Protein AF-D1YZI1-F1 (afdb_monomer)

Organism: Methanocella paludicola (strain DSM 17711 / JCM 13418 / NBRC 101707 / S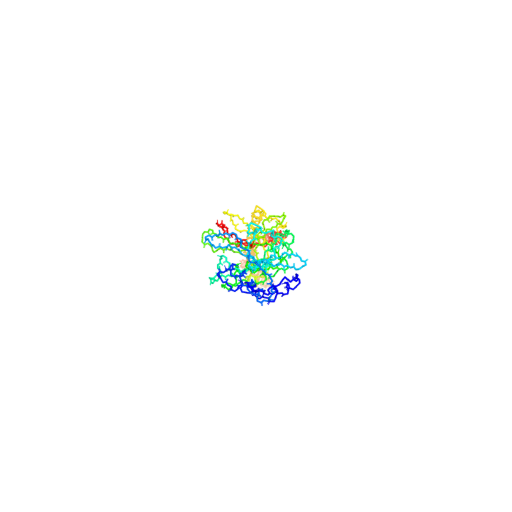ANAE) (NCBI:txid304371)

Mean predicted aligned error: 8.75 Å

Sequence (391 aa):
MYRNATDVTYENLTIFLAANDIEYLVYADPDYKPVEYAALLHDKAEASGINCTIIGSGIVNEVPLNAIVSFLTTDKGPVYVDPTAMNVSQEDYTVPFGEIRLLRDHWTTPTPWTDYNDRYLNITTYRNSTPVSYNALMQFLNEDDTEDSLYVLPGYTCVDFSADLFNNAQAKGIKCAMVSVTFEEAIPGHAFNAFQTTDRGIVFIDCTGINQTCIDDGYLATDNNVYLQVGEHLGELPDNQTNGNLNYAFYADRMERIEAFKDKVNQYLEAVDAYSVSFLKLQADYDSYNDQMAKHNSAVTSFNAENERQYQLYKNDKMTYEEYKSWYDTNIAKIPGAPTGGNVLDSRRSTLNQQYANLEKQRLEILNSEEIKWITFNPGGTVETITTYWS

Foldseek 3Di:
DQPQADAAAPVVVVVLLVVDCLLVVLQPDPVRDQVVSQVVSCVSCVVVSFDKDKDFFDADPNHGPHIWIWGQHPPPGTAIERSNPDPDDCNRDPDRPVRYHYSDQKHWDFDPAAAPVRDTDIAMAGNQQDAAAPVVVVVLQVVDCLQVDADDPRPAWQVNSQRVSRRSCRVVSHWKWKKWFDFPPRDDIGIWMWGQHPPQGIWTWRSHYYHPVCVVVPHGGAIWTWADDAQAFIWTFGPVPCVPPNHNVVRVVLVVVLVVLVVLVVVLVVLVVVLVVLVVVLVVVVVVLVVLQVQLVVLVVVLVVVLVVLVVCCVVVNAPPVRSVVVNVVSVVVRDDRDPCPVVSVVSVVVSVVSVVVSVVSVVVSVPDPSVVTDTDRDDHRTNDMDIGTD

Nearest PDB structures (foldseek):
  2ysu-assembly1_B  TM=7.434E-01  e=1.462E+00  Escherichia coli
  3j96-assembly1_M  TM=4.392E-01  e=1.235E+00  Rattus norvegicus
  4mh6-assembly1_A  TM=5.272E-01  e=3.590E+00  Vibrio parahaemolyticus RIMD 2210633
  8otz-assembly1_EQ  TM=6.054E-01  e=7.450E+00  Bos taurus
  5sxc-assembly1_B  TM=4.379E-01  e=2.166E+00  Homo sapiens

Secondary structure (DSSP, 8-state):
--TT-B-B-HHHHHHHHHH-THHHHHHT-TT--HHHHHHHHHHHHHHTTB-EEEEEE--BTTB-SEEEEEEEETTTEEEEEESS--S--GGG-SS-GGGEEES-SEEEEEEEEE-TTSPEEEEEEETT-B-B-HHHHHHHHHH--GGGSPPBTTTB-HHHHHHHHHHHHHHTTB-EEEEEEEEGGG---EEEEEEEETTTEEEEEE-----HHHHHTT-----EEEE--TTSB-EEEEHHHHTT---HHHHHHHHHHHHHHHHHHHHHHHHHHHHHHHHHHHHHHHHHHHHHHHHHHHHHHHHHHHHHHHHHHHHTTSS-HHHHHHHHHHHHTTSPPPPP-HHHHHHHHHHHHHHHHHHHHHHHHHHT-SGGG---B---SBEEEEEEEE-

Radius of gyration: 42.76 Å; Cα contacts (8 Å, |Δi|>4): 578; chains: 1; bounding box: 100×37×139 Å

pLDDT: mean 91.55, std 8.48, range [54.5, 98.5]

Structure (mmCIF, N/CA/C/O backbone):
data_AF-D1YZI1-F1
#
_entry.id   AF-D1YZI1-F1
#
loop_
_atom_site.group_PDB
_atom_site.id
_atom_site.type_symbol
_atom_site.label_atom_id
_atom_site.label_alt_id
_atom_site.label_comp_id
_atom_site.label_asym_id
_atom_site.label_entity_id
_atom_site.label_seq_id
_atom_site.pdbx_PDB_ins_code
_atom_site.Cartn_x
_atom_site.Cartn_y
_atom_site.Cartn_z
_atom_site.occupancy
_atom_site.B_iso_or_equiv
_atom_site.auth_seq_id
_atom_site.auth_comp_id
_atom_site.auth_asym_id
_atom_site.auth_atom_id
_atom_site.pdbx_PDB_model_num
ATOM 1 N N . MET A 1 1 ? -30.634 -14.875 55.943 1.00 56.69 1 MET A N 1
ATOM 2 C CA . MET A 1 1 ? -30.615 -14.240 57.280 1.00 56.69 1 MET A CA 1
ATOM 3 C C . MET A 1 1 ? -30.014 -15.163 58.325 1.00 56.69 1 MET A C 1
ATOM 5 O O . MET A 1 1 ? -30.724 -15.800 59.110 1.00 56.69 1 M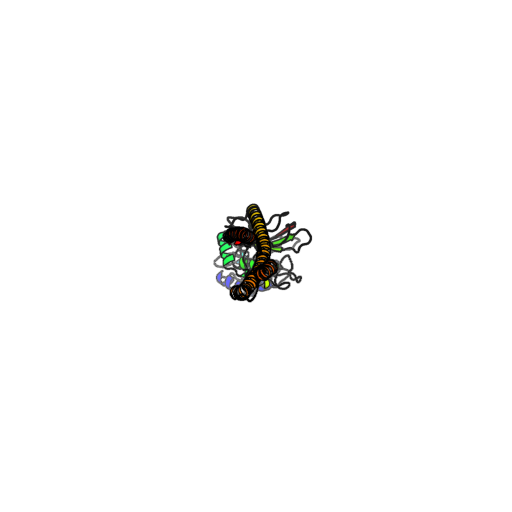ET A O 1
ATOM 9 N N . TYR A 1 2 ? -28.683 -15.222 58.341 1.00 71.94 2 TYR A N 1
ATOM 10 C CA . TYR A 1 2 ? -27.914 -15.841 59.421 1.00 71.94 2 TYR A CA 1
ATOM 11 C C . TYR A 1 2 ? -27.911 -14.905 60.639 1.00 71.94 2 TYR A C 1
ATOM 13 O O . TYR A 1 2 ? -27.537 -13.742 60.541 1.00 71.94 2 TYR A O 1
ATOM 21 N N . ARG A 1 3 ? -28.319 -15.395 61.818 1.00 69.62 3 ARG A N 1
ATOM 22 C CA . ARG A 1 3 ? -28.508 -14.558 63.027 1.00 69.62 3 ARG A CA 1
ATOM 23 C C . ARG A 1 3 ? -27.224 -13.942 63.612 1.00 69.62 3 ARG A C 1
ATOM 25 O O . ARG A 1 3 ? -27.326 -13.171 64.558 1.00 69.62 3 ARG A O 1
ATOM 32 N N . ASN A 1 4 ? -26.053 -14.284 63.072 1.00 80.31 4 ASN A N 1
ATOM 33 C CA . ASN A 1 4 ? -24.743 -13.882 63.592 1.00 80.31 4 ASN A CA 1
ATOM 34 C C . ASN A 1 4 ? -23.954 -12.977 62.629 1.00 80.31 4 ASN A C 1
ATOM 36 O O . ASN A 1 4 ? -22.760 -12.788 62.841 1.00 80.31 4 ASN A O 1
ATOM 40 N N . ALA A 1 5 ? -24.577 -12.462 61.567 1.00 85.62 5 ALA A N 1
ATOM 41 C CA . ALA A 1 5 ? -23.910 -11.534 60.663 1.00 85.62 5 ALA A CA 1
ATOM 42 C C . ALA A 1 5 ? -23.659 -10.185 61.360 1.00 85.62 5 ALA A C 1
ATOM 44 O O . ALA A 1 5 ? -24.551 -9.642 62.015 1.00 85.62 5 ALA A O 1
ATOM 45 N N . THR A 1 6 ? -22.444 -9.654 61.236 1.00 91.25 6 THR A N 1
ATOM 46 C CA . THR A 1 6 ? -22.030 -8.373 61.820 1.00 91.25 6 THR A CA 1
ATOM 47 C C . THR A 1 6 ? -21.456 -7.455 60.753 1.00 91.25 6 THR A C 1
ATOM 49 O O . THR A 1 6 ? -20.905 -7.920 59.754 1.00 91.25 6 THR A O 1
ATOM 52 N N . ASP A 1 7 ? -21.556 -6.149 60.979 1.00 93.69 7 ASP A N 1
ATOM 53 C CA . ASP A 1 7 ? -20.884 -5.151 60.151 1.00 93.69 7 ASP A CA 1
ATOM 54 C C . ASP A 1 7 ? -19.360 -5.330 60.260 1.00 93.69 7 ASP A C 1
ATOM 56 O O . ASP A 1 7 ? -18.827 -5.642 61.330 1.00 93.69 7 ASP A O 1
ATOM 60 N N . VAL A 1 8 ? -18.648 -5.129 59.153 1.00 94.81 8 VAL A N 1
ATOM 61 C CA . VAL A 1 8 ? -17.184 -5.278 59.074 1.00 94.81 8 VAL A CA 1
ATOM 62 C C . VAL A 1 8 ? -16.521 -3.965 58.669 1.00 94.81 8 VAL A C 1
ATOM 64 O O . VAL A 1 8 ? -17.185 -3.044 58.206 1.00 94.81 8 VAL A O 1
ATOM 67 N N . THR A 1 9 ? -15.202 -3.847 58.816 1.00 96.12 9 THR A N 1
ATOM 68 C CA . THR A 1 9 ? -14.472 -2.704 58.245 1.00 96.12 9 THR A CA 1
ATOM 69 C C . THR A 1 9 ? -14.472 -2.772 56.715 1.00 96.12 9 THR A C 1
ATOM 71 O O . THR A 1 9 ? -14.557 -3.856 56.130 1.00 96.12 9 THR A O 1
ATOM 74 N N . TYR A 1 10 ? -14.309 -1.631 56.045 1.00 92.94 10 TYR A N 1
ATOM 75 C CA . TYR A 1 10 ? -14.159 -1.575 54.586 1.00 92.94 10 TYR A CA 1
ATOM 76 C C . TYR A 1 10 ? -12.989 -2.430 54.062 1.00 92.94 10 TYR A C 1
ATOM 78 O O . TYR A 1 10 ? -13.061 -3.018 52.979 1.00 92.94 10 TYR A O 1
ATOM 86 N N . GLU A 1 11 ? -11.903 -2.512 54.832 1.00 94.81 11 GLU A N 1
ATOM 87 C CA . GLU A 1 11 ? -10.746 -3.358 54.524 1.00 94.81 11 GLU A CA 1
ATOM 88 C C . GLU A 1 11 ? -11.120 -4.846 54.539 1.00 94.81 11 GLU A C 1
ATOM 90 O O . GLU A 1 11 ? -10.870 -5.548 53.560 1.00 94.81 11 GLU A O 1
ATOM 95 N N . ASN A 1 12 ? -11.810 -5.309 55.586 1.00 95.56 12 ASN A N 1
ATOM 96 C CA . ASN A 1 12 ? -12.272 -6.695 55.678 1.00 95.56 12 ASN A CA 1
ATOM 97 C C . ASN A 1 12 ? -13.287 -7.035 54.581 1.00 95.56 12 ASN A C 1
ATOM 99 O O . ASN A 1 12 ? -13.227 -8.127 54.019 1.00 95.56 12 ASN A O 1
ATOM 103 N N . LEU A 1 13 ? -14.176 -6.099 54.230 1.00 94.50 13 LEU A N 1
ATOM 104 C CA . LEU A 1 13 ? -15.066 -6.260 53.080 1.00 94.50 13 LEU A CA 1
ATOM 105 C C . LEU A 1 13 ? -14.269 -6.412 51.778 1.00 94.50 13 LEU A C 1
ATOM 107 O O . LEU A 1 13 ? -14.575 -7.274 50.965 1.00 94.50 13 LEU A O 1
ATOM 111 N N . THR A 1 14 ? -13.221 -5.612 51.581 1.00 91.50 14 THR A N 1
ATOM 112 C CA . THR A 1 14 ? -12.367 -5.702 50.387 1.00 91.50 14 THR A CA 1
ATOM 113 C C . THR A 1 14 ? -11.643 -7.045 50.300 1.00 91.50 14 THR A C 1
ATOM 115 O O . THR A 1 14 ? -11.604 -7.631 49.221 1.00 91.50 14 THR A O 1
ATOM 118 N N . ILE A 1 15 ? -11.124 -7.550 51.425 1.00 93.25 15 ILE A N 1
ATOM 119 C CA . ILE A 1 15 ? -10.511 -8.884 51.513 1.00 93.25 15 ILE A CA 1
ATOM 120 C C . ILE A 1 15 ? -11.542 -9.968 51.186 1.00 93.25 15 ILE A C 1
ATOM 122 O O . ILE A 1 15 ? -11.247 -10.870 50.407 1.00 93.25 15 ILE A O 1
ATOM 126 N N . PHE A 1 16 ? -12.755 -9.866 51.739 1.00 94.75 16 PHE A N 1
ATOM 127 C CA . PHE A 1 16 ? -13.845 -10.792 51.438 1.00 94.75 16 PHE A CA 1
ATOM 128 C C . PHE A 1 16 ? -14.173 -10.794 49.943 1.00 94.75 16 PHE A C 1
ATOM 130 O O . PHE A 1 16 ? -14.177 -11.858 49.334 1.00 94.75 16 PHE A O 1
ATOM 137 N N . LEU A 1 17 ? -14.395 -9.629 49.332 1.00 92.31 17 LEU A N 1
ATOM 138 C CA . LEU A 1 17 ? -14.729 -9.540 47.909 1.00 92.31 17 LEU A CA 1
ATOM 139 C C . LEU A 1 17 ? -13.625 -10.150 47.031 1.00 92.31 17 LEU A C 1
ATOM 141 O O . LEU A 1 17 ? -13.936 -10.941 46.152 1.00 92.31 17 LEU A O 1
ATOM 145 N N . ALA A 1 18 ? -12.351 -9.873 47.328 1.00 88.44 18 ALA A N 1
ATOM 146 C CA . ALA A 1 18 ? -11.216 -10.427 46.585 1.00 88.44 18 ALA A CA 1
ATOM 147 C C . ALA A 1 18 ? -11.021 -11.945 46.776 1.00 88.44 18 ALA A C 1
ATOM 149 O O . ALA A 1 18 ? -10.472 -12.612 45.905 1.00 88.44 18 ALA A O 1
ATOM 150 N N . ALA A 1 19 ? -11.445 -12.502 47.915 1.00 89.81 19 ALA A N 1
ATOM 151 C CA . ALA A 1 19 ? -11.366 -13.938 48.192 1.00 89.81 19 ALA A CA 1
ATOM 152 C C . ALA A 1 19 ? -12.494 -14.746 47.531 1.00 89.81 19 ALA A C 1
ATOM 154 O O . ALA A 1 19 ? -12.457 -15.977 47.552 1.00 89.81 19 ALA A O 1
ATOM 155 N N . ASN A 1 20 ? -13.506 -14.074 46.977 1.00 86.50 20 ASN A N 1
ATOM 156 C CA . ASN A 1 20 ? -14.633 -14.720 46.331 1.00 86.50 20 ASN A CA 1
ATOM 157 C C . ASN A 1 20 ? -14.487 -14.670 44.810 1.00 86.50 20 ASN A C 1
ATOM 159 O O . ASN A 1 20 ? -14.462 -13.621 44.184 1.00 86.50 20 ASN A O 1
ATOM 163 N N . ASP A 1 21 ? -14.517 -15.848 44.213 1.00 82.62 21 ASP A N 1
ATOM 164 C CA . ASP A 1 21 ? -14.503 -16.157 42.784 1.00 82.62 21 ASP A CA 1
ATOM 165 C C . ASP A 1 21 ? -15.817 -15.807 42.054 1.00 82.62 21 ASP A C 1
ATOM 167 O O . ASP A 1 21 ? -16.178 -16.425 41.057 1.00 82.62 21 ASP A O 1
ATOM 171 N N . ILE A 1 22 ? -16.566 -14.816 42.542 1.00 83.06 22 ILE A N 1
ATOM 172 C CA . ILE A 1 22 ? -17.861 -14.437 41.954 1.00 83.06 22 ILE A CA 1
ATOM 173 C C . ILE A 1 22 ? -17.671 -13.855 40.555 1.00 83.06 22 ILE A C 1
ATOM 175 O O . ILE A 1 22 ? -18.442 -14.195 39.666 1.00 83.06 22 ILE A O 1
ATOM 179 N N . GLU A 1 23 ? -16.607 -13.083 40.331 1.00 75.12 23 GLU A N 1
ATOM 180 C CA . GLU A 1 23 ? -16.236 -12.596 38.996 1.00 75.12 23 GLU A CA 1
ATOM 181 C C . GLU A 1 23 ? -16.052 -13.748 37.999 1.00 75.12 23 GLU A C 1
ATOM 183 O O . GLU A 1 23 ? -16.563 -13.692 36.882 1.00 75.12 23 GLU A O 1
ATOM 188 N N . TYR A 1 24 ? -15.395 -14.835 38.421 1.00 79.00 24 TYR A N 1
ATOM 189 C CA . TYR A 1 24 ? -15.204 -16.024 37.588 1.00 79.00 24 TYR A CA 1
ATOM 190 C C . TYR A 1 24 ? -16.529 -16.735 37.286 1.00 79.00 24 TYR A C 1
ATOM 192 O O . TYR A 1 24 ? -16.760 -17.166 36.158 1.00 79.00 24 TYR A O 1
ATOM 200 N N . LEU A 1 25 ? -17.424 -16.835 38.271 1.00 82.12 25 LEU A N 1
ATOM 201 C CA . LEU A 1 25 ? -18.738 -17.452 38.080 1.00 82.12 25 LEU A CA 1
ATOM 202 C C . LEU A 1 25 ? -19.638 -16.634 37.149 1.00 82.12 25 LEU A C 1
ATOM 204 O O . LEU A 1 25 ? -20.397 -17.224 36.388 1.00 82.12 25 LEU A O 1
ATOM 208 N N . VAL A 1 26 ? -19.538 -15.302 37.195 1.00 75.88 26 VAL A N 1
ATOM 209 C CA . VAL A 1 26 ? -20.206 -14.382 36.258 1.00 75.88 26 VAL A CA 1
ATOM 210 C C . VAL A 1 26 ? -19.629 -14.523 34.855 1.00 75.88 26 VAL A C 1
ATOM 212 O O . VAL A 1 26 ? -20.366 -14.508 33.875 1.00 75.88 26 VAL A O 1
ATOM 215 N N . TYR A 1 27 ? -18.310 -14.680 34.748 1.00 69.62 27 TYR A N 1
ATOM 216 C CA . TYR A 1 27 ? -17.628 -14.884 33.475 1.00 69.62 27 TYR A CA 1
ATOM 217 C C . TYR A 1 27 ? -18.007 -16.213 32.804 1.00 69.62 27 TYR A C 1
ATOM 219 O O . TYR A 1 27 ? -18.142 -16.269 31.585 1.00 69.62 27 TYR A O 1
ATOM 227 N N . ALA A 1 28 ? -18.181 -17.278 33.587 1.00 74.81 28 ALA A N 1
ATOM 228 C CA . ALA A 1 28 ? -18.425 -18.624 33.077 1.00 74.81 28 ALA A CA 1
ATOM 229 C C . ALA A 1 28 ? -19.896 -18.928 32.722 1.00 74.81 28 ALA A C 1
ATOM 231 O O . ALA A 1 28 ? -20.171 -20.025 32.232 1.00 74.81 28 ALA A O 1
ATOM 232 N N . ASP A 1 29 ? -20.836 -18.011 32.974 1.00 76.12 29 ASP A N 1
ATOM 233 C CA . ASP A 1 29 ? -22.265 -18.239 32.728 1.00 76.12 29 ASP A CA 1
ATOM 234 C C . ASP A 1 29 ? -22.738 -17.600 31.416 1.00 76.12 29 ASP A C 1
ATOM 236 O O . ASP A 1 29 ? -22.800 -16.371 31.310 1.00 76.12 29 ASP A O 1
ATOM 240 N N . PRO A 1 30 ? -23.120 -18.414 30.419 1.00 68.31 30 PRO A N 1
ATOM 241 C CA . PRO A 1 30 ? -23.638 -17.908 29.153 1.00 68.31 30 PRO A CA 1
ATOM 242 C C . PRO A 1 30 ? -25.039 -17.292 29.275 1.00 68.31 30 PRO A C 1
ATOM 244 O O . PRO A 1 30 ? -25.428 -16.513 28.408 1.00 68.31 30 PRO A O 1
ATOM 247 N N . ASP A 1 31 ? -25.800 -17.634 30.318 1.00 73.06 31 ASP A N 1
ATOM 248 C CA . ASP A 1 31 ? -27.189 -17.194 30.486 1.00 73.06 31 ASP A CA 1
ATOM 249 C C . ASP A 1 31 ? -27.300 -15.849 31.221 1.00 73.06 31 ASP A C 1
ATOM 251 O O . ASP A 1 31 ? -28.393 -15.289 31.282 1.00 73.06 31 ASP A O 1
ATOM 255 N N . TYR A 1 32 ? -26.191 -15.356 31.787 1.00 71.19 32 TYR A N 1
ATOM 256 C CA . TYR A 1 32 ? -26.066 -14.101 32.529 1.00 71.19 32 TYR A CA 1
ATOM 257 C C . TYR A 1 32 ? -27.240 -13.813 33.486 1.00 71.19 32 TYR A C 1
ATOM 259 O O . TYR A 1 32 ? -28.226 -13.158 33.140 1.00 71.19 32 TYR A O 1
ATOM 267 N N . LYS A 1 33 ? -27.124 -14.264 34.740 1.00 82.12 33 LYS A N 1
ATOM 268 C CA . LYS A 1 33 ? -28.208 -14.170 35.736 1.00 82.12 33 LYS A CA 1
ATOM 269 C C . LYS A 1 33 ? -27.879 -13.171 36.851 1.00 82.12 33 LYS A C 1
ATOM 271 O O . LYS A 1 33 ? -27.487 -13.570 37.949 1.00 82.12 33 LYS A O 1
ATOM 276 N N . PRO A 1 34 ? -28.053 -11.853 36.628 1.00 79.44 34 PRO A N 1
ATOM 277 C CA . PRO A 1 34 ? -27.518 -10.825 37.518 1.00 79.44 34 PRO A CA 1
ATOM 278 C C . PRO A 1 34 ? -28.057 -10.906 38.953 1.00 79.44 34 PRO A C 1
ATOM 280 O O . PRO A 1 34 ? -27.320 -10.741 39.926 1.00 79.44 34 PRO A O 1
ATOM 283 N N . VAL A 1 35 ? -29.341 -11.237 39.100 1.00 85.25 35 VAL A N 1
ATOM 284 C CA . VAL A 1 35 ? -29.984 -11.423 40.408 1.00 85.25 35 VAL A CA 1
ATOM 285 C C . VAL A 1 35 ? -29.415 -12.628 41.158 1.00 85.25 35 VAL A C 1
ATOM 287 O O . VAL A 1 35 ? -29.251 -12.568 42.377 1.00 85.25 35 VAL A O 1
ATOM 290 N N . GLU A 1 36 ? -29.072 -13.705 40.449 1.00 88.81 36 GLU A N 1
ATOM 291 C CA . GLU A 1 36 ? -28.506 -14.911 41.057 1.00 88.81 36 GLU A CA 1
ATOM 292 C C . GLU A 1 36 ? -27.098 -14.655 41.596 1.00 88.81 36 GLU A C 1
ATOM 294 O O . GLU A 1 36 ? -26.758 -15.155 42.665 1.00 88.81 36 GLU A O 1
ATOM 299 N N . TYR A 1 37 ? -26.308 -13.802 40.941 1.00 89.81 37 TYR A N 1
ATOM 300 C CA . TYR A 1 37 ? -24.993 -13.410 41.455 1.00 89.81 37 TYR A CA 1
ATOM 301 C C . TYR A 1 37 ? -25.057 -12.498 42.667 1.00 89.81 37 TYR A C 1
ATOM 303 O O . TYR A 1 37 ? -24.255 -12.659 43.587 1.00 89.81 37 TYR A O 1
ATOM 311 N N . ALA A 1 38 ? -26.015 -11.572 42.710 1.00 91.38 38 ALA A N 1
ATOM 312 C CA . ALA A 1 38 ? -26.263 -10.787 43.915 1.00 91.38 38 ALA A CA 1
ATOM 313 C C . ALA A 1 38 ? -26.708 -11.681 45.079 1.00 91.38 38 ALA A C 1
ATOM 315 O O . ALA A 1 38 ? -26.209 -11.522 46.194 1.00 91.38 38 ALA A O 1
ATOM 316 N N . ALA A 1 39 ? -27.576 -12.664 44.816 1.00 91.81 39 ALA A N 1
ATOM 317 C CA . ALA A 1 39 ? -27.968 -13.668 45.802 1.00 91.81 39 ALA A CA 1
ATOM 318 C C . ALA A 1 39 ? -26.785 -14.528 46.261 1.00 91.81 39 ALA A C 1
ATOM 320 O O . ALA A 1 39 ? -26.585 -14.713 47.457 1.00 91.81 39 ALA A O 1
ATOM 321 N N . LEU A 1 40 ? -25.941 -14.980 45.334 1.00 92.50 40 LEU A N 1
ATOM 322 C CA . LEU A 1 40 ? -24.753 -15.762 45.649 1.00 92.50 40 LEU A CA 1
ATOM 323 C C . LEU A 1 40 ? -23.737 -14.964 46.480 1.00 92.50 40 LEU A C 1
ATOM 325 O O . LEU A 1 40 ? -23.189 -15.490 47.449 1.00 92.50 40 LEU A O 1
ATOM 329 N N . LEU A 1 41 ? -23.485 -13.701 46.118 1.00 94.31 41 LEU A N 1
ATOM 330 C CA . LEU A 1 41 ? -22.618 -12.797 46.876 1.00 94.31 41 LEU A CA 1
ATOM 331 C C . LEU A 1 41 ? -23.157 -12.580 48.292 1.00 94.31 41 LEU A C 1
ATOM 333 O O . LEU A 1 41 ? -22.398 -12.672 49.257 1.00 94.31 41 LEU A O 1
ATOM 337 N N . HIS A 1 42 ? -24.461 -12.334 48.408 1.00 94.94 42 HIS A N 1
ATOM 338 C CA . HIS A 1 42 ? -25.153 -12.211 49.684 1.00 94.94 42 HIS A CA 1
ATOM 339 C C . HIS A 1 42 ? -24.999 -13.479 50.537 1.00 94.94 42 HIS A C 1
ATOM 341 O O . HIS A 1 42 ? -24.572 -13.400 51.686 1.00 94.94 42 HIS A O 1
ATOM 347 N N . ASP A 1 43 ? -25.263 -14.660 49.978 1.00 94.00 43 ASP A N 1
ATOM 348 C CA . ASP A 1 43 ? -25.199 -15.922 50.720 1.00 94.00 43 ASP A CA 1
ATOM 349 C C . ASP A 1 43 ? -23.770 -16.247 51.179 1.00 94.00 43 ASP A C 1
ATOM 351 O O . ASP A 1 43 ? -23.562 -16.677 52.318 1.00 94.00 43 ASP A O 1
ATOM 355 N N . LYS A 1 44 ? -22.764 -15.979 50.335 1.00 94.19 44 LYS A N 1
ATOM 356 C CA . LYS A 1 44 ? -21.339 -16.101 50.689 1.00 94.19 44 LYS A CA 1
ATOM 357 C C . LYS A 1 44 ? -20.936 -15.123 51.800 1.00 94.19 44 LYS A C 1
ATOM 359 O O . LYS A 1 44 ? -20.153 -15.484 52.685 1.00 94.19 44 LYS A O 1
ATOM 364 N N . ALA A 1 45 ? -21.476 -13.906 51.779 1.00 94.44 45 ALA A N 1
ATOM 365 C CA . ALA A 1 45 ? -21.234 -12.894 52.802 1.00 94.44 45 ALA A CA 1
ATOM 366 C C . ALA A 1 45 ? -21.856 -13.291 54.142 1.00 94.44 45 ALA A C 1
ATOM 368 O O . ALA A 1 45 ? -21.153 -13.315 55.156 1.00 94.44 45 ALA A O 1
ATOM 369 N N . GLU A 1 46 ? -23.129 -13.694 54.151 1.00 94.06 46 GLU A N 1
ATOM 370 C CA . GLU A 1 46 ? -23.787 -14.145 55.377 1.00 94.06 46 GLU A CA 1
ATOM 371 C C . GLU A 1 46 ? -23.106 -15.393 55.963 1.00 94.06 46 GLU A C 1
ATOM 373 O O . GLU A 1 46 ? -22.919 -15.476 57.180 1.00 94.06 46 GLU A O 1
ATOM 378 N N . ALA A 1 47 ? -22.676 -16.338 55.116 1.00 93.19 47 ALA A N 1
ATOM 379 C CA . ALA A 1 47 ? -21.921 -17.519 55.541 1.00 93.19 47 ALA A CA 1
ATOM 380 C C . ALA A 1 47 ? -20.564 -17.163 56.175 1.00 93.19 47 ALA A C 1
ATOM 382 O O . ALA A 1 47 ? -20.066 -17.896 57.031 1.00 93.19 47 ALA A O 1
ATOM 383 N N . SER A 1 48 ? -19.997 -16.016 55.796 1.00 93.56 48 SER A N 1
ATOM 384 C CA . SER A 1 48 ? -18.770 -15.452 56.371 1.00 93.56 48 SER A CA 1
ATOM 385 C C . SER A 1 48 ? -19.034 -14.554 57.588 1.00 93.56 48 SER A C 1
ATOM 387 O O . SER A 1 48 ? -18.105 -13.949 58.117 1.00 93.56 48 SER A O 1
ATOM 389 N N . GLY A 1 49 ? -20.288 -14.453 58.048 1.00 94.19 49 GLY A N 1
ATOM 390 C CA . GLY A 1 49 ? -20.675 -13.606 59.176 1.00 94.19 49 GLY A CA 1
ATOM 391 C C . GLY A 1 49 ? -20.704 -12.110 58.852 1.00 94.19 49 GLY A C 1
ATOM 392 O O . GLY A 1 49 ? -20.620 -11.297 59.768 1.00 94.19 49 GLY A O 1
ATOM 393 N N . ILE A 1 50 ? -20.823 -11.734 57.577 1.00 94.69 50 ILE A N 1
ATOM 394 C CA . ILE A 1 50 ? -20.853 -10.339 57.127 1.00 94.69 50 ILE A CA 1
ATOM 395 C C . ILE A 1 50 ? -22.301 -9.904 56.904 1.00 94.69 50 ILE A C 1
ATOM 397 O O . ILE A 1 50 ? -23.054 -10.561 56.185 1.00 94.69 50 ILE A O 1
ATOM 401 N N . ASN A 1 51 ? -22.691 -8.786 57.517 1.00 93.69 51 ASN A N 1
ATOM 402 C CA . ASN A 1 51 ? -24.018 -8.204 57.336 1.00 93.69 51 ASN A CA 1
ATOM 403 C C . ASN A 1 51 ? -24.151 -7.550 55.952 1.00 93.69 51 ASN A C 1
ATOM 405 O O . ASN A 1 51 ? -23.342 -6.699 55.570 1.00 93.69 51 ASN A O 1
ATOM 409 N N . CYS A 1 52 ? -25.175 -7.944 55.198 1.00 95.25 52 CYS A N 1
ATOM 410 C CA . CYS A 1 52 ? -25.446 -7.408 53.871 1.00 95.25 52 CYS A CA 1
ATOM 411 C C . CYS A 1 52 ? -26.936 -7.504 53.509 1.00 95.25 52 CYS A C 1
ATOM 413 O O . CYS A 1 52 ? -27.732 -8.132 54.205 1.00 95.25 52 CYS A O 1
ATOM 415 N N . THR A 1 53 ? -27.349 -6.833 52.437 1.00 94.69 53 THR A N 1
ATOM 416 C CA . THR A 1 53 ? -28.728 -6.856 51.930 1.00 94.69 53 THR A CA 1
ATOM 417 C C . THR A 1 53 ? -28.728 -6.693 50.418 1.00 94.69 53 THR A C 1
ATOM 419 O O . THR A 1 53 ? -27.998 -5.864 49.884 1.00 94.69 53 THR A O 1
ATOM 422 N N . ILE A 1 54 ? -29.564 -7.458 49.720 1.00 92.44 54 ILE A N 1
ATOM 423 C CA . ILE A 1 54 ? -29.746 -7.317 48.273 1.00 92.44 54 ILE A CA 1
ATOM 424 C C . ILE A 1 54 ? -30.698 -6.154 47.991 1.00 92.44 54 ILE A C 1
ATOM 426 O O . ILE A 1 54 ? -31.771 -6.058 48.588 1.00 92.44 54 ILE A O 1
ATOM 430 N N . ILE A 1 55 ? -30.322 -5.298 47.047 1.00 90.44 55 ILE A N 1
ATOM 431 C CA . ILE A 1 55 ? -31.150 -4.218 46.517 1.00 90.44 55 ILE A CA 1
ATOM 432 C C . ILE A 1 55 ? -31.372 -4.505 45.031 1.00 90.44 55 ILE A C 1
ATOM 434 O O . ILE A 1 55 ? -30.425 -4.542 44.249 1.00 90.44 55 ILE A O 1
ATOM 438 N N . GLY A 1 56 ? -32.625 -4.731 44.640 1.00 84.31 56 GLY A N 1
ATOM 439 C CA . GLY A 1 56 ? -33.003 -4.879 43.235 1.00 84.31 56 GLY A CA 1
ATOM 440 C C . GLY A 1 56 ? -33.153 -3.523 42.547 1.00 84.31 56 GLY A C 1
ATOM 441 O O . GLY A 1 56 ? -33.631 -2.564 43.153 1.00 84.31 56 GLY A O 1
ATOM 442 N N . SER A 1 57 ? -32.784 -3.462 41.272 1.00 73.25 57 SER A N 1
ATOM 443 C CA . SER A 1 57 ? -33.014 -2.313 40.401 1.00 73.25 57 SER A CA 1
ATOM 444 C C . SER A 1 57 ? -34.058 -2.636 39.336 1.00 73.25 57 SER A C 1
ATOM 446 O O . SER A 1 57 ? -33.906 -3.571 38.548 1.00 73.25 57 SER A O 1
ATOM 448 N N . GLY A 1 58 ? -35.148 -1.867 39.345 1.00 69.56 58 GLY A N 1
ATOM 449 C CA . GLY A 1 58 ? -36.264 -2.045 38.418 1.00 69.56 58 GLY A CA 1
ATOM 450 C C . GLY A 1 58 ? -36.935 -3.423 38.494 1.00 69.56 58 GLY A C 1
ATOM 451 O O . GLY A 1 58 ? -36.493 -4.338 39.182 1.00 69.56 58 GLY A O 1
ATOM 452 N N . ILE A 1 59 ? -38.054 -3.564 37.790 1.00 64.00 59 ILE A N 1
ATOM 453 C CA . ILE A 1 59 ? -38.706 -4.852 37.541 1.00 64.00 59 ILE A CA 1
ATOM 454 C C . ILE A 1 59 ? -39.133 -4.835 36.076 1.00 64.00 59 ILE A C 1
ATOM 456 O O . ILE A 1 59 ? -39.920 -3.973 35.683 1.00 64.00 59 ILE A O 1
ATOM 460 N N . VAL A 1 60 ? -38.648 -5.782 35.275 1.00 62.75 60 VAL A N 1
ATOM 461 C CA . VAL A 1 60 ? -39.148 -6.031 33.917 1.00 62.75 60 VAL A CA 1
ATOM 462 C C . VAL A 1 60 ? -39.724 -7.437 33.893 1.00 62.75 60 VAL A C 1
ATOM 464 O O . VAL A 1 60 ? -39.047 -8.395 34.248 1.00 62.75 60 VAL A O 1
ATOM 467 N N . ASN A 1 61 ? -40.997 -7.565 33.511 1.00 64.88 61 ASN A N 1
ATOM 468 C CA . ASN A 1 61 ? -41.718 -8.846 33.503 1.00 64.88 61 ASN A CA 1
ATOM 469 C C . ASN A 1 61 ? -41.636 -9.610 34.840 1.00 64.88 61 ASN A C 1
ATOM 471 O O . ASN A 1 61 ? -41.420 -10.815 34.851 1.00 64.88 61 ASN A O 1
ATOM 475 N N . GLU A 1 62 ? -41.793 -8.902 35.963 1.00 62.62 62 GLU A N 1
ATOM 476 C CA . GLU A 1 62 ? -41.721 -9.462 37.328 1.00 62.62 62 GLU A CA 1
ATOM 477 C C . GLU A 1 62 ? -40.328 -9.957 37.771 1.00 62.62 62 GLU A C 1
ATOM 479 O O . GLU A 1 62 ? -40.192 -10.489 38.871 1.00 62.62 62 GLU A O 1
ATOM 484 N N . VAL A 1 63 ? -39.277 -9.705 36.981 1.00 54.50 63 VAL A N 1
ATOM 485 C CA . VAL A 1 63 ? -37.887 -10.045 37.320 1.00 54.50 63 VAL A CA 1
ATOM 486 C C . VAL A 1 63 ? -37.069 -8.761 37.531 1.00 54.50 63 VAL A C 1
ATOM 488 O O . VAL A 1 63 ? -37.172 -7.839 36.714 1.00 54.50 63 VAL A O 1
ATOM 491 N N . PRO A 1 64 ? -36.271 -8.643 38.613 1.00 64.00 64 PRO A N 1
ATOM 492 C CA . PRO A 1 64 ? -35.344 -7.525 38.773 1.00 64.00 64 PRO A CA 1
ATOM 493 C C . PRO A 1 64 ? -34.309 -7.523 37.646 1.00 64.00 64 PRO A C 1
ATOM 495 O O . PRO A 1 64 ? -33.737 -8.570 37.347 1.00 64.00 64 PRO A O 1
ATOM 498 N N . LEU A 1 65 ? -34.075 -6.364 37.024 1.00 74.12 65 LEU A N 1
ATOM 499 C CA . LEU A 1 65 ? -33.189 -6.273 35.859 1.00 74.12 65 LEU A CA 1
ATOM 500 C C . LEU A 1 65 ? -31.716 -6.392 36.279 1.00 74.12 65 LEU A C 1
ATOM 502 O O . LEU A 1 65 ? -30.974 -7.183 35.708 1.00 74.12 65 LEU A O 1
ATOM 506 N N . ASN A 1 66 ? -31.329 -5.671 37.335 1.00 82.75 66 ASN A N 1
ATOM 507 C CA . ASN A 1 66 ? -30.034 -5.826 38.003 1.00 82.75 66 ASN A CA 1
ATOM 508 C C . ASN A 1 66 ? -30.231 -5.905 39.521 1.00 82.75 66 ASN A C 1
ATOM 510 O O . ASN A 1 66 ? -31.256 -5.464 40.054 1.00 82.75 66 ASN A O 1
ATOM 514 N N . ALA A 1 67 ? -29.243 -6.430 40.237 1.00 89.31 67 ALA A N 1
ATOM 515 C CA . ALA A 1 67 ? -29.247 -6.457 41.691 1.00 89.31 67 ALA A CA 1
ATOM 516 C C . ALA A 1 67 ? -27.850 -6.148 42.230 1.00 89.31 67 ALA A C 1
ATOM 518 O O . ALA A 1 67 ? -26.852 -6.661 41.734 1.00 89.31 67 ALA A O 1
ATOM 519 N N . ILE A 1 68 ? -27.803 -5.329 43.276 1.00 91.88 68 ILE A N 1
ATOM 520 C CA . ILE A 1 68 ? -26.583 -5.001 44.014 1.00 91.88 68 ILE A CA 1
ATOM 521 C C . ILE A 1 68 ? -26.683 -5.553 45.429 1.00 91.88 68 ILE A C 1
ATOM 523 O O . ILE A 1 68 ? -27.775 -5.765 45.958 1.00 91.88 68 ILE A O 1
ATOM 527 N N . VAL A 1 69 ? -25.541 -5.748 46.072 1.00 94.31 69 VAL A N 1
ATOM 528 C CA . VAL A 1 69 ? -25.456 -6.114 47.482 1.00 94.31 69 VAL A CA 1
ATOM 529 C C . VAL A 1 69 ? -24.935 -4.914 48.259 1.00 94.31 69 VAL A C 1
ATOM 531 O O . VAL A 1 69 ? -23.840 -4.419 48.009 1.00 94.31 69 VAL A O 1
ATOM 534 N N . SER A 1 70 ? -25.737 -4.419 49.194 1.00 95.50 70 SER A N 1
ATOM 535 C CA . SER A 1 70 ? -25.337 -3.388 50.143 1.00 95.50 70 SER A CA 1
ATOM 536 C C . SER A 1 70 ? -24.706 -4.038 51.365 1.00 95.50 70 SER A C 1
ATOM 538 O O . SER A 1 70 ? -25.312 -4.899 52.000 1.00 95.50 70 SER A O 1
ATOM 540 N N . PHE A 1 71 ? -23.495 -3.615 51.699 1.00 95.56 71 PHE A N 1
ATOM 541 C CA . PHE A 1 71 ? -22.762 -4.009 52.893 1.00 95.56 71 PHE A CA 1
ATOM 542 C C . PHE A 1 71 ? -22.694 -2.821 53.838 1.00 95.56 71 PHE A C 1
ATOM 544 O O . PHE A 1 71 ? -22.273 -1.738 53.434 1.00 95.56 71 PHE A O 1
ATOM 551 N N . LEU A 1 72 ? -23.062 -3.005 55.102 1.00 92.50 72 LEU A N 1
ATOM 552 C CA . LEU A 1 72 ? -22.863 -1.961 56.098 1.00 92.50 72 LEU A CA 1
ATOM 553 C C . LEU A 1 72 ? -21.463 -2.112 56.693 1.00 92.50 72 LEU A C 1
ATOM 555 O O . LEU A 1 72 ? -21.132 -3.152 57.264 1.00 92.50 72 LEU A O 1
ATOM 559 N N . THR A 1 73 ? -20.628 -1.086 56.530 1.00 93.19 73 THR A N 1
ATOM 560 C CA . THR A 1 73 ? -19.283 -1.077 57.109 1.00 93.19 73 THR A CA 1
ATOM 561 C C . THR A 1 73 ? -19.221 -0.232 58.374 1.00 93.19 73 THR A C 1
ATOM 563 O O . THR A 1 73 ? -19.893 0.795 58.486 1.00 93.19 73 THR A O 1
ATOM 566 N N . THR A 1 74 ? -18.384 -0.638 59.329 1.00 95.38 74 THR A N 1
ATOM 567 C CA . THR A 1 74 ? -18.234 0.040 60.630 1.00 95.38 74 THR A CA 1
ATOM 568 C C . THR A 1 74 ? -17.570 1.414 60.526 1.00 95.38 74 THR A C 1
ATOM 570 O O . THR A 1 74 ? -17.649 2.206 61.461 1.00 95.38 74 THR A O 1
ATOM 573 N N . ASP A 1 75 ? -16.866 1.681 59.423 1.00 95.50 75 ASP A N 1
ATOM 574 C CA . ASP A 1 75 ? -15.970 2.827 59.248 1.00 95.50 75 ASP A CA 1
ATOM 575 C C . ASP A 1 75 ? -16.283 3.705 58.025 1.00 95.50 75 ASP A C 1
ATOM 577 O O . ASP A 1 75 ? -15.905 4.877 58.027 1.00 95.50 75 ASP A O 1
ATOM 581 N N . LYS A 1 76 ? -16.986 3.195 57.003 1.00 91.25 76 LYS A N 1
ATOM 582 C CA . LYS A 1 76 ? -17.351 3.969 55.798 1.00 91.25 76 LYS A CA 1
ATOM 583 C C . LYS A 1 76 ? -18.850 4.022 55.497 1.00 91.25 76 LYS A C 1
ATOM 585 O O . LYS A 1 76 ? -19.241 4.634 54.508 1.00 91.25 76 LYS A O 1
ATOM 590 N N . GLY A 1 77 ? -19.688 3.434 56.351 1.00 92.50 77 GLY A N 1
ATOM 591 C CA . GLY A 1 77 ? -21.126 3.342 56.110 1.00 92.50 77 GLY A CA 1
ATOM 592 C C . GLY A 1 77 ? -21.467 2.308 55.028 1.00 92.50 77 GLY A C 1
ATOM 593 O O . GLY A 1 77 ? -20.733 1.327 54.875 1.00 92.50 77 GLY A O 1
ATOM 594 N N . PRO A 1 78 ? -22.599 2.466 54.321 1.00 93.19 78 PRO A N 1
ATOM 595 C CA . PRO A 1 78 ? -23.012 1.543 53.270 1.00 93.19 78 PRO A CA 1
ATOM 596 C C . PRO A 1 78 ? -22.021 1.515 52.102 1.00 93.19 78 PRO A C 1
ATOM 598 O O . PRO A 1 78 ? -21.604 2.555 51.602 1.00 93.19 78 PRO A O 1
ATOM 601 N N . VAL A 1 79 ? -21.686 0.314 51.644 1.00 93.88 79 VAL A N 1
ATOM 602 C CA . VAL A 1 79 ? -20.926 0.052 50.421 1.00 93.88 79 VAL A CA 1
ATOM 603 C C . VAL A 1 79 ? -21.811 -0.778 49.514 1.00 93.88 79 VAL A C 1
ATOM 605 O O . VAL A 1 79 ? -22.234 -1.870 49.887 1.00 93.88 79 VAL A O 1
ATOM 608 N N . TYR A 1 80 ? -22.095 -0.267 48.327 1.00 94.25 80 TYR A N 1
ATOM 609 C CA . TYR A 1 80 ? -22.902 -0.969 47.342 1.00 94.25 80 TYR A CA 1
ATOM 610 C C . TYR A 1 80 ? -21.984 -1.728 46.401 1.00 94.25 80 TYR A C 1
ATOM 612 O O . TYR A 1 80 ? -21.016 -1.161 45.907 1.00 94.25 80 TYR A O 1
ATOM 620 N N . VAL A 1 81 ? -22.257 -3.005 46.172 1.00 92.62 81 VAL A N 1
ATOM 621 C CA . VAL A 1 81 ? -21.446 -3.856 45.305 1.00 92.62 81 VAL A CA 1
ATOM 622 C C . VAL A 1 81 ? -22.326 -4.423 44.210 1.00 92.62 81 VAL A C 1
ATOM 624 O O . VAL A 1 81 ? -23.310 -5.095 44.510 1.00 92.62 81 VAL A O 1
ATOM 627 N N . ASP A 1 82 ? -21.965 -4.184 42.955 1.00 90.94 82 ASP A N 1
ATOM 628 C CA . ASP A 1 82 ? -22.571 -4.885 41.828 1.00 90.94 82 ASP A CA 1
ATOM 629 C C . ASP A 1 82 ? -21.665 -6.057 41.418 1.00 90.94 82 ASP A C 1
ATOM 631 O O . ASP A 1 82 ? -20.561 -5.821 40.911 1.00 90.94 82 ASP A O 1
ATOM 635 N N . PRO A 1 83 ? -22.088 -7.316 41.641 1.00 86.31 83 PRO A N 1
ATOM 636 C CA . PRO A 1 83 ? -21.287 -8.475 41.267 1.00 86.31 83 PRO A CA 1
ATOM 637 C C . PRO A 1 83 ? -21.265 -8.755 39.762 1.00 86.31 83 PRO A C 1
ATOM 639 O O . PRO A 1 83 ? -20.488 -9.588 39.316 1.00 86.31 83 PRO A O 1
ATOM 642 N N . THR A 1 84 ? -22.114 -8.091 38.986 1.00 77.19 84 THR A N 1
ATOM 643 C CA . THR A 1 84 ? -22.436 -8.424 37.596 1.00 77.19 84 THR A CA 1
ATOM 644 C C . THR A 1 84 ? -21.815 -7.418 36.635 1.00 77.19 84 THR A C 1
ATOM 646 O O . THR A 1 84 ? -21.203 -7.807 35.640 1.00 77.19 84 THR A O 1
ATOM 649 N N . ALA A 1 85 ? -21.935 -6.132 36.986 1.00 64.12 85 ALA A N 1
ATOM 650 C CA . ALA A 1 85 ? -21.358 -4.960 36.349 1.00 64.12 85 ALA A CA 1
ATOM 651 C C . ALA A 1 85 ? -21.281 -5.020 34.808 1.00 64.12 85 ALA A C 1
ATOM 653 O O . ALA A 1 85 ? -20.281 -4.608 34.214 1.00 64.12 85 ALA A O 1
ATOM 654 N N . MET A 1 86 ? -22.366 -5.451 34.153 1.00 65.94 86 MET A N 1
ATOM 655 C CA . MET A 1 86 ? -22.625 -5.178 32.726 1.00 65.94 86 MET A CA 1
ATOM 656 C C . MET A 1 86 ? -22.782 -3.685 32.453 1.00 65.94 86 MET A C 1
ATOM 658 O O . MET A 1 86 ? -22.818 -2.932 33.407 1.00 65.94 86 MET A O 1
ATOM 662 N N . ASN A 1 87 ? -22.917 -3.257 31.191 1.00 63.69 87 ASN A N 1
ATOM 663 C CA . ASN A 1 87 ? -23.111 -1.872 30.726 1.00 63.69 87 ASN A CA 1
ATOM 664 C C . ASN A 1 87 ? -24.321 -1.129 31.358 1.00 63.69 87 ASN A C 1
ATOM 666 O O . ASN A 1 87 ? -25.314 -0.818 30.714 1.00 63.69 87 ASN A O 1
ATOM 670 N N . VAL A 1 88 ? -24.214 -0.890 32.657 1.00 73.25 88 VAL A N 1
ATOM 671 C CA . VAL A 1 88 ? -25.146 -0.253 33.575 1.00 73.25 88 VAL A CA 1
ATOM 672 C C . VAL A 1 88 ? -24.708 1.184 33.808 1.00 73.25 88 VAL A C 1
ATOM 674 O O . VAL A 1 88 ? -23.514 1.510 33.778 1.00 73.25 88 VAL A O 1
ATOM 677 N N . SER A 1 89 ? -25.691 2.027 34.056 1.00 73.44 89 SER A N 1
ATOM 678 C CA . SER A 1 89 ? -25.610 3.472 34.181 1.00 73.44 89 SER A CA 1
ATOM 679 C C . SER A 1 89 ? -26.281 3.932 35.477 1.00 73.44 89 SER A C 1
ATOM 681 O O . SER A 1 89 ? -26.837 3.138 36.230 1.00 73.44 89 SER A O 1
ATOM 683 N N . GLN A 1 90 ? -26.282 5.239 35.748 1.00 84.69 90 GLN A N 1
ATOM 684 C CA . GLN A 1 90 ? -27.035 5.792 36.879 1.00 84.69 90 GLN A CA 1
ATOM 685 C C . GLN A 1 90 ? -28.541 5.478 36.810 1.00 84.69 90 GLN A C 1
ATOM 687 O O . GLN A 1 90 ? -29.178 5.384 37.857 1.00 84.69 90 GLN A O 1
ATOM 692 N N . GLU A 1 91 ? -29.111 5.323 35.614 1.00 81.44 91 GLU A N 1
ATOM 693 C CA . GLU A 1 91 ? -30.541 5.032 35.430 1.00 81.44 91 GLU A CA 1
ATOM 694 C C . GLU A 1 91 ? -30.908 3.621 35.905 1.00 81.44 91 GLU A C 1
ATOM 696 O O . GLU A 1 91 ? -32.052 3.369 36.287 1.00 81.44 91 GLU A O 1
ATOM 701 N N . ASP A 1 92 ? -29.917 2.731 35.965 1.00 79.31 92 ASP A N 1
ATOM 702 C CA . ASP A 1 92 ? -30.066 1.352 36.411 1.00 79.31 92 ASP A CA 1
ATOM 703 C C . ASP A 1 92 ? -30.025 1.208 37.932 1.00 79.31 92 ASP A C 1
ATOM 705 O O . ASP A 1 92 ? -30.181 0.101 38.425 1.00 79.31 92 ASP A O 1
ATOM 709 N N . TYR A 1 93 ? -29.825 2.278 38.710 1.00 83.25 93 TYR A N 1
ATOM 710 C CA . TYR A 1 93 ? -29.739 2.162 40.167 1.00 83.25 93 TYR A CA 1
ATOM 711 C C . TYR A 1 93 ? -30.493 3.254 40.908 1.00 83.25 93 TYR A C 1
ATOM 713 O O . TYR A 1 93 ? -30.516 4.425 40.539 1.00 83.25 93 TYR A O 1
ATOM 721 N N . THR A 1 94 ? -31.045 2.866 42.055 1.00 85.00 94 THR A N 1
ATOM 722 C CA . THR A 1 94 ? -31.652 3.789 43.022 1.00 85.00 94 THR A CA 1
ATOM 723 C C . THR A 1 94 ? -30.628 4.427 43.962 1.00 85.00 94 THR A C 1
ATOM 725 O O . THR A 1 94 ? -30.999 5.240 44.806 1.00 85.00 94 THR A O 1
ATOM 728 N N . VAL A 1 95 ? -29.356 4.034 43.858 1.00 86.12 95 VAL A N 1
ATOM 729 C CA . VAL A 1 95 ? -28.231 4.591 44.618 1.00 86.12 95 VAL A CA 1
ATOM 730 C C . VAL A 1 95 ? -27.316 5.379 43.673 1.00 86.12 95 VAL A C 1
ATOM 732 O O . VAL A 1 95 ? -27.278 5.068 42.478 1.00 86.12 95 VAL A O 1
ATOM 735 N N . PRO A 1 96 ? -26.593 6.407 44.154 1.00 85.38 96 PRO A N 1
ATOM 736 C CA . PRO A 1 96 ? -25.640 7.127 43.318 1.00 85.38 96 PRO A CA 1
ATOM 737 C C . PRO A 1 96 ? -24.599 6.166 42.736 1.00 85.38 96 PRO A C 1
ATOM 739 O O . PRO A 1 96 ? -23.931 5.442 43.466 1.00 85.38 96 PRO A O 1
ATOM 742 N N . PHE A 1 97 ? -24.443 6.167 41.416 1.00 81.19 97 PHE A N 1
ATOM 743 C CA . PHE A 1 97 ? -23.593 5.222 40.694 1.00 81.19 97 PHE A CA 1
ATOM 744 C C . PHE A 1 97 ? -22.127 5.302 41.137 1.00 81.19 97 PHE A C 1
ATOM 746 O O . PHE A 1 97 ? -21.456 4.283 41.254 1.00 81.19 97 PHE A O 1
ATOM 753 N N . GLY A 1 98 ? -21.648 6.504 41.479 1.00 80.62 98 GLY A N 1
ATOM 754 C CA . GLY A 1 98 ? -20.301 6.713 42.024 1.00 80.62 98 GLY A CA 1
ATOM 755 C C . GLY A 1 98 ? -20.053 6.073 43.399 1.00 80.62 98 GLY A C 1
ATOM 756 O O . GLY A 1 98 ? -18.907 6.016 43.833 1.00 80.62 98 GLY A O 1
ATOM 757 N N . GLU A 1 99 ? -21.097 5.593 44.080 1.00 84.62 99 GLU A N 1
ATOM 758 C CA . GLU A 1 99 ? -21.005 4.857 45.349 1.00 84.62 99 GLU A CA 1
ATOM 759 C C . GLU A 1 99 ? -21.039 3.330 45.153 1.00 84.62 99 GLU A C 1
ATOM 761 O O . GLU A 1 99 ? -20.893 2.579 46.121 1.00 84.62 99 GLU A O 1
ATOM 766 N N . ILE A 1 100 ? -21.226 2.857 43.915 1.00 87.19 100 ILE A N 1
ATOM 767 C CA . ILE A 1 100 ? -21.280 1.433 43.587 1.00 87.19 100 ILE A CA 1
ATOM 768 C C . ILE A 1 100 ? -19.881 0.937 43.227 1.00 87.19 100 ILE A C 1
ATOM 770 O O . ILE A 1 100 ? -19.252 1.377 42.266 1.00 87.19 100 ILE A O 1
ATOM 774 N N . ARG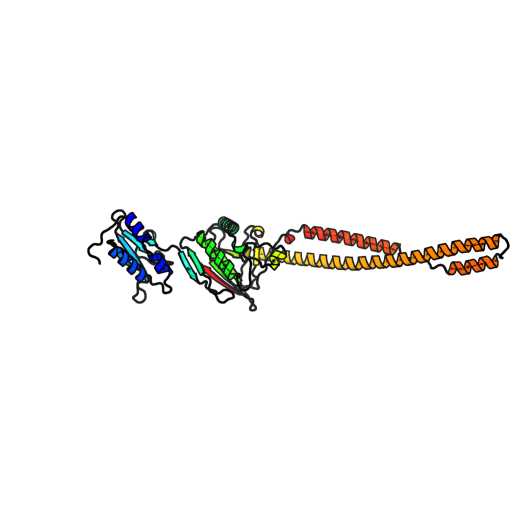 A 1 101 ? -19.404 -0.045 43.987 1.00 88.31 101 ARG A N 1
ATOM 775 C CA . ARG A 1 101 ? -18.236 -0.848 43.652 1.00 88.31 101 ARG A CA 1
ATOM 776 C C . ARG A 1 101 ? -18.647 -1.947 42.679 1.00 88.31 101 ARG A C 1
ATOM 778 O O . ARG A 1 101 ? -19.336 -2.894 43.042 1.00 88.31 101 ARG A O 1
ATOM 785 N N . LEU A 1 102 ? -18.179 -1.839 41.452 1.00 86.25 102 LEU A N 1
ATOM 786 C CA . LEU A 1 102 ? -18.345 -2.876 40.444 1.00 86.25 102 LEU A CA 1
ATOM 787 C C . LEU A 1 102 ? -17.297 -3.970 40.674 1.00 86.25 102 LEU A C 1
ATOM 789 O O . LEU A 1 102 ? -16.125 -3.648 40.870 1.00 86.25 102 LEU A O 1
ATOM 793 N N . LEU A 1 103 ? -17.704 -5.242 40.676 1.00 84.88 103 LEU A N 1
ATOM 794 C CA . LEU A 1 103 ? -16.750 -6.361 40.706 1.00 84.88 103 LEU A CA 1
ATOM 795 C C . LEU A 1 103 ? -16.216 -6.699 39.312 1.00 84.88 103 LEU A C 1
ATOM 797 O O . LEU A 1 103 ? -15.198 -7.352 39.188 1.00 84.88 103 LEU A O 1
ATOM 801 N N . ARG A 1 104 ? -16.854 -6.222 38.243 1.00 77.38 104 ARG A N 1
ATOM 802 C CA . ARG A 1 104 ? -16.396 -6.457 36.872 1.00 77.38 104 ARG A CA 1
ATOM 803 C C . ARG A 1 104 ? -16.211 -5.133 36.140 1.00 77.38 104 ARG A C 1
ATOM 805 O O . ARG A 1 104 ? -17.108 -4.291 36.119 1.00 77.38 104 ARG A O 1
ATOM 812 N N . ASP A 1 105 ? -15.042 -4.946 35.542 1.00 77.94 105 ASP A N 1
ATOM 813 C CA . ASP A 1 105 ? -14.700 -3.757 34.757 1.00 77.94 105 ASP A CA 1
ATOM 814 C C . ASP A 1 105 ? -14.552 -4.046 33.257 1.00 77.94 105 ASP A C 1
ATOM 816 O O . ASP A 1 105 ? -14.453 -3.100 32.477 1.00 77.94 105 ASP A O 1
ATOM 820 N N . HIS A 1 106 ? -14.621 -5.315 32.842 1.00 83.25 106 HIS A N 1
ATOM 821 C CA . HIS A 1 106 ? -14.553 -5.722 31.441 1.00 83.25 106 HIS A CA 1
ATOM 822 C C . HIS A 1 106 ? -15.407 -6.955 31.130 1.00 83.25 106 HIS A C 1
ATOM 824 O O . HIS A 1 106 ? -15.638 -7.790 32.003 1.00 83.25 106 HIS A O 1
ATOM 830 N N . TRP A 1 107 ? -15.856 -7.120 29.886 1.00 84.00 107 TRP A N 1
ATOM 831 C CA . TRP A 1 107 ? -16.595 -8.302 29.439 1.00 84.00 107 TRP A CA 1
ATOM 832 C C . TRP A 1 107 ? -16.145 -8.801 28.078 1.00 84.00 107 TRP A C 1
ATOM 834 O O . TRP A 1 107 ? -15.840 -8.013 27.194 1.00 84.00 107 TRP A O 1
ATOM 844 N N . THR A 1 108 ? -16.135 -10.124 27.920 1.00 86.88 108 THR A N 1
ATOM 845 C CA . THR A 1 108 ? -15.806 -10.779 26.658 1.00 86.88 108 THR A CA 1
ATOM 846 C C . THR A 1 108 ? -17.088 -11.235 25.980 1.00 86.88 108 THR A C 1
ATOM 848 O O . THR A 1 108 ? -17.873 -11.967 26.583 1.00 86.88 108 THR A O 1
ATOM 851 N N . THR A 1 109 ? -17.298 -10.810 24.740 1.00 87.00 109 THR A N 1
ATOM 852 C CA . THR A 1 109 ? -18.430 -11.224 23.904 1.00 87.00 109 THR A CA 1
ATOM 853 C C . THR A 1 109 ? -17.931 -11.737 22.559 1.00 87.00 109 THR A C 1
ATOM 855 O O . THR A 1 109 ? -16.904 -11.253 22.076 1.00 87.00 109 THR A O 1
ATOM 858 N N . PRO A 1 110 ? -18.655 -12.667 21.918 1.00 91.50 110 PRO A N 1
ATOM 859 C CA . PRO A 1 110 ? -18.410 -12.996 20.523 1.00 91.50 110 PRO A CA 1
ATOM 860 C C . PRO A 1 110 ? -18.573 -11.754 19.631 1.00 91.50 110 PRO A C 1
ATOM 862 O O . PRO A 1 110 ? -19.425 -10.902 19.900 1.00 91.50 110 PRO A O 1
ATOM 865 N N . THR A 1 111 ? -17.784 -11.651 18.567 1.00 92.19 111 THR A N 1
ATOM 866 C CA . THR A 1 111 ? -17.934 -10.628 17.529 1.00 92.19 111 THR A CA 1
ATOM 867 C C . THR A 1 111 ? -19.312 -10.727 16.864 1.00 92.19 111 THR A C 1
ATOM 869 O O . THR A 1 111 ? -19.893 -11.810 16.798 1.00 92.19 111 THR A O 1
ATOM 872 N N . PRO A 1 112 ? -19.862 -9.627 16.322 1.00 86.00 112 PRO A N 1
ATOM 873 C CA . PRO A 1 112 ? -21.132 -9.677 15.590 1.00 86.00 112 PRO A CA 1
ATOM 874 C C . PRO A 1 112 ? -21.028 -10.407 14.239 1.00 86.00 112 PRO A C 1
ATOM 876 O O . PRO A 1 112 ? -22.051 -10.773 13.659 1.00 86.00 112 PRO A O 1
ATOM 879 N N . TRP A 1 113 ? -19.808 -10.637 13.749 1.00 89.75 113 TRP A N 1
ATOM 880 C CA . TRP A 1 113 ? -19.513 -11.318 12.488 1.00 89.75 113 TRP A CA 1
ATOM 881 C C . TRP A 1 113 ? -18.577 -12.497 12.726 1.00 89.75 113 TRP A C 1
ATOM 883 O O . TRP A 1 113 ? -17.821 -12.510 13.701 1.00 89.75 113 TRP A O 1
ATOM 893 N N . THR A 1 114 ? -18.625 -13.479 11.836 1.00 90.44 114 THR A N 1
ATOM 894 C CA . THR A 1 114 ? -17.694 -14.605 11.834 1.00 90.44 114 THR A CA 1
ATOM 895 C C . THR A 1 114 ? -16.471 -14.299 10.976 1.00 90.44 114 THR A C 1
ATOM 897 O O . THR A 1 114 ? -16.543 -13.504 10.038 1.00 90.44 114 THR A O 1
ATOM 900 N N . ASP A 1 115 ? -15.355 -14.956 11.280 1.00 89.06 115 ASP A N 1
ATOM 901 C CA . ASP A 1 115 ? -14.218 -15.040 10.367 1.00 89.06 115 ASP A CA 1
ATOM 902 C C . ASP A 1 115 ? -14.551 -15.912 9.136 1.00 89.06 115 ASP A C 1
ATOM 904 O O . ASP A 1 115 ? -15.672 -16.406 8.965 1.00 89.06 115 ASP A O 1
ATOM 908 N N . TYR A 1 116 ? -13.559 -16.124 8.267 1.00 88.25 116 TYR A N 1
ATOM 909 C CA . TYR A 1 116 ? -13.724 -16.936 7.057 1.00 88.25 116 TYR A CA 1
ATOM 910 C C . TYR A 1 116 ? -14.121 -18.401 7.340 1.00 88.25 116 TYR A C 1
ATOM 912 O O . TYR A 1 116 ? -14.690 -19.060 6.472 1.00 88.25 116 TYR A O 1
ATOM 920 N N . ASN A 1 117 ? -13.833 -18.932 8.532 1.00 91.62 117 ASN A N 1
ATOM 921 C CA . ASN A 1 117 ? -14.145 -20.310 8.924 1.00 91.62 117 ASN A CA 1
ATOM 922 C C . ASN A 1 117 ? -15.445 -20.412 9.744 1.00 91.62 117 ASN A C 1
ATOM 924 O O . ASN A 1 117 ? -15.612 -21.377 10.494 1.00 91.62 117 ASN A O 1
ATOM 928 N N . ASP A 1 118 ? -16.343 -19.427 9.634 1.00 92.56 118 ASP A N 1
ATOM 929 C CA . ASP A 1 118 ? -17.600 -19.340 10.388 1.00 92.56 118 ASP A CA 1
ATOM 930 C C . ASP A 1 118 ? -17.402 -19.315 11.921 1.00 92.56 118 ASP A C 1
ATOM 932 O O . ASP A 1 118 ? -18.301 -19.675 12.690 1.00 92.56 118 ASP A O 1
ATOM 936 N N . ARG A 1 119 ? -16.226 -18.888 12.405 1.00 93.00 119 ARG A N 1
ATOM 937 C CA . ARG A 1 119 ? -15.938 -18.767 13.840 1.00 93.00 119 ARG A CA 1
ATOM 938 C C . ARG A 1 119 ? -16.204 -17.341 14.310 1.00 93.00 119 ARG A C 1
ATOM 940 O O . ARG A 1 119 ? -15.692 -16.380 13.748 1.00 93.00 119 ARG A O 1
ATOM 947 N N . TYR A 1 120 ? -16.954 -17.210 15.401 1.00 91.88 120 TYR A N 1
ATOM 948 C CA . TYR A 1 120 ? -17.030 -15.954 16.142 1.00 91.88 120 TYR A CA 1
ATOM 949 C C . TYR A 1 120 ? -15.758 -15.753 16.966 1.00 91.88 120 TYR A C 1
ATOM 951 O O . TYR A 1 120 ? -15.357 -16.645 17.722 1.00 91.88 120 TYR A O 1
ATOM 959 N N . LEU A 1 121 ? -15.132 -14.589 16.827 1.00 94.19 121 LEU A N 1
ATOM 960 C CA . LEU A 1 121 ? -13.965 -14.215 17.618 1.00 94.19 121 LEU A CA 1
ATOM 961 C C . LEU A 1 121 ? -14.415 -13.618 18.946 1.00 94.19 121 LEU A C 1
ATOM 963 O O . LEU A 1 121 ? -15.534 -13.138 19.068 1.00 94.19 121 LEU A O 1
ATOM 967 N N . ASN A 1 122 ? -13.552 -13.643 19.953 1.00 94.25 122 ASN A N 1
ATOM 968 C CA . ASN A 1 122 ? -13.857 -13.053 21.250 1.00 94.25 122 ASN A CA 1
ATOM 969 C C . ASN A 1 122 ? -13.241 -11.658 21.342 1.00 94.25 122 ASN A C 1
ATOM 971 O O . ASN A 1 122 ? -12.029 -11.506 21.200 1.00 94.25 122 ASN A O 1
ATOM 975 N N . ILE A 1 123 ? -14.069 -10.664 21.648 1.00 94.69 123 ILE A N 1
ATOM 976 C CA . ILE A 1 123 ? -13.629 -9.301 21.944 1.00 94.69 123 ILE A CA 1
ATOM 977 C C . ILE A 1 123 ? -13.912 -8.958 23.397 1.00 94.69 123 ILE A C 1
ATOM 979 O O . ILE A 1 123 ? -14.963 -9.312 23.927 1.00 94.69 123 ILE A O 1
ATOM 983 N N . THR A 1 124 ? -12.970 -8.284 24.045 1.00 92.88 124 THR A N 1
ATOM 984 C CA . THR A 1 124 ? -13.051 -7.871 25.442 1.00 92.88 124 THR A CA 1
ATOM 985 C C . THR A 1 124 ? -13.201 -6.367 25.526 1.00 92.88 124 THR A C 1
ATOM 987 O O . THR A 1 124 ? -12.318 -5.607 25.143 1.00 92.88 124 THR A O 1
ATOM 990 N N . THR A 1 125 ? -14.332 -5.935 26.054 1.00 90.69 125 THR A N 1
ATOM 991 C CA . THR A 1 125 ? -14.663 -4.535 26.255 1.00 90.69 125 THR A CA 1
ATOM 992 C C . THR A 1 125 ? -14.375 -4.129 27.689 1.00 90.69 125 THR A C 1
ATOM 994 O O . THR A 1 125 ? -14.809 -4.821 28.602 1.00 90.69 125 THR A O 1
ATOM 997 N N . TYR A 1 126 ? -13.706 -3.001 27.897 1.00 89.12 126 TYR A N 1
ATOM 998 C CA . TYR A 1 126 ? -13.439 -2.418 29.206 1.00 89.12 126 TYR A CA 1
ATOM 999 C C . TYR A 1 126 ? -14.335 -1.199 29.418 1.00 89.12 126 TYR A C 1
ATOM 1001 O O . TYR A 1 126 ? -14.372 -0.273 28.608 1.00 89.12 126 TYR A O 1
ATOM 1009 N N . ARG A 1 127 ? -15.035 -1.159 30.551 1.00 83.38 127 ARG A N 1
ATOM 1010 C CA . ARG A 1 127 ? -15.972 -0.086 30.913 1.00 83.38 127 ARG A CA 1
ATOM 1011 C C . ARG A 1 127 ? -15.321 1.289 30.960 1.00 83.38 127 ARG A C 1
ATOM 1013 O O . ARG A 1 127 ? -15.948 2.289 30.627 1.00 83.38 127 ARG A O 1
ATOM 1020 N N . ASN A 1 128 ? -14.109 1.346 31.496 1.00 84.62 128 ASN A N 1
ATOM 1021 C CA . ASN A 1 128 ? -13.363 2.584 31.680 1.00 84.62 128 ASN A CA 1
ATOM 1022 C C . ASN A 1 128 ? -12.602 2.996 30.414 1.00 84.62 128 ASN A C 1
ATOM 1024 O O . ASN A 1 128 ? -11.837 3.959 30.476 1.00 84.62 128 ASN A O 1
ATOM 1028 N N . SER A 1 129 ? -12.804 2.300 29.289 1.00 92.00 129 SER A N 1
ATOM 1029 C CA . SER A 1 129 ? -12.278 2.748 28.011 1.00 92.00 129 SER A CA 1
ATOM 1030 C C . SER A 1 129 ? -12.901 4.095 27.638 1.00 92.00 129 SER A C 1
ATOM 1032 O O . SER A 1 129 ? -14.110 4.317 27.754 1.00 92.00 129 SER A O 1
ATOM 1034 N N . THR A 1 130 ? -12.066 5.051 27.237 1.00 95.75 130 THR A N 1
ATOM 1035 C CA . THR A 1 130 ? -12.513 6.415 26.922 1.00 95.75 130 THR A CA 1
ATOM 1036 C C . THR A 1 130 ? -11.929 6.904 25.601 1.00 95.75 130 THR A C 1
ATOM 1038 O O . THR A 1 130 ? -10.889 6.408 25.164 1.00 95.75 130 THR A O 1
ATOM 1041 N N . PRO A 1 131 ? -12.594 7.861 24.927 1.00 97.81 131 PRO A N 1
ATOM 1042 C CA . PRO A 1 131 ? -12.005 8.565 23.795 1.00 97.81 131 PRO A CA 1
ATOM 1043 C C . PRO A 1 131 ? -10.657 9.192 24.165 1.00 97.81 131 PRO A C 1
ATOM 1045 O O . PRO A 1 131 ? -10.540 9.853 25.198 1.00 97.81 131 PRO A O 1
ATOM 1048 N N . VAL A 1 132 ? -9.662 9.050 23.292 1.00 98.31 132 VAL A N 1
ATOM 1049 C CA . VAL A 1 132 ? -8.335 9.675 23.440 1.00 98.31 132 VAL A CA 1
ATOM 1050 C C . VAL A 1 132 ? -8.157 10.822 22.442 1.00 98.31 132 VAL A C 1
ATOM 1052 O O . VAL A 1 132 ? -9.007 11.039 21.584 1.00 98.31 132 VAL A O 1
ATOM 1055 N N . SER A 1 133 ? -7.110 11.639 22.551 1.00 98.38 133 SER A N 1
ATOM 1056 C CA . SER A 1 133 ? -6.785 12.586 21.468 1.00 98.38 133 SER A CA 1
ATOM 1057 C C . SER A 1 133 ? -6.250 11.842 20.245 1.00 98.38 133 SER A C 1
ATOM 1059 O O . SER A 1 133 ? -5.717 10.741 20.377 1.00 98.38 133 SER A O 1
ATOM 1061 N N . TYR A 1 134 ? -6.327 12.451 19.062 1.00 97.44 134 TYR A N 1
ATOM 1062 C CA . TYR A 1 134 ? -5.748 11.881 17.842 1.00 97.44 134 TYR A CA 1
ATOM 1063 C C . TYR A 1 134 ? -4.266 11.529 18.014 1.00 97.44 134 TYR A C 1
ATOM 1065 O O . TYR A 1 134 ? -3.834 10.446 17.645 1.00 97.44 134 TYR A O 1
ATOM 1073 N N . ASN A 1 135 ? -3.486 12.408 18.647 1.00 97.06 135 ASN A N 1
ATOM 1074 C CA . ASN A 1 135 ? -2.065 12.144 18.880 1.00 97.06 135 ASN A CA 1
ATOM 1075 C C . ASN A 1 135 ? -1.833 10.937 19.803 1.00 97.06 135 ASN A C 1
ATOM 1077 O O . ASN A 1 135 ? -0.884 10.192 19.592 1.00 97.06 135 ASN A O 1
ATOM 1081 N N . ALA A 1 136 ? -2.682 10.747 20.818 1.00 98.31 136 ALA A N 1
ATOM 1082 C CA . ALA A 1 136 ? -2.596 9.581 21.694 1.00 98.31 136 ALA A CA 1
ATOM 1083 C C . ALA A 1 136 ? -3.019 8.294 20.968 1.00 98.31 136 ALA A C 1
ATOM 1085 O O . ALA A 1 136 ? -2.422 7.252 21.214 1.00 98.31 136 ALA A O 1
ATOM 1086 N N . LEU A 1 137 ? -3.987 8.374 20.045 1.00 98.06 137 LEU A N 1
ATOM 1087 C CA . LEU A 1 137 ? -4.328 7.262 19.156 1.00 98.06 137 LEU A CA 1
ATOM 1088 C C . LEU A 1 137 ? -3.132 6.875 18.275 1.00 98.06 137 LEU A C 1
ATOM 1090 O O . LEU A 1 137 ? -2.767 5.710 18.249 1.00 98.06 137 LEU A O 1
ATOM 1094 N N . MET A 1 138 ? -2.480 7.839 17.618 1.00 97.00 138 MET A N 1
ATOM 1095 C CA . MET A 1 138 ? -1.307 7.556 16.777 1.00 97.00 138 MET A CA 1
ATOM 1096 C C . MET A 1 138 ? -0.128 6.993 17.579 1.00 97.00 138 MET A C 1
ATOM 1098 O O . MET A 1 138 ? 0.599 6.138 17.089 1.00 97.00 138 MET A O 1
ATOM 1102 N N . GLN A 1 139 ? 0.062 7.449 18.823 1.00 97.25 139 GLN A N 1
ATOM 1103 C CA . GLN A 1 139 ? 1.067 6.860 19.708 1.00 97.25 139 GLN A CA 1
ATOM 1104 C C . GLN A 1 139 ? 0.730 5.404 20.047 1.00 97.25 139 GLN A C 1
ATOM 1106 O O . GLN A 1 139 ? 1.629 4.572 20.041 1.00 97.25 139 GLN A O 1
ATOM 1111 N N . PHE A 1 140 ? -0.538 5.111 20.347 1.00 98.12 140 PHE A N 1
ATOM 1112 C CA . PHE A 1 140 ? -0.989 3.747 20.610 1.00 98.12 140 PHE A CA 1
ATOM 1113 C C . PHE A 1 140 ? -0.738 2.835 19.409 1.00 98.12 140 PHE A C 1
ATOM 1115 O O . PHE A 1 140 ? -0.128 1.795 19.599 1.00 98.12 140 PHE A O 1
ATOM 1122 N N . LEU A 1 141 ? -1.134 3.257 18.206 1.00 97.50 141 LEU A N 1
ATOM 1123 C CA . LEU A 1 141 ? -0.922 2.492 16.974 1.00 97.50 141 LEU A CA 1
ATOM 1124 C C . LEU A 1 141 ? 0.566 2.197 16.738 1.00 97.50 141 LEU A C 1
ATOM 1126 O O . LEU A 1 141 ? 0.947 1.058 16.566 1.00 97.50 141 LEU A O 1
ATOM 1130 N N . ASN A 1 142 ? 1.446 3.187 16.908 1.00 96.06 142 ASN A N 1
ATOM 1131 C CA . ASN A 1 142 ? 2.895 2.975 16.785 1.00 96.06 142 ASN A CA 1
ATOM 1132 C C . ASN A 1 142 ? 3.501 2.038 17.863 1.00 96.06 142 ASN A C 1
ATOM 1134 O O . ASN A 1 142 ? 4.663 1.646 17.751 1.00 96.06 142 ASN A O 1
ATOM 1138 N N . GLU A 1 143 ? 2.802 1.783 18.972 1.00 97.31 143 GLU A N 1
ATOM 1139 C CA . GLU A 1 143 ? 3.227 0.844 20.023 1.00 97.31 143 GLU A CA 1
ATOM 1140 C C . GLU A 1 143 ? 2.573 -0.540 19.887 1.00 97.31 143 GLU A C 1
ATOM 1142 O O . GLU A 1 143 ? 3.029 -1.481 20.541 1.00 97.31 143 GLU A O 1
ATOM 1147 N N . ASP A 1 144 ? 1.495 -0.631 19.116 1.00 97.81 144 ASP A N 1
ATOM 1148 C CA . ASP A 1 144 ? 0.789 -1.859 18.778 1.00 97.81 144 ASP A CA 1
ATOM 1149 C C . ASP A 1 144 ? 1.526 -2.563 17.627 1.00 97.81 144 ASP A C 1
ATOM 1151 O O . ASP A 1 144 ? 2.228 -1.915 16.858 1.00 97.81 144 ASP A O 1
ATOM 1155 N N . ASP A 1 145 ? 1.458 -3.892 17.573 1.00 97.06 145 ASP A N 1
ATOM 1156 C CA . ASP A 1 145 ? 2.133 -4.718 16.561 1.00 97.06 145 ASP A CA 1
ATOM 1157 C C . ASP A 1 145 ? 1.151 -5.645 15.830 1.00 97.06 145 ASP A C 1
ATOM 1159 O O . ASP A 1 145 ? 1.538 -6.679 15.275 1.00 97.06 145 ASP A O 1
ATOM 1163 N N . THR A 1 146 ? -0.145 -5.314 15.842 1.00 97.81 146 THR A N 1
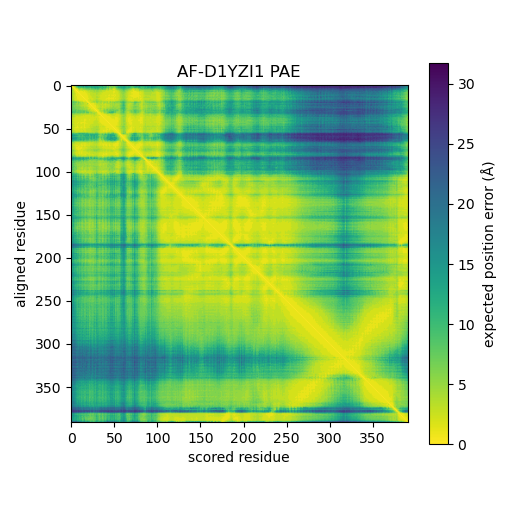ATOM 1164 C CA . THR A 1 146 ? -1.172 -6.158 15.220 1.00 97.81 146 THR A CA 1
ATOM 1165 C C . THR A 1 146 ? -0.925 -6.302 13.716 1.00 97.81 146 THR A C 1
ATOM 1167 O O . THR A 1 146 ? -1.040 -7.405 13.178 1.00 97.81 146 THR A O 1
ATOM 1170 N N . GLU A 1 147 ? -0.515 -5.229 13.038 1.00 95.25 147 GLU A N 1
ATOM 1171 C CA . GLU A 1 147 ? -0.228 -5.195 11.603 1.00 95.25 147 GLU A CA 1
ATOM 1172 C C . GLU A 1 147 ? 0.999 -6.030 11.199 1.00 95.25 147 GLU A C 1
ATOM 1174 O O . GLU A 1 147 ? 1.077 -6.489 10.056 1.00 95.25 147 GLU A O 1
ATOM 1179 N N . ASP A 1 148 ? 1.919 -6.300 12.133 1.00 95.56 148 ASP A N 1
ATOM 1180 C CA . ASP A 1 148 ? 3.093 -7.156 11.906 1.00 95.56 148 ASP A CA 1
ATOM 1181 C C . ASP A 1 148 ? 2.719 -8.645 11.764 1.00 95.56 148 ASP A C 1
ATOM 1183 O O . ASP A 1 148 ? 3.528 -9.469 11.310 1.00 95.56 148 ASP A O 1
ATOM 1187 N N . SER A 1 149 ? 1.486 -9.020 12.123 1.00 96.75 149 SER A N 1
ATOM 1188 C CA . SER A 1 149 ? 0.979 -10.373 11.908 1.00 96.75 149 SER A CA 1
ATOM 1189 C C . SER A 1 149 ? 0.770 -10.670 10.419 1.00 96.75 149 SER A C 1
ATOM 1191 O O . SER A 1 149 ? 0.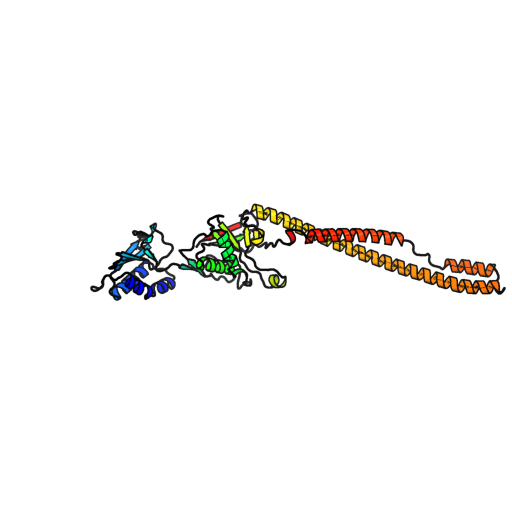365 -9.829 9.619 1.00 96.75 149 SER A O 1
ATOM 1193 N N . LEU A 1 150 ? 1.033 -11.917 10.018 1.00 96.50 150 LEU A N 1
ATOM 1194 C CA . LEU A 1 150 ? 0.893 -12.338 8.624 1.00 96.50 150 LEU A CA 1
ATOM 1195 C C . LEU A 1 150 ? -0.584 -12.533 8.262 1.00 96.50 150 LEU A C 1
ATOM 1197 O O . LEU A 1 150 ? -1.283 -13.314 8.909 1.00 96.50 150 LEU A O 1
ATOM 1201 N N . TYR A 1 151 ? -1.035 -11.928 7.163 1.00 95.75 151 TYR A N 1
ATOM 1202 C CA . TYR A 1 151 ? -2.352 -12.238 6.607 1.00 95.75 151 TYR A CA 1
ATOM 1203 C C . TYR A 1 151 ? -2.350 -13.640 5.986 1.00 95.75 151 TYR A C 1
ATOM 1205 O O . TYR A 1 151 ? -1.630 -13.907 5.015 1.00 95.75 151 TYR A O 1
ATOM 1213 N N . VAL A 1 152 ? -3.183 -14.543 6.511 1.00 95.12 152 VAL A N 1
ATOM 1214 C CA . VAL A 1 152 ? -3.238 -15.949 6.088 1.00 95.12 152 VAL A CA 1
ATOM 1215 C C . VAL A 1 152 ? -4.678 -16.350 5.811 1.00 95.12 152 VAL A C 1
ATOM 1217 O O . VAL A 1 152 ? -5.430 -16.655 6.725 1.00 95.12 152 VAL A O 1
ATOM 1220 N N . LEU A 1 153 ? -5.071 -16.462 4.544 1.00 91.88 153 LEU A N 1
ATOM 1221 C CA . LEU A 1 153 ? -6.385 -17.011 4.201 1.00 91.88 153 LEU A CA 1
ATOM 1222 C C . LEU A 1 153 ? -6.367 -18.557 4.274 1.00 91.88 153 LEU A C 1
ATOM 1224 O O . LEU A 1 153 ? -5.458 -19.169 3.708 1.00 91.88 153 LEU A O 1
ATOM 1228 N N . PRO A 1 154 ? -7.357 -19.223 4.901 1.00 92.19 154 PRO A N 1
ATOM 1229 C CA . PRO A 1 154 ? -8.498 -18.665 5.634 1.00 92.19 154 PRO A CA 1
ATOM 1230 C C . PRO A 1 154 ? -8.277 -18.484 7.149 1.00 92.19 154 PRO A C 1
ATOM 1232 O O . PRO A 1 154 ? -9.240 -18.280 7.876 1.00 92.19 154 PRO A O 1
ATOM 1235 N N . GLY A 1 155 ? -7.059 -18.669 7.661 1.00 93.38 155 GLY A N 1
ATOM 1236 C CA . GLY A 1 155 ? -6.789 -18.806 9.097 1.00 93.38 155 GLY A CA 1
ATOM 1237 C C . GLY A 1 155 ? -6.709 -17.517 9.929 1.00 93.38 155 GLY A C 1
ATOM 1238 O O . GLY A 1 155 ? -6.984 -17.590 11.120 1.00 93.38 155 GLY A O 1
ATOM 1239 N N . TYR A 1 156 ? -6.304 -16.390 9.343 1.00 95.81 156 TYR A N 1
ATOM 1240 C CA . TYR A 1 156 ? -6.131 -15.098 10.012 1.00 95.81 156 TYR A CA 1
ATOM 1241 C C . TYR A 1 156 ? -6.362 -13.976 8.991 1.00 95.81 156 TYR A C 1
ATOM 1243 O O . TYR A 1 156 ? -5.581 -13.793 8.051 1.00 95.81 156 TYR A O 1
ATOM 1251 N N . THR A 1 157 ? -7.501 -13.304 9.118 1.00 94.88 157 THR A N 1
ATOM 1252 C CA . THR A 1 157 ? -8.082 -12.391 8.122 1.00 94.88 157 THR A CA 1
ATOM 1253 C C . THR A 1 157 ? -8.384 -11.027 8.737 1.00 94.88 157 THR A C 1
ATOM 1255 O O . THR A 1 157 ? -8.170 -10.833 9.927 1.00 94.88 157 THR A O 1
ATOM 1258 N N . CYS A 1 158 ? -8.916 -10.076 7.962 1.00 95.19 158 CYS A N 1
ATOM 1259 C CA . CYS A 1 158 ? -9.215 -8.719 8.442 1.00 95.19 158 CYS A CA 1
ATOM 1260 C C . CYS A 1 158 ? -10.099 -8.683 9.705 1.00 95.19 158 CYS A C 1
ATOM 1262 O O . CYS A 1 158 ? -9.916 -7.823 10.561 1.00 95.19 158 CYS A O 1
ATOM 1264 N N . VAL A 1 159 ? -11.009 -9.649 9.880 1.00 95.75 159 VAL A N 1
ATOM 1265 C CA . VAL A 1 159 ? -11.820 -9.764 11.105 1.00 95.75 159 VAL A CA 1
ATOM 1266 C C . VAL A 1 159 ? -10.956 -10.122 12.321 1.00 95.75 159 VAL A C 1
ATOM 1268 O O . VAL A 1 159 ? -11.206 -9.595 13.404 1.00 95.75 159 VAL A O 1
ATOM 1271 N N . ASP A 1 160 ? -9.938 -10.973 12.148 1.00 97.19 160 ASP A N 1
ATOM 1272 C CA . ASP A 1 160 ? -8.987 -11.340 13.200 1.00 97.19 160 ASP A CA 1
ATOM 1273 C C . ASP A 1 160 ? -8.098 -10.153 13.593 1.00 97.19 160 ASP A C 1
ATOM 1275 O O . ASP A 1 160 ? -8.069 -9.800 14.770 1.00 97.19 160 ASP A O 1
ATOM 1279 N N . PHE A 1 161 ? -7.487 -9.466 12.616 1.00 97.62 161 PHE A N 1
ATOM 1280 C CA . PHE A 1 161 ? -6.723 -8.230 12.863 1.00 97.62 161 PHE A CA 1
ATOM 1281 C C . PHE A 1 161 ? -7.578 -7.187 13.596 1.00 97.62 161 PHE A C 1
ATOM 1283 O O . PHE A 1 161 ? -7.174 -6.639 14.620 1.00 97.62 161 PHE A O 1
ATOM 1290 N N . SER A 1 162 ? -8.811 -6.958 13.130 1.00 97.56 162 SER A N 1
ATOM 1291 C CA . SER A 1 162 ? -9.701 -5.977 13.749 1.00 97.56 162 SER A CA 1
ATOM 1292 C C . SER A 1 162 ? -10.094 -6.339 15.188 1.00 97.56 162 SER A C 1
ATOM 1294 O O . SER A 1 162 ? -10.264 -5.449 16.029 1.00 97.56 162 SER A O 1
ATOM 1296 N N . ALA A 1 163 ? -10.249 -7.633 15.490 1.00 97.81 163 ALA A N 1
ATOM 1297 C CA . ALA A 1 163 ? -10.545 -8.108 16.838 1.00 97.81 163 ALA A CA 1
ATOM 1298 C C . ALA A 1 163 ? -9.332 -7.968 17.772 1.00 97.81 163 ALA A C 1
ATOM 1300 O O . ALA A 1 163 ? -9.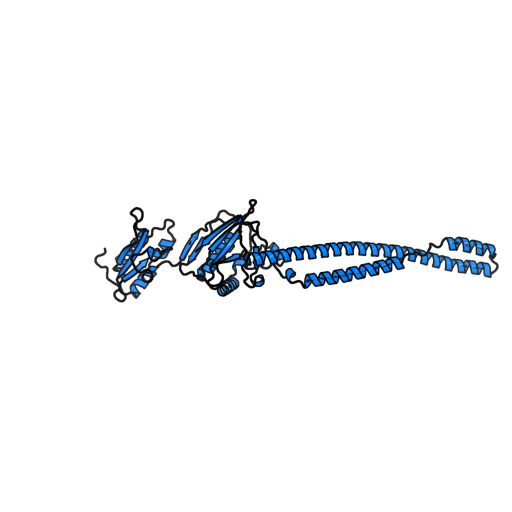501 -7.555 18.923 1.00 97.81 163 ALA A O 1
ATOM 1301 N N . ASP A 1 164 ? -8.126 -8.255 17.283 1.00 98.25 164 ASP A N 1
ATOM 1302 C CA . ASP A 1 164 ? -6.890 -8.120 18.057 1.00 98.25 164 ASP A CA 1
ATOM 1303 C C . ASP A 1 164 ? -6.581 -6.646 18.363 1.00 98.25 164 ASP A C 1
ATOM 1305 O O . ASP A 1 164 ? -6.430 -6.298 19.539 1.00 98.25 164 ASP A O 1
ATOM 1309 N N . LEU A 1 165 ? -6.667 -5.745 17.374 1.00 98.44 165 LEU A N 1
ATOM 1310 C CA . LEU A 1 165 ? -6.510 -4.302 17.603 1.00 98.44 165 LEU A CA 1
ATOM 1311 C C . LEU A 1 165 ? -7.577 -3.755 18.564 1.00 98.44 165 LEU A C 1
ATOM 1313 O O . LEU A 1 165 ? -7.285 -2.929 19.435 1.00 98.44 165 LEU A O 1
ATOM 1317 N N . PHE A 1 166 ? -8.827 -4.224 18.446 1.00 98.38 166 PHE A N 1
ATOM 1318 C CA . PHE A 1 166 ? -9.891 -3.869 19.390 1.00 98.38 166 PHE A CA 1
ATOM 1319 C C . PHE A 1 166 ? -9.507 -4.265 20.821 1.00 98.38 166 PHE A C 1
ATOM 1321 O O . PHE A 1 166 ? -9.582 -3.437 21.731 1.00 98.38 166 PHE A O 1
ATOM 1328 N N . ASN A 1 167 ? -9.071 -5.511 21.023 1.00 98.12 167 ASN A N 1
ATOM 1329 C CA . ASN A 1 167 ? -8.675 -6.033 22.329 1.00 98.12 167 ASN A CA 1
ATOM 1330 C C . ASN A 1 167 ? -7.482 -5.269 22.918 1.00 98.12 167 ASN A C 1
ATOM 1332 O O . ASN A 1 167 ? -7.518 -4.893 24.094 1.00 98.12 167 ASN A O 1
ATOM 1336 N N . ASN A 1 168 ? -6.463 -4.984 22.107 1.00 98.38 168 ASN A N 1
ATOM 1337 C CA . ASN A 1 168 ? -5.280 -4.238 22.528 1.00 98.38 168 ASN A CA 1
ATOM 1338 C C . ASN A 1 168 ? -5.636 -2.803 22.940 1.00 98.38 168 ASN A C 1
ATOM 1340 O O . ASN A 1 168 ? -5.238 -2.346 24.017 1.00 98.38 168 ASN A O 1
ATOM 1344 N N . ALA A 1 169 ? -6.462 -2.111 22.149 1.00 98.38 169 ALA A N 1
ATOM 1345 C CA . ALA A 1 169 ? -6.943 -0.769 22.472 1.00 98.38 169 ALA A CA 1
ATOM 1346 C C . ALA A 1 169 ? -7.740 -0.749 23.785 1.00 98.38 169 ALA A C 1
ATOM 1348 O O . ALA A 1 169 ? -7.494 0.082 24.665 1.00 98.38 169 ALA A O 1
ATOM 1349 N N . GLN A 1 170 ? -8.658 -1.700 23.960 1.00 97.12 170 GLN A N 1
ATOM 1350 C CA . GLN A 1 170 ? -9.477 -1.806 25.164 1.00 97.12 170 GLN A CA 1
ATOM 1351 C C . GLN A 1 170 ? -8.635 -2.094 26.414 1.00 97.12 170 GLN A C 1
ATOM 1353 O O . GLN A 1 170 ? -8.830 -1.444 27.442 1.00 97.12 170 GLN A O 1
ATOM 1358 N N . ALA A 1 171 ? -7.631 -2.970 26.313 1.00 95.88 171 ALA A N 1
ATOM 1359 C CA . ALA A 1 171 ? -6.683 -3.240 27.396 1.00 95.88 171 ALA A CA 1
ATOM 1360 C C . ALA A 1 171 ? -5.847 -2.003 27.791 1.00 95.88 171 ALA A C 1
ATOM 1362 O O . ALA A 1 171 ? -5.384 -1.897 28.929 1.00 95.88 171 ALA A O 1
ATOM 1363 N N . LYS A 1 172 ? -5.679 -1.039 26.876 1.00 97.06 172 LYS A N 1
ATOM 1364 C CA . LYS A 1 172 ? -5.048 0.270 27.127 1.00 97.06 172 LYS A CA 1
ATOM 1365 C C . LYS A 1 172 ? -6.038 1.339 27.613 1.00 97.06 172 LYS A C 1
ATOM 1367 O O . LYS A 1 172 ? -5.636 2.480 27.836 1.00 97.06 172 LYS A O 1
ATOM 1372 N N . GLY A 1 173 ? -7.315 0.997 27.796 1.00 95.88 173 GLY A N 1
ATOM 1373 C CA . GLY A 1 173 ? -8.366 1.938 28.189 1.00 95.88 173 GLY A CA 1
ATOM 1374 C C . GLY A 1 173 ? -8.779 2.897 27.066 1.00 95.88 173 GLY A C 1
ATOM 1375 O O . GLY A 1 173 ? -9.306 3.978 27.342 1.00 95.88 173 GLY A O 1
ATOM 1376 N N . ILE A 1 174 ? -8.547 2.525 25.807 1.00 98.06 174 ILE A N 1
ATOM 1377 C CA . ILE A 1 174 ? -8.898 3.323 24.630 1.00 98.06 174 ILE A CA 1
ATOM 1378 C C . ILE A 1 174 ? -10.236 2.838 24.086 1.00 98.06 174 ILE A C 1
ATOM 1380 O O . ILE A 1 174 ? -10.402 1.663 23.763 1.00 98.06 174 ILE A O 1
ATOM 1384 N N . LYS A 1 175 ? -11.203 3.753 23.976 1.00 96.56 175 LYS A N 1
ATOM 1385 C CA . LYS A 1 175 ? -12.518 3.437 23.415 1.00 96.56 175 LYS A CA 1
ATOM 1386 C C . LYS A 1 175 ? -12.419 3.228 21.906 1.00 96.56 175 LYS A C 1
ATOM 1388 O O . LYS A 1 175 ? -11.967 4.117 21.182 1.00 96.56 175 LYS A O 1
ATOM 1393 N N . CYS A 1 176 ? -12.922 2.095 21.433 1.00 97.81 176 CYS A N 1
ATOM 1394 C CA . CYS A 1 176 ? -12.906 1.732 20.024 1.00 97.81 176 CYS A CA 1
ATOM 1395 C C . CYS A 1 176 ? -14.169 0.953 19.628 1.00 97.81 176 CYS A C 1
ATOM 1397 O O . CYS A 1 176 ? -15.006 0.585 20.452 1.00 97.81 176 CYS A O 1
ATOM 1399 N N . ALA A 1 177 ? -14.322 0.749 18.332 1.00 97.62 177 ALA A N 1
ATOM 1400 C CA . ALA A 1 177 ? -15.371 -0.029 17.707 1.00 97.62 177 ALA A CA 1
ATOM 1401 C C . ALA A 1 177 ? -14.739 -0.978 16.695 1.00 97.62 177 ALA A C 1
ATOM 1403 O O . ALA A 1 177 ? -13.711 -0.650 16.099 1.00 97.62 177 ALA A O 1
ATOM 1404 N N . MET A 1 178 ? -15.397 -2.105 16.447 1.00 97.44 178 MET A N 1
ATOM 1405 C CA . MET A 1 178 ? -15.182 -2.841 15.206 1.00 97.44 178 MET A CA 1
ATOM 1406 C C . MET A 1 178 ? -16.133 -2.312 14.133 1.00 97.44 178 MET A C 1
ATOM 1408 O O . MET A 1 178 ? -17.274 -1.932 14.415 1.00 97.44 178 MET A O 1
ATOM 1412 N N . VAL A 1 179 ? -15.675 -2.296 12.892 1.00 97.50 179 VAL A N 1
ATOM 1413 C CA . VAL A 1 179 ? -16.415 -1.846 11.718 1.00 97.50 179 VAL A CA 1
ATOM 1414 C C . VAL A 1 179 ? -16.389 -2.962 10.693 1.00 97.50 179 VAL A C 1
ATOM 1416 O O . VAL A 1 179 ? -15.342 -3.541 10.434 1.00 97.50 179 VAL A O 1
ATOM 1419 N N . SER A 1 180 ? -17.540 -3.239 10.094 1.00 95.44 180 SER A N 1
ATOM 1420 C CA . SER A 1 180 ? -17.650 -4.081 8.911 1.00 95.44 180 SER A CA 1
ATOM 1421 C C . SER A 1 180 ? -18.288 -3.280 7.791 1.00 95.44 180 SER A C 1
ATOM 1423 O O . SER A 1 180 ? -19.278 -2.570 8.004 1.00 95.44 180 SER A O 1
ATOM 1425 N N . VAL A 1 181 ? -17.718 -3.398 6.600 1.00 95.69 181 VAL A N 1
ATOM 1426 C CA . VAL A 1 181 ? -18.263 -2.822 5.376 1.00 95.69 181 VAL A CA 1
ATOM 1427 C C . VAL A 1 181 ? -18.603 -3.925 4.390 1.00 95.69 181 VAL A C 1
ATOM 1429 O O . VAL A 1 181 ? -17.915 -4.940 4.295 1.00 95.69 181 VAL A O 1
ATOM 1432 N N . THR A 1 182 ? -19.673 -3.704 3.642 1.00 94.44 182 THR A N 1
ATOM 1433 C CA . THR A 1 182 ? -20.015 -4.506 2.462 1.00 94.44 182 THR A CA 1
ATOM 1434 C C . THR A 1 182 ? -19.871 -3.635 1.231 1.00 94.44 182 THR A C 1
ATOM 1436 O O . THR A 1 182 ? -20.025 -2.412 1.307 1.00 94.44 182 THR A O 1
ATOM 1439 N N . PHE A 1 183 ? -19.564 -4.267 0.108 1.00 94.75 183 PHE A N 1
ATOM 1440 C CA . PHE A 1 183 ? -19.369 -3.587 -1.159 1.00 94.75 183 PHE A CA 1
ATOM 1441 C C . PHE A 1 183 ? -20.450 -3.990 -2.155 1.00 94.75 183 PHE A C 1
ATOM 1443 O O . PHE A 1 183 ? -21.016 -5.084 -2.072 1.00 94.75 183 PHE A O 1
ATOM 1450 N N . GLU A 1 184 ? -20.668 -3.128 -3.142 1.00 93.12 184 GLU A N 1
ATOM 1451 C CA . GLU A 1 184 ? -21.485 -3.453 -4.305 1.00 93.12 184 GLU A CA 1
ATOM 1452 C C . GLU A 1 184 ? -20.918 -4.670 -5.078 1.00 93.12 184 GLU A C 1
ATOM 1454 O O . GLU A 1 184 ? -19.780 -5.105 -4.885 1.00 93.12 184 GLU A O 1
ATOM 1459 N N . GLU A 1 185 ? -21.734 -5.247 -5.966 1.00 87.38 185 GLU A N 1
ATOM 1460 C CA . GLU A 1 185 ? -21.346 -6.344 -6.876 1.00 87.38 185 GLU A CA 1
ATOM 1461 C C . GLU A 1 185 ? -20.914 -7.665 -6.204 1.00 87.38 185 GLU A C 1
ATOM 1463 O O . GLU A 1 185 ? -20.242 -8.493 -6.820 1.00 87.38 185 GLU A O 1
ATOM 1468 N N . ALA A 1 186 ? -21.364 -7.914 -4.968 1.00 75.00 186 ALA A N 1
ATOM 1469 C CA . ALA A 1 186 ? -21.079 -9.140 -4.209 1.00 75.00 186 ALA A CA 1
ATOM 1470 C C . ALA A 1 186 ? -19.578 -9.386 -3.954 1.00 75.00 186 ALA A C 1
ATOM 1472 O O . ALA A 1 186 ? -19.134 -10.532 -3.825 1.00 75.00 186 ALA A O 1
ATOM 1473 N N . ILE A 1 187 ? -18.797 -8.310 -3.861 1.00 80.19 187 ILE A N 1
ATOM 1474 C CA . ILE A 1 187 ? -17.404 -8.373 -3.420 1.00 80.19 187 ILE A CA 1
ATOM 1475 C C . ILE A 1 187 ? -17.392 -8.702 -1.912 1.00 80.19 187 ILE A C 1
ATOM 1477 O O . ILE A 1 187 ? -18.200 -8.139 -1.165 1.00 80.19 187 ILE A O 1
ATOM 1481 N N . PRO A 1 188 ? -16.508 -9.608 -1.438 1.00 84.12 188 PRO A N 1
ATOM 1482 C CA . PRO A 1 188 ? -16.364 -9.885 -0.011 1.00 84.12 188 PRO A CA 1
ATOM 1483 C C . PRO A 1 188 ? -16.167 -8.595 0.784 1.00 84.12 188 PRO A C 1
ATOM 1485 O O . PRO A 1 188 ? -15.386 -7.739 0.378 1.00 84.12 188 PRO A O 1
ATOM 1488 N N . GLY A 1 189 ? -16.883 -8.465 1.901 1.00 91.38 189 GLY A N 1
ATOM 1489 C CA . GLY A 1 189 ? -16.764 -7.306 2.779 1.00 91.38 189 GLY A CA 1
ATOM 1490 C C . GLY A 1 189 ? -15.380 -7.175 3.415 1.00 91.38 189 GLY A C 1
ATOM 1491 O O . GLY A 1 189 ? -14.523 -8.049 3.282 1.00 91.38 189 GLY A O 1
ATOM 1492 N N . HIS A 1 190 ? -15.183 -6.081 4.142 1.00 94.94 190 HIS A N 1
ATOM 1493 C CA . HIS A 1 190 ? -13.944 -5.796 4.865 1.00 94.94 190 HIS A CA 1
ATOM 1494 C C . HIS A 1 190 ? -14.233 -5.437 6.323 1.00 94.94 190 HIS A C 1
ATOM 1496 O O . HIS A 1 190 ? -15.352 -5.023 6.647 1.00 94.94 190 HIS A O 1
ATOM 1502 N N . ALA A 1 191 ? -13.251 -5.623 7.202 1.00 95.44 191 ALA A N 1
ATOM 1503 C CA . ALA A 1 191 ? -13.370 -5.337 8.626 1.00 95.44 191 ALA A CA 1
ATOM 1504 C C . ALA A 1 191 ? -12.148 -4.566 9.135 1.00 95.44 191 ALA A C 1
ATOM 1506 O O . ALA A 1 191 ? -11.024 -4.903 8.789 1.00 95.44 191 ALA A O 1
ATOM 1507 N N . PHE A 1 192 ? -12.392 -3.538 9.943 1.00 97.31 192 PHE A N 1
ATOM 1508 C CA . PHE A 1 192 ? -11.384 -2.626 10.496 1.00 97.31 192 PHE A CA 1
ATOM 1509 C C . PHE A 1 192 ? -11.951 -1.921 11.740 1.00 97.31 192 PHE A C 1
ATOM 1511 O O . PHE A 1 192 ? -13.041 -2.259 12.204 1.00 97.31 192 PHE A O 1
ATOM 1518 N N . ASN A 1 193 ? -11.256 -0.941 12.318 1.00 98.44 193 ASN A N 1
ATOM 1519 C CA . ASN A 1 193 ? -11.646 -0.338 13.595 1.00 98.44 193 ASN A CA 1
ATOM 1520 C C . ASN A 1 193 ? -12.035 1.138 13.476 1.00 98.44 193 ASN A C 1
ATOM 1522 O O . ASN A 1 193 ? -11.580 1.867 12.599 1.00 98.44 193 ASN A O 1
ATOM 1526 N N . ALA A 1 194 ? -12.887 1.592 14.396 1.00 98.50 194 ALA A N 1
ATOM 1527 C CA . ALA A 1 194 ? -13.229 2.999 14.569 1.00 98.50 194 ALA A CA 1
ATOM 1528 C C . ALA A 1 194 ? -12.829 3.474 15.965 1.00 98.50 194 ALA A C 1
ATOM 1530 O O . ALA A 1 194 ? -13.124 2.829 16.968 1.00 98.50 194 ALA A O 1
ATOM 1531 N N . PHE A 1 195 ? -12.216 4.646 16.040 1.00 98.50 195 PHE A N 1
ATOM 1532 C CA . PHE A 1 195 ? -11.769 5.267 17.277 1.00 98.50 195 PHE A CA 1
ATOM 1533 C C . PHE A 1 195 ? -12.439 6.622 17.431 1.00 98.50 195 PHE A C 1
ATOM 1535 O O . PHE A 1 195 ? -12.285 7.513 16.595 1.00 98.50 195 PHE A O 1
ATOM 1542 N N . GLN A 1 196 ? -13.191 6.798 18.516 1.00 97.12 196 GLN A N 1
ATOM 1543 C CA . GLN A 1 196 ? -13.696 8.117 18.868 1.00 97.12 196 GLN A CA 1
ATOM 1544 C C . GLN A 1 196 ? -12.541 8.921 19.465 1.00 97.12 196 GLN A C 1
ATOM 1546 O O . GLN A 1 196 ? -12.029 8.580 20.529 1.00 97.12 196 GLN A O 1
ATOM 1551 N N . THR A 1 197 ? -12.151 10.004 18.799 1.00 98.00 197 THR A N 1
ATOM 1552 C CA . THR A 1 197 ? -11.152 10.939 19.317 1.00 98.00 197 THR A CA 1
ATOM 1553 C C . THR A 1 197 ? -11.806 12.166 19.940 1.00 98.00 197 THR A C 1
ATOM 1555 O O . THR A 1 197 ? -12.913 12.571 19.574 1.00 98.00 197 THR A O 1
ATOM 1558 N N . THR A 1 198 ? -11.118 12.772 20.902 1.00 98.19 198 THR A N 1
ATOM 1559 C CA . THR A 1 198 ? -11.599 13.962 21.619 1.00 98.19 198 THR A CA 1
ATOM 1560 C C . THR A 1 198 ? -11.492 15.248 20.798 1.00 98.19 198 THR A C 1
ATOM 1562 O O . THR A 1 198 ? -12.182 16.218 21.103 1.00 98.19 198 THR A O 1
ATOM 1565 N N . ASP A 1 199 ? -10.657 15.262 19.756 1.00 97.94 199 ASP A N 1
ATOM 1566 C CA . ASP A 1 199 ? -10.283 16.459 18.998 1.00 97.94 199 ASP A CA 1
ATOM 1567 C C . ASP A 1 199 ? -10.467 16.344 17.473 1.00 97.94 199 ASP A C 1
ATOM 1569 O O . ASP A 1 199 ? -10.453 17.376 16.799 1.00 97.94 199 ASP A O 1
ATOM 1573 N N . ARG A 1 200 ? -10.681 15.141 16.913 1.00 95.81 200 ARG A N 1
ATOM 1574 C CA . ARG A 1 200 ? -10.863 14.932 15.459 1.00 95.81 200 ARG A CA 1
ATOM 1575 C C . ARG A 1 200 ? -12.091 14.110 15.062 1.00 95.81 200 ARG A C 1
ATOM 1577 O O . ARG A 1 200 ? -12.255 13.789 13.890 1.00 95.81 200 ARG A O 1
ATOM 1584 N N . GLY A 1 201 ? -12.990 13.818 16.001 1.00 95.81 201 GLY A N 1
ATOM 1585 C CA . GLY A 1 201 ? -14.170 12.996 15.731 1.00 95.81 201 GLY A CA 1
ATOM 1586 C C . GLY A 1 201 ? -13.814 11.515 15.603 1.00 95.81 201 GLY A C 1
ATOM 1587 O O . GLY A 1 201 ? -12.935 11.032 16.313 1.00 95.81 201 GLY A O 1
ATOM 1588 N N . ILE A 1 202 ? -14.520 10.777 14.747 1.00 97.19 202 ILE A N 1
ATOM 1589 C CA . ILE A 1 202 ? -14.251 9.349 14.533 1.00 97.19 202 ILE A CA 1
ATOM 1590 C C . ILE A 1 202 ? -13.125 9.200 13.510 1.00 97.19 202 ILE A C 1
ATOM 1592 O O . ILE A 1 202 ? -13.200 9.769 12.423 1.00 97.19 202 ILE A O 1
ATOM 1596 N N . VAL A 1 203 ? -12.108 8.422 13.867 1.00 98.00 203 VAL A N 1
ATOM 1597 C CA . VAL A 1 203 ? -11.009 8.010 12.991 1.00 98.00 203 VAL A CA 1
ATOM 1598 C C . VAL A 1 203 ? -11.191 6.533 12.691 1.00 98.00 203 VAL A C 1
ATOM 1600 O O . VAL A 1 203 ? -11.403 5.750 13.616 1.00 98.00 203 VAL A O 1
ATOM 1603 N N . PHE A 1 204 ? -11.116 6.151 11.424 1.00 98.00 204 PHE A N 1
ATOM 1604 C CA . PHE A 1 204 ? -11.158 4.752 11.019 1.00 98.00 204 PHE A CA 1
ATOM 1605 C C . PHE A 1 204 ? -9.742 4.278 10.714 1.00 98.00 204 PHE A C 1
ATOM 1607 O O . PHE A 1 204 ? -9.012 4.976 10.012 1.00 98.00 204 PHE A O 1
ATOM 1614 N N . ILE A 1 205 ? -9.366 3.127 11.263 1.00 97.88 205 ILE A N 1
ATOM 1615 C CA . ILE A 1 205 ? -8.026 2.557 11.147 1.00 97.88 205 ILE A CA 1
ATOM 1616 C C . ILE A 1 205 ? -8.151 1.118 10.683 1.00 97.88 205 ILE A C 1
ATOM 1618 O O . ILE A 1 205 ? -8.862 0.337 11.320 1.00 97.88 205 ILE A O 1
ATOM 1622 N N . ASP A 1 206 ? -7.449 0.788 9.606 1.00 96.81 206 ASP A N 1
ATOM 1623 C CA . ASP A 1 206 ? -7.220 -0.584 9.182 1.00 96.81 206 ASP A CA 1
ATOM 1624 C C . ASP A 1 206 ? -5.778 -0.984 9.504 1.00 96.81 206 ASP A C 1
ATOM 1626 O O . ASP A 1 206 ? -4.834 -0.366 9.014 1.00 96.81 206 ASP A O 1
ATOM 1630 N N . CYS A 1 207 ? -5.640 -2.009 10.342 1.00 95.75 207 CYS A N 1
ATOM 1631 C CA . CYS A 1 207 ? -4.374 -2.633 10.731 1.00 95.75 207 CYS A CA 1
ATOM 1632 C C . CYS A 1 207 ? -4.173 -3.989 10.039 1.00 95.75 207 CYS A C 1
ATOM 1634 O O . CYS A 1 207 ? -3.346 -4.793 10.466 1.00 95.75 207 CYS A O 1
ATOM 1636 N N . THR A 1 208 ? -4.971 -4.301 9.011 1.00 94.38 208 THR A N 1
ATOM 1637 C CA . THR A 1 208 ? -4.866 -5.569 8.294 1.00 94.38 208 THR A CA 1
ATOM 1638 C C . THR A 1 208 ? -3.456 -5.712 7.727 1.00 94.38 208 THR A C 1
ATOM 1640 O O . THR A 1 208 ? -3.042 -4.974 6.832 1.00 94.38 208 THR A O 1
ATOM 1643 N N . GLY A 1 209 ? -2.723 -6.694 8.250 1.00 90.50 209 GLY A N 1
ATOM 1644 C CA . GLY A 1 209 ? -1.372 -7.007 7.814 1.00 90.50 209 GLY A CA 1
ATOM 1645 C C . GLY A 1 209 ? -1.324 -7.496 6.367 1.00 90.50 209 GLY A C 1
ATOM 1646 O O . GLY A 1 209 ? -2.334 -7.703 5.688 1.00 90.50 209 GLY A O 1
ATOM 1647 N N . ILE A 1 210 ? -0.111 -7.722 5.876 1.00 93.06 210 ILE A N 1
ATOM 1648 C CA . ILE A 1 210 ? 0.124 -8.153 4.496 1.00 93.06 210 ILE A CA 1
ATOM 1649 C C . ILE A 1 210 ? 0.407 -9.657 4.417 1.00 93.06 210 ILE A C 1
ATOM 1651 O O . ILE A 1 210 ? 0.788 -10.298 5.395 1.00 93.06 210 ILE A O 1
ATOM 1655 N N . ASN A 1 211 ? 0.199 -10.255 3.243 1.00 93.25 211 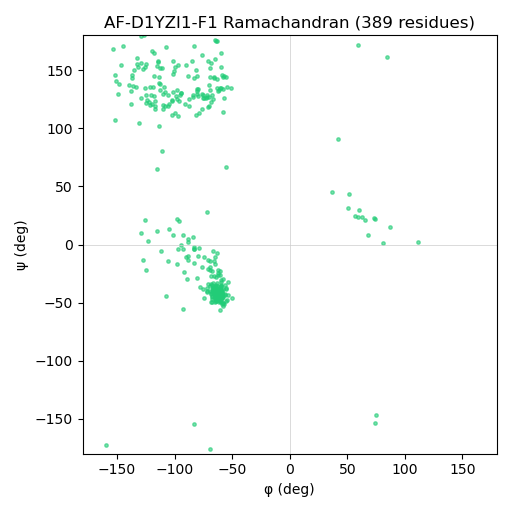ASN A N 1
ATOM 1656 C CA . ASN A 1 211 ? 0.521 -11.666 3.016 1.00 93.25 211 ASN A CA 1
ATOM 1657 C C . ASN A 1 211 ? 2.013 -11.860 2.670 1.00 93.25 211 ASN A C 1
ATOM 1659 O O . ASN A 1 211 ? 2.739 -10.902 2.402 1.00 93.25 211 ASN A O 1
ATOM 1663 N N . GLN A 1 212 ? 2.466 -13.118 2.622 1.00 93.56 212 GLN A N 1
ATOM 1664 C CA . GLN A 1 212 ? 3.878 -13.443 2.373 1.00 93.56 212 GLN A CA 1
ATOM 1665 C C . GLN A 1 212 ? 4.382 -12.922 1.021 1.00 93.56 212 GLN A C 1
ATOM 1667 O O . GLN A 1 212 ? 5.519 -12.480 0.932 1.00 93.56 212 GLN A O 1
ATOM 1672 N N . THR A 1 213 ? 3.545 -12.933 -0.020 1.00 92.62 213 THR A N 1
ATOM 1673 C CA . THR A 1 213 ? 3.924 -12.422 -1.344 1.00 92.62 213 THR A CA 1
ATOM 1674 C C . THR A 1 213 ? 4.220 -10.927 -1.295 1.00 92.62 213 THR A C 1
ATOM 1676 O O . THR A 1 213 ? 5.238 -10.499 -1.823 1.00 92.62 213 THR A O 1
ATOM 1679 N N . CYS A 1 214 ? 3.397 -10.143 -0.594 1.00 89.38 214 CYS A N 1
ATOM 1680 C CA . CYS A 1 214 ? 3.664 -8.722 -0.388 1.00 89.38 214 CYS A CA 1
ATOM 1681 C C . CYS A 1 214 ? 4.986 -8.500 0.371 1.00 89.38 214 CYS A C 1
ATOM 1683 O O . CYS A 1 214 ? 5.768 -7.631 -0.001 1.00 89.38 214 CYS A O 1
ATOM 1685 N N . ILE A 1 215 ? 5.279 -9.300 1.400 1.00 89.00 215 ILE A N 1
ATOM 1686 C CA . ILE A 1 215 ? 6.564 -9.211 2.116 1.00 89.00 215 ILE A CA 1
ATOM 1687 C C . ILE A 1 215 ? 7.734 -9.528 1.174 1.00 89.00 215 ILE A C 1
ATOM 1689 O O . ILE A 1 215 ? 8.726 -8.800 1.153 1.00 89.00 215 ILE A O 1
ATOM 1693 N N . ASP A 1 216 ? 7.613 -10.589 0.373 1.00 92.75 216 ASP A N 1
ATOM 1694 C CA . ASP A 1 216 ? 8.641 -11.015 -0.583 1.00 92.75 216 ASP A CA 1
ATOM 1695 C C . ASP A 1 216 ? 8.897 -9.948 -1.666 1.00 92.75 216 ASP A C 1
ATOM 1697 O O . ASP A 1 216 ? 10.038 -9.760 -2.096 1.00 92.75 216 ASP A O 1
ATOM 1701 N N . ASP A 1 217 ? 7.855 -9.203 -2.047 1.00 87.75 217 ASP A N 1
ATOM 1702 C CA . ASP A 1 217 ? 7.918 -8.062 -2.969 1.00 87.75 217 ASP A CA 1
ATOM 1703 C C . ASP A 1 217 ? 8.433 -6.766 -2.299 1.00 87.75 217 ASP A C 1
ATOM 1705 O O . ASP A 1 217 ? 8.635 -5.749 -2.968 1.00 87.75 217 ASP A O 1
ATOM 1709 N N . GLY A 1 218 ? 8.703 -6.798 -0.989 1.00 88.06 218 GLY A N 1
ATOM 1710 C CA . GLY A 1 218 ? 9.288 -5.698 -0.220 1.00 88.06 218 GLY A CA 1
ATOM 1711 C C . GLY A 1 218 ? 8.283 -4.682 0.328 1.00 88.06 218 GLY A C 1
ATOM 1712 O O . GLY A 1 218 ? 8.694 -3.592 0.734 1.00 88.06 218 GLY A O 1
ATOM 1713 N N . TYR A 1 219 ? 6.988 -5.008 0.341 1.00 86.06 219 TYR A N 1
ATOM 1714 C CA . TYR A 1 219 ? 5.978 -4.200 1.023 1.00 86.06 219 TYR A CA 1
ATOM 1715 C C . TYR A 1 219 ? 6.151 -4.289 2.544 1.00 86.06 219 TYR A C 1
ATOM 1717 O O . TYR A 1 219 ? 6.633 -5.286 3.081 1.00 86.06 219 TYR A O 1
ATOM 1725 N N . LEU A 1 220 ? 5.735 -3.230 3.235 1.00 88.44 220 LEU A N 1
ATOM 1726 C CA . LEU A 1 220 ? 5.704 -3.154 4.692 1.00 88.44 220 LEU A CA 1
ATOM 1727 C C . LEU A 1 220 ? 4.246 -3.092 5.142 1.00 88.44 220 LEU A C 1
ATOM 1729 O O . LEU A 1 220 ? 3.450 -2.393 4.510 1.00 88.44 220 LEU A O 1
ATOM 1733 N N . ALA A 1 221 ? 3.915 -3.821 6.206 1.00 90.88 221 ALA A N 1
ATOM 1734 C CA . ALA A 1 221 ? 2.647 -3.640 6.897 1.00 90.88 221 ALA A CA 1
ATOM 1735 C C . ALA A 1 221 ? 2.612 -2.252 7.549 1.00 90.88 221 ALA A C 1
ATOM 1737 O O . ALA A 1 221 ? 3.650 -1.734 7.970 1.00 90.88 221 ALA A O 1
ATOM 1738 N N . THR A 1 222 ? 1.437 -1.631 7.567 1.00 92.00 222 THR A N 1
ATOM 1739 C CA . THR A 1 222 ? 1.227 -0.309 8.158 1.00 92.00 222 THR A CA 1
ATOM 1740 C C . THR A 1 222 ? -0.203 -0.176 8.651 1.00 92.00 222 THR A C 1
ATOM 1742 O O . THR A 1 222 ? -1.119 -0.614 7.957 1.00 92.00 222 THR A O 1
ATOM 1745 N N . ASP A 1 223 ? -0.403 0.557 9.743 1.00 94.31 223 ASP A N 1
ATOM 1746 C CA . ASP A 1 223 ? -1.714 1.117 10.065 1.00 94.31 223 ASP A CA 1
ATOM 1747 C C . ASP A 1 223 ? -2.129 2.183 9.046 1.00 94.31 223 ASP A C 1
ATOM 1749 O O . ASP A 1 223 ? -1.434 3.186 8.810 1.00 94.31 223 ASP A O 1
ATOM 1753 N N . ASN A 1 224 ? -3.309 1.991 8.468 1.00 94.62 224 ASN A N 1
ATOM 1754 C CA . ASN A 1 224 ? -3.871 2.875 7.462 1.00 94.62 224 ASN A CA 1
ATOM 1755 C C . ASN A 1 224 ? -5.058 3.655 8.022 1.00 94.62 224 ASN A C 1
ATOM 1757 O O . ASN A 1 224 ? -5.964 3.097 8.634 1.00 94.62 224 ASN A O 1
ATOM 1761 N N . ASN A 1 225 ? -5.103 4.958 7.741 1.00 95.75 225 ASN A N 1
ATOM 1762 C CA . ASN A 1 225 ? -6.335 5.722 7.889 1.00 95.75 225 ASN A CA 1
ATOM 1763 C C . ASN A 1 225 ? -7.303 5.310 6.780 1.00 95.75 225 ASN A C 1
ATOM 1765 O O . ASN A 1 225 ? -6.954 5.374 5.596 1.00 95.75 225 ASN A O 1
ATOM 1769 N N . VAL A 1 226 ? -8.526 4.962 7.170 1.00 96.06 226 VAL A N 1
ATOM 1770 C CA . VAL A 1 226 ? -9.590 4.566 6.248 1.00 96.06 226 VAL A CA 1
ATOM 1771 C C . VAL A 1 226 ? -10.482 5.767 5.927 1.00 96.06 226 VAL A C 1
ATOM 1773 O O . VAL A 1 226 ? -11.010 6.449 6.810 1.00 96.06 226 VAL A O 1
ATOM 1776 N N . TYR A 1 227 ? -10.684 6.008 4.638 1.00 95.94 227 TYR A N 1
ATOM 1777 C CA . TYR A 1 227 ? -11.576 7.009 4.072 1.00 95.94 227 TYR A CA 1
ATOM 1778 C C . TYR A 1 227 ? -12.841 6.310 3.595 1.00 95.94 227 TYR A C 1
ATOM 1780 O O . TYR A 1 227 ? -12.830 5.538 2.639 1.00 95.94 227 TYR A O 1
ATOM 1788 N N . LEU A 1 228 ? -13.941 6.583 4.292 1.00 94.31 228 LEU A N 1
ATOM 1789 C CA . LEU A 1 228 ? -15.172 5.815 4.174 1.00 94.31 228 LEU A CA 1
ATOM 1790 C C . LEU A 1 228 ? -16.360 6.720 3.837 1.00 94.31 228 LEU A C 1
ATOM 1792 O O . LEU A 1 228 ? -16.694 7.623 4.606 1.00 94.31 228 LEU A O 1
ATOM 1796 N N . GLN A 1 229 ? -17.032 6.442 2.718 1.00 95.12 229 GLN A N 1
ATOM 1797 C CA . GLN A 1 229 ? -18.276 7.099 2.320 1.00 95.12 229 GLN A CA 1
ATOM 1798 C C . GLN A 1 229 ? -19.149 6.126 1.510 1.00 95.12 229 GLN A C 1
ATOM 1800 O O . GLN A 1 229 ? -18.680 5.517 0.556 1.00 95.12 229 GLN A O 1
ATOM 1805 N N . VAL A 1 230 ? -20.425 5.976 1.886 1.00 95.56 230 VAL A N 1
ATOM 1806 C CA . VAL A 1 230 ? -21.381 5.130 1.144 1.00 95.56 230 VAL A CA 1
ATOM 1807 C C . VAL A 1 230 ? -21.543 5.650 -0.285 1.00 95.56 230 VAL A C 1
ATOM 1809 O O . VAL A 1 230 ? -21.721 6.853 -0.484 1.00 95.56 230 VAL A O 1
ATOM 1812 N N . GLY A 1 231 ? -21.521 4.739 -1.259 1.00 95.50 231 GLY A N 1
ATOM 1813 C CA . GLY A 1 231 ? -21.586 5.049 -2.688 1.00 95.50 231 GLY A CA 1
ATOM 1814 C C . GLY A 1 231 ? -20.252 5.486 -3.298 1.00 95.50 231 GLY A C 1
ATOM 1815 O O . GLY A 1 231 ? -20.203 5.771 -4.490 1.00 95.50 231 GLY A O 1
ATOM 1816 N N . GLU A 1 232 ? -19.177 5.516 -2.513 1.00 94.94 232 GLU A N 1
ATOM 1817 C CA . GLU A 1 232 ? -17.822 5.806 -2.975 1.00 94.94 232 GLU A CA 1
ATOM 1818 C C . GLU A 1 232 ? -16.898 4.604 -2.726 1.00 94.94 232 GLU A C 1
ATOM 1820 O O . GLU A 1 232 ? -17.242 3.685 -1.980 1.00 94.94 232 GLU A O 1
ATOM 1825 N N . HIS A 1 233 ? -15.722 4.590 -3.354 1.00 92.88 233 HIS A N 1
ATOM 1826 C CA . HIS A 1 233 ? -14.710 3.564 -3.089 1.00 92.88 233 HIS A CA 1
ATOM 1827 C C . HIS A 1 233 ? -14.160 3.665 -1.662 1.00 92.88 233 HIS A C 1
ATOM 1829 O O . HIS A 1 233 ? -13.960 4.758 -1.135 1.00 92.88 233 HIS A O 1
ATOM 1835 N N . LEU A 1 234 ? -13.883 2.520 -1.037 1.00 94.38 234 LEU A N 1
ATOM 1836 C CA . LEU A 1 234 ? -13.136 2.507 0.217 1.00 94.38 234 LEU A CA 1
ATOM 1837 C C . LEU A 1 234 ? -11.696 2.959 -0.043 1.00 94.38 234 LEU A C 1
ATOM 1839 O O . LEU A 1 234 ? -11.032 2.446 -0.941 1.00 94.38 234 LEU A O 1
ATOM 1843 N N . GLY A 1 235 ? -11.226 3.925 0.740 1.00 93.19 235 GLY A N 1
ATOM 1844 C CA . GLY A 1 235 ? -9.878 4.455 0.615 1.00 93.19 235 GLY A CA 1
ATOM 1845 C C . GLY A 1 235 ? -9.005 4.155 1.812 1.00 93.19 235 GLY A C 1
ATOM 1846 O O . GLY A 1 235 ? -9.472 4.238 2.940 1.00 93.19 235 GLY A O 1
ATOM 1847 N N . GLU A 1 236 ? -7.721 3.898 1.579 1.00 93.12 236 GLU A N 1
ATOM 1848 C CA . GLU A 1 236 ? -6.740 3.692 2.642 1.00 93.12 236 GLU A CA 1
ATOM 1849 C C . GLU A 1 236 ? -5.428 4.401 2.328 1.00 93.12 236 GLU A C 1
ATOM 1851 O O . GLU A 1 236 ? -4.886 4.297 1.225 1.00 93.12 236 GLU A O 1
ATOM 1856 N N . LEU A 1 237 ? -4.909 5.137 3.312 1.00 92.25 237 LEU A N 1
ATOM 1857 C CA . LEU A 1 237 ? -3.582 5.744 3.245 1.00 92.25 237 LEU A CA 1
ATOM 1858 C C . LEU A 1 237 ? -2.847 5.535 4.574 1.00 92.25 237 LEU A C 1
ATOM 1860 O O . LEU A 1 237 ? -3.442 5.795 5.625 1.00 92.25 237 LEU A O 1
ATOM 1864 N N . PRO A 1 238 ? -1.550 5.174 4.556 1.00 91.12 238 PRO A N 1
ATOM 1865 C CA . PRO A 1 238 ? -0.759 5.097 5.780 1.00 91.12 238 PRO A CA 1
ATOM 1866 C C . PRO A 1 238 ? -0.745 6.445 6.505 1.00 91.12 238 PRO A C 1
ATOM 1868 O O . PRO A 1 238 ? -0.698 7.496 5.859 1.00 91.12 238 PRO A O 1
ATOM 1871 N N . ASP A 1 239 ? -0.752 6.450 7.841 1.00 85.12 239 ASP A N 1
ATOM 1872 C CA . ASP A 1 239 ? -0.845 7.700 8.618 1.00 85.12 239 ASP A CA 1
ATOM 1873 C C . ASP A 1 239 ? 0.241 8.730 8.272 1.00 85.12 239 ASP A C 1
ATOM 1875 O O . ASP A 1 239 ? -0.038 9.922 8.097 1.00 85.12 239 ASP A O 1
ATOM 1879 N N . ASN A 1 240 ? 1.465 8.263 8.021 1.00 85.81 240 ASN A N 1
ATOM 1880 C CA . ASN A 1 240 ? 2.577 9.123 7.615 1.00 85.81 240 ASN A CA 1
ATOM 1881 C C . ASN A 1 240 ? 2.364 9.840 6.259 1.00 85.81 240 ASN A C 1
ATOM 1883 O O . ASN A 1 240 ? 3.155 10.715 5.899 1.00 85.81 240 ASN A O 1
ATOM 1887 N N . GLN A 1 241 ? 1.297 9.508 5.523 1.00 89.56 241 GLN A N 1
ATOM 1888 C CA . GLN A 1 241 ? 0.910 10.103 4.242 1.00 89.56 241 GLN A CA 1
ATOM 1889 C C . GLN A 1 241 ? -0.293 11.042 4.334 1.00 89.56 241 GLN A C 1
ATOM 1891 O O . GLN A 1 241 ? -0.541 11.805 3.396 1.00 89.56 241 GLN A O 1
ATOM 1896 N N . THR A 1 242 ? -1.039 11.012 5.438 1.00 89.75 242 THR A N 1
ATOM 1897 C CA . THR A 1 242 ? -2.272 11.797 5.582 1.00 89.75 242 THR A CA 1
ATOM 1898 C C . THR A 1 242 ? -2.018 13.161 6.207 1.00 89.75 242 THR A C 1
ATOM 1900 O O . THR A 1 242 ? -2.816 14.082 6.024 1.00 89.75 242 THR A O 1
ATOM 1903 N N . ASN A 1 243 ? -0.924 13.304 6.971 1.00 88.25 243 ASN A N 1
ATOM 1904 C CA . ASN A 1 243 ? -0.697 14.450 7.860 1.00 88.25 243 ASN A CA 1
ATOM 1905 C C . ASN A 1 243 ? -1.921 14.700 8.779 1.00 88.25 243 ASN A C 1
ATOM 1907 O O . ASN A 1 243 ? -2.276 15.838 9.104 1.00 88.25 243 ASN A O 1
ATOM 1911 N N . GLY A 1 244 ? -2.615 13.611 9.129 1.00 89.62 244 GLY A N 1
ATOM 1912 C CA . GLY A 1 244 ? -3.863 13.563 9.878 1.00 89.62 244 GLY A CA 1
ATOM 1913 C C . GLY A 1 244 ? -5.083 14.179 9.180 1.00 89.62 244 GLY A C 1
ATOM 1914 O O . GLY A 1 244 ? -6.042 14.569 9.851 1.00 89.62 244 GLY A O 1
ATOM 1915 N N . ASN A 1 245 ? -5.063 14.323 7.854 1.00 94.50 245 ASN A N 1
ATOM 1916 C CA . ASN A 1 245 ? -6.235 14.739 7.096 1.00 94.50 245 ASN A CA 1
ATOM 1917 C C . ASN A 1 245 ? -7.191 13.557 6.900 1.00 94.50 245 ASN A C 1
ATOM 1919 O O . ASN A 1 245 ? -6.885 12.625 6.166 1.00 94.50 245 ASN A O 1
ATOM 1923 N N . LEU A 1 246 ? -8.364 13.633 7.525 1.00 94.94 246 LEU A N 1
ATOM 1924 C CA . LEU A 1 246 ? -9.374 12.568 7.535 1.00 94.94 246 LEU A CA 1
ATOM 1925 C C . LEU A 1 246 ? -10.530 12.825 6.554 1.00 94.94 246 LEU A C 1
ATOM 1927 O O . LEU A 1 246 ? -11.553 12.148 6.594 1.00 94.94 246 LEU A O 1
ATOM 1931 N N . ASN A 1 247 ? -10.425 13.853 5.707 1.00 95.75 247 ASN A N 1
ATOM 1932 C CA . ASN A 1 247 ? -11.494 14.204 4.778 1.00 95.75 247 ASN A CA 1
ATOM 1933 C C . ASN A 1 247 ? -11.463 13.290 3.544 1.00 95.75 247 ASN A C 1
ATOM 1935 O O . ASN A 1 247 ? -10.435 13.189 2.879 1.00 95.75 247 ASN A O 1
ATOM 1939 N N . TYR A 1 248 ? -12.601 12.699 3.179 1.00 95.12 248 TYR A N 1
ATOM 1940 C CA . TYR A 1 248 ? -12.714 11.869 1.977 1.00 95.12 248 TYR A CA 1
ATOM 1941 C C . TYR A 1 248 ? -12.272 12.601 0.693 1.00 95.12 248 TYR A C 1
ATOM 1943 O O . TYR A 1 248 ? -11.588 12.026 -0.147 1.00 95.12 248 TYR A O 1
ATOM 1951 N N . ALA A 1 249 ? -12.557 13.901 0.561 1.00 95.88 249 ALA A N 1
ATOM 1952 C CA . ALA A 1 249 ? -12.126 14.692 -0.595 1.00 95.88 249 ALA A CA 1
ATOM 1953 C C . ALA A 1 249 ? -10.594 14.814 -0.710 1.00 95.88 249 ALA A C 1
ATOM 1955 O O . ALA A 1 249 ? -10.073 14.951 -1.813 1.00 95.88 249 ALA A O 1
ATOM 1956 N N . PHE A 1 250 ? -9.867 14.754 0.414 1.00 94.44 250 PHE A N 1
ATOM 1957 C CA . PHE A 1 250 ? -8.404 14.704 0.396 1.00 94.44 250 PHE A CA 1
ATOM 1958 C C . PHE A 1 250 ? -7.902 13.376 -0.178 1.00 94.44 250 PHE A C 1
ATOM 1960 O O . PHE A 1 250 ? -6.987 13.380 -0.996 1.00 94.44 250 PHE A O 1
ATOM 1967 N N . TYR A 1 251 ? -8.525 12.258 0.205 1.00 93.56 251 TYR A N 1
ATOM 1968 C CA . TYR A 1 251 ? -8.233 10.957 -0.394 1.00 93.56 251 TYR A CA 1
ATOM 1969 C C . TYR A 1 251 ? -8.558 10.938 -1.895 1.00 93.56 251 TYR A C 1
ATOM 1971 O O . TYR A 1 251 ? -7.724 10.514 -2.689 1.00 93.56 251 TYR A O 1
ATOM 1979 N N . ALA A 1 252 ? -9.710 11.474 -2.306 1.00 92.75 252 ALA A N 1
ATOM 1980 C CA . ALA A 1 252 ? -10.103 11.512 -3.715 1.00 92.75 252 ALA A CA 1
ATOM 1981 C C . ALA A 1 252 ? -9.101 12.291 -4.598 1.00 92.75 252 ALA A C 1
ATOM 1983 O O . ALA A 1 252 ? -8.666 11.774 -5.626 1.00 92.75 252 ALA A O 1
ATOM 1984 N N . ASP A 1 253 ? -8.674 13.488 -4.171 1.00 93.31 253 ASP A N 1
ATOM 1985 C CA . ASP A 1 253 ? -7.635 14.280 -4.864 1.00 93.31 253 ASP A CA 1
ATOM 1986 C C . ASP A 1 253 ? -6.305 13.514 -4.965 1.00 93.31 253 ASP A C 1
ATOM 1988 O O . ASP A 1 253 ? -5.643 13.487 -6.007 1.00 93.31 253 ASP A O 1
ATOM 1992 N N . ARG A 1 254 ? -5.929 12.826 -3.883 1.00 91.06 254 ARG A N 1
ATOM 1993 C CA . ARG A 1 254 ? -4.722 12.001 -3.828 1.00 91.06 254 ARG A CA 1
ATOM 1994 C C . ARG A 1 254 ? -4.780 10.856 -4.837 1.00 91.06 254 ARG A C 1
ATOM 1996 O O . ARG A 1 254 ? -3.809 10.648 -5.565 1.00 91.06 254 ARG A O 1
ATOM 2003 N N . MET A 1 255 ? -5.905 10.153 -4.914 1.00 89.62 255 MET A N 1
ATOM 2004 C CA . MET A 1 255 ? -6.092 9.057 -5.864 1.00 89.62 255 MET A CA 1
ATOM 2005 C C . MET A 1 255 ? -6.059 9.531 -7.315 1.00 89.62 255 MET A C 1
ATOM 2007 O O . MET A 1 255 ? -5.407 8.889 -8.135 1.00 89.62 255 MET A O 1
ATOM 2011 N N . GLU A 1 256 ? -6.660 10.679 -7.632 1.00 91.56 256 GLU A N 1
ATOM 2012 C CA . GLU A 1 256 ? -6.575 11.265 -8.977 1.00 91.56 256 GLU A CA 1
ATOM 2013 C C . GLU A 1 256 ? -5.114 11.516 -9.390 1.00 91.56 256 GLU A C 1
ATOM 2015 O O . GLU A 1 256 ? -4.695 11.160 -10.495 1.00 91.56 256 GLU A O 1
ATOM 2020 N N . ARG A 1 257 ? -4.297 12.057 -8.476 1.00 92.94 257 ARG A N 1
ATOM 2021 C CA . ARG A 1 257 ? -2.859 12.267 -8.710 1.00 92.94 257 ARG A CA 1
ATOM 2022 C C . ARG A 1 257 ? -2.094 10.957 -8.907 1.00 92.94 257 ARG A C 1
ATOM 2024 O O . ARG A 1 257 ? -1.191 10.909 -9.742 1.00 92.94 257 ARG A O 1
ATOM 2031 N N . ILE A 1 258 ? -2.441 9.906 -8.167 1.00 90.25 258 ILE A N 1
ATOM 2032 C CA . ILE A 1 258 ? -1.808 8.584 -8.293 1.00 90.25 258 ILE A CA 1
ATOM 2033 C C . ILE A 1 258 ? -2.134 7.945 -9.634 1.00 90.25 258 ILE A C 1
ATOM 2035 O O . ILE A 1 258 ? -1.231 7.432 -10.291 1.00 90.25 258 ILE A O 1
ATOM 2039 N N . GLU A 1 259 ? -3.392 7.994 -10.066 1.00 90.50 259 GLU A N 1
ATOM 2040 C CA . GLU A 1 259 ? -3.782 7.465 -11.373 1.00 90.50 259 GLU A CA 1
ATOM 2041 C C . GLU A 1 259 ? -3.093 8.238 -12.504 1.00 90.50 259 GLU A C 1
ATOM 2043 O O . GLU A 1 259 ? -2.470 7.634 -13.378 1.00 90.50 259 GLU A O 1
ATOM 2048 N N . ALA A 1 260 ? -3.042 9.571 -12.420 1.00 93.19 260 ALA A N 1
ATOM 2049 C CA . ALA A 1 260 ? -2.277 10.381 -13.368 1.00 93.19 260 ALA A CA 1
ATOM 2050 C C . ALA A 1 260 ? -0.771 10.038 -13.367 1.00 93.19 260 ALA A C 1
ATOM 2052 O O . ALA A 1 260 ? -0.115 10.057 -14.414 1.00 93.19 260 ALA A O 1
ATOM 2053 N N . PHE A 1 261 ? -0.200 9.709 -12.204 1.00 94.00 261 PHE A N 1
ATOM 2054 C CA . PHE A 1 261 ? 1.183 9.250 -12.093 1.00 94.00 261 PHE A CA 1
ATOM 2055 C C . PHE A 1 261 ? 1.389 7.870 -12.735 1.00 94.00 261 PHE A C 1
ATOM 2057 O O . PHE A 1 261 ? 2.346 7.702 -13.494 1.00 94.00 261 PHE A O 1
ATOM 2064 N N . LYS A 1 262 ? 0.490 6.905 -12.499 1.00 92.31 262 LYS A N 1
ATOM 2065 C CA . LYS A 1 262 ? 0.522 5.580 -13.144 1.00 92.31 262 LYS A CA 1
ATOM 2066 C C . LYS A 1 262 ? 0.453 5.706 -14.662 1.00 92.31 262 LYS A C 1
ATOM 2068 O O . LYS A 1 262 ? 1.273 5.107 -15.358 1.00 92.31 262 LYS A O 1
ATOM 2073 N N . ASP A 1 263 ? -0.435 6.554 -15.173 1.00 94.69 263 ASP A N 1
ATOM 2074 C CA . ASP A 1 263 ? -0.525 6.853 -16.603 1.00 94.69 263 ASP A CA 1
ATOM 2075 C C . ASP A 1 263 ? 0.785 7.430 -17.148 1.00 94.69 263 ASP A C 1
ATOM 2077 O O . ASP A 1 263 ? 1.260 7.016 -18.209 1.00 94.69 263 ASP A O 1
ATOM 2081 N N . LYS A 1 264 ? 1.424 8.345 -16.407 1.00 96.00 264 LYS A N 1
ATOM 2082 C CA . LYS A 1 264 ? 2.734 8.900 -16.777 1.00 96.00 264 LYS A CA 1
ATOM 2083 C C . LYS A 1 264 ? 3.826 7.823 -16.814 1.00 96.00 264 LYS A C 1
ATOM 2085 O O . LYS A 1 264 ? 4.658 7.839 -17.723 1.00 96.00 264 LYS A O 1
ATOM 2090 N N . VAL A 1 265 ? 3.840 6.896 -15.855 1.00 95.94 265 VAL A N 1
ATOM 2091 C CA . VAL A 1 265 ? 4.783 5.764 -15.831 1.00 95.94 265 VAL A CA 1
ATOM 2092 C C . VAL A 1 265 ? 4.541 4.834 -17.019 1.00 95.94 265 VAL A C 1
ATOM 2094 O O . VAL A 1 265 ? 5.498 4.488 -17.709 1.00 95.94 265 VAL A O 1
ATOM 2097 N N . ASN A 1 266 ? 3.286 4.493 -17.316 1.00 96.06 266 ASN A N 1
ATOM 2098 C CA . ASN A 1 266 ? 2.928 3.650 -18.458 1.00 96.06 266 ASN A CA 1
ATOM 2099 C C . ASN A 1 266 ? 3.378 4.275 -19.784 1.00 96.06 266 ASN A C 1
ATOM 2101 O O . ASN A 1 266 ? 4.056 3.621 -20.573 1.00 96.06 266 ASN A O 1
ATOM 2105 N N . GLN A 1 267 ? 3.107 5.567 -19.990 1.00 97.56 267 GLN A N 1
ATOM 2106 C CA . GLN A 1 267 ? 3.568 6.297 -21.178 1.00 97.56 267 GLN A CA 1
ATOM 2107 C C . GLN A 1 267 ? 5.098 6.300 -21.304 1.00 97.56 267 GLN A C 1
ATOM 2109 O O . GLN A 1 267 ? 5.636 6.173 -22.406 1.00 97.56 267 GLN A O 1
ATOM 2114 N N . TYR A 1 268 ? 5.817 6.434 -20.185 1.00 97.94 268 TYR A N 1
ATOM 2115 C CA . TYR A 1 268 ? 7.276 6.339 -20.174 1.00 97.94 268 TYR A CA 1
ATOM 2116 C C . TYR A 1 268 ? 7.757 4.939 -20.585 1.00 97.94 268 TYR A C 1
ATOM 2118 O O . TYR A 1 268 ? 8.655 4.832 -21.421 1.00 97.94 268 TYR A O 1
ATOM 2126 N N . LEU A 1 269 ? 7.154 3.874 -20.047 1.00 98.06 269 LEU A N 1
ATOM 2127 C CA . LEU A 1 269 ? 7.509 2.492 -20.386 1.00 98.06 269 LEU A CA 1
ATOM 2128 C C . LEU A 1 269 ? 7.260 2.192 -21.872 1.00 98.06 269 LEU A C 1
ATOM 2130 O O . LEU A 1 269 ? 8.157 1.696 -22.552 1.00 98.06 269 LEU A O 1
ATOM 2134 N N . GLU A 1 270 ? 6.108 2.599 -22.411 1.00 98.12 270 GLU A N 1
ATOM 2135 C CA . GLU A 1 270 ? 5.806 2.475 -23.844 1.00 98.12 270 GLU A CA 1
ATOM 2136 C C . GLU A 1 270 ? 6.835 3.213 -24.720 1.00 98.12 270 GLU A C 1
ATOM 2138 O O . GLU A 1 270 ? 7.268 2.713 -25.765 1.00 98.12 270 GLU A O 1
ATOM 2143 N N . ALA A 1 271 ? 7.275 4.400 -24.292 1.00 98.19 271 ALA A N 1
ATOM 2144 C CA . ALA A 1 271 ? 8.279 5.176 -25.011 1.00 98.19 271 ALA A CA 1
ATOM 2145 C C . ALA A 1 271 ? 9.677 4.526 -24.962 1.00 98.19 271 ALA A C 1
ATOM 2147 O O . ALA A 1 271 ? 10.409 4.566 -25.958 1.00 98.19 271 ALA A O 1
ATOM 2148 N N . VAL A 1 272 ? 10.043 3.894 -23.840 1.00 98.38 272 VAL A N 1
ATOM 2149 C CA . VAL A 1 272 ? 11.278 3.101 -23.706 1.00 98.38 272 VAL A CA 1
ATOM 2150 C C . VAL A 1 272 ? 11.257 1.886 -24.636 1.00 98.38 272 VAL A C 1
ATOM 2152 O O . VAL A 1 272 ? 12.258 1.617 -25.311 1.00 98.38 272 VAL A O 1
ATOM 2155 N N . ASP A 1 273 ? 10.126 1.192 -24.742 1.00 98.12 273 ASP A N 1
ATOM 2156 C CA . ASP A 1 273 ? 9.969 0.052 -25.649 1.00 98.12 273 ASP A CA 1
ATOM 2157 C C . ASP A 1 273 ? 10.106 0.482 -27.117 1.00 98.12 273 ASP A C 1
ATOM 2159 O O . ASP A 1 273 ? 10.883 -0.101 -27.884 1.00 98.12 273 ASP A O 1
ATOM 2163 N N . ALA A 1 274 ? 9.431 1.568 -27.509 1.00 98.19 274 ALA A N 1
ATOM 2164 C CA . ALA A 1 274 ? 9.520 2.120 -28.861 1.00 98.19 274 ALA A CA 1
ATOM 2165 C C . ALA A 1 274 ? 10.948 2.576 -29.227 1.00 98.19 274 ALA A C 1
ATOM 2167 O O . ALA A 1 274 ? 11.424 2.342 -30.351 1.00 98.19 274 ALA A O 1
ATOM 2168 N N . TYR A 1 275 ? 11.655 3.200 -28.278 1.00 98.31 275 TYR A N 1
ATOM 2169 C CA . TYR A 1 275 ? 13.067 3.553 -28.427 1.00 98.31 275 TYR A CA 1
ATOM 2170 C C . TYR A 1 275 ? 13.934 2.305 -28.630 1.00 98.31 275 TYR A C 1
ATOM 2172 O O . TYR A 1 275 ? 14.730 2.258 -29.572 1.00 98.31 275 TYR A O 1
ATOM 2180 N N . SER A 1 276 ? 13.741 1.275 -27.803 1.00 98.31 276 SER A N 1
ATOM 2181 C CA . SER A 1 276 ? 14.521 0.033 -27.844 1.00 98.31 276 SER A CA 1
ATOM 2182 C C . SER A 1 276 ? 14.400 -0.671 -29.198 1.00 98.31 276 SER A C 1
ATOM 2184 O O . SER A 1 276 ? 15.410 -1.049 -29.799 1.00 98.31 276 SER A O 1
ATOM 2186 N N . VAL A 1 277 ? 13.185 -0.756 -29.749 1.00 98.25 277 VAL A N 1
ATOM 2187 C CA . VAL A 1 277 ? 12.942 -1.297 -31.099 1.00 98.25 277 VAL A CA 1
ATOM 2188 C C . VAL A 1 277 ? 13.676 -0.483 -32.172 1.00 98.25 277 VAL A C 1
ATOM 2190 O O . VAL A 1 277 ? 14.324 -1.042 -33.062 1.00 98.25 277 VAL A O 1
ATOM 2193 N N . SER A 1 278 ? 13.606 0.847 -32.091 1.00 98.19 278 SER A N 1
ATOM 2194 C CA . SER A 1 278 ? 14.244 1.742 -33.065 1.00 98.19 278 SER A CA 1
ATOM 2195 C C . SER A 1 278 ? 15.772 1.662 -33.020 1.00 98.19 278 SER A C 1
ATOM 2197 O O . SER A 1 278 ? 16.427 1.689 -34.068 1.00 98.19 278 SER A O 1
ATOM 2199 N N . PHE A 1 279 ? 16.337 1.519 -31.820 1.00 98.06 279 PHE A N 1
ATOM 2200 C CA . PHE A 1 279 ? 17.766 1.337 -31.599 1.00 98.06 279 PHE A CA 1
ATOM 2201 C C . PHE A 1 279 ? 18.273 0.020 -32.199 1.00 98.06 279 PHE A C 1
ATOM 2203 O O . PHE A 1 279 ? 19.240 0.033 -32.962 1.00 98.06 279 PHE A O 1
ATOM 2210 N N . LEU A 1 280 ? 17.578 -1.097 -31.956 1.00 98.19 280 LEU A N 1
ATOM 2211 C CA . LEU A 1 280 ? 17.929 -2.397 -32.543 1.00 98.19 280 LEU A CA 1
ATOM 2212 C C . LEU A 1 280 ? 17.907 -2.363 -34.076 1.00 98.19 280 LEU A C 1
ATOM 2214 O O . LEU A 1 280 ? 18.802 -2.903 -34.728 1.00 98.19 280 LEU A O 1
ATOM 2218 N N . LYS A 1 281 ? 16.924 -1.673 -34.665 1.00 98.31 281 LYS A N 1
ATOM 2219 C CA . LYS A 1 281 ? 16.864 -1.486 -36.118 1.00 98.31 281 LYS A CA 1
ATOM 2220 C C . LYS A 1 281 ? 18.049 -0.675 -36.643 1.00 98.31 281 LYS A C 1
ATOM 2222 O O . LYS A 1 281 ? 18.628 -1.042 -37.660 1.00 98.31 281 LYS A O 1
ATOM 2227 N N . LEU A 1 282 ? 18.420 0.417 -35.967 1.00 97.88 282 LEU A N 1
ATOM 2228 C CA . LEU A 1 282 ? 19.597 1.201 -36.349 1.00 97.88 282 LEU A CA 1
ATOM 2229 C C . LEU A 1 282 ? 20.879 0.357 -36.283 1.00 97.88 282 LEU A C 1
ATOM 2231 O O . LEU A 1 282 ? 21.710 0.464 -37.182 1.00 97.88 282 LEU A O 1
ATOM 2235 N N . GLN A 1 283 ? 21.029 -0.484 -35.256 1.00 98.31 283 GLN A N 1
ATOM 2236 C CA . GLN A 1 283 ? 22.187 -1.368 -35.120 1.00 98.31 283 GLN A CA 1
ATOM 2237 C C . GLN A 1 283 ? 22.288 -2.339 -36.303 1.00 98.31 283 GLN A C 1
ATOM 2239 O O . GLN A 1 283 ? 23.334 -2.412 -36.945 1.00 98.31 283 GLN A O 1
ATOM 2244 N N . ALA A 1 284 ? 21.182 -2.999 -36.656 1.00 98.19 284 ALA A N 1
ATOM 2245 C CA . ALA A 1 284 ? 21.136 -3.897 -37.808 1.00 98.19 284 ALA A CA 1
ATOM 2246 C C . ALA A 1 284 ? 21.474 -3.179 -39.131 1.00 98.19 284 ALA A C 1
ATOM 2248 O O . ALA A 1 284 ? 22.175 -3.729 -39.985 1.00 98.19 284 ALA A O 1
ATOM 2249 N N . ASP A 1 285 ? 21.016 -1.934 -39.298 1.00 97.62 285 ASP A N 1
ATOM 2250 C CA . ASP A 1 285 ? 21.329 -1.125 -40.479 1.00 97.62 285 ASP A CA 1
ATOM 2251 C C . ASP A 1 285 ? 22.830 -0.766 -40.551 1.00 97.62 285 ASP A C 1
ATOM 2253 O O . ASP A 1 285 ? 23.424 -0.832 -41.632 1.00 97.62 285 ASP A O 1
ATOM 2257 N N . TYR A 1 286 ? 23.469 -0.431 -39.420 1.00 98.06 286 TYR A N 1
ATOM 2258 C CA . TYR A 1 286 ? 24.923 -0.211 -39.360 1.00 98.06 286 TYR A CA 1
ATOM 2259 C C . TYR A 1 286 ? 25.712 -1.483 -39.659 1.00 98.06 286 TYR A C 1
ATOM 2261 O O . TYR A 1 286 ? 26.696 -1.417 -40.395 1.00 98.06 286 TYR A O 1
ATOM 2269 N N . ASP A 1 287 ? 25.290 -2.629 -39.129 1.00 97.62 287 ASP A N 1
ATOM 2270 C CA . ASP A 1 287 ? 25.957 -3.908 -39.379 1.00 97.62 287 ASP A CA 1
ATOM 2271 C C . ASP A 1 287 ? 25.927 -4.247 -40.878 1.00 97.62 287 ASP A C 1
ATOM 2273 O O . ASP A 1 287 ? 26.958 -4.577 -41.470 1.00 97.62 287 ASP A O 1
ATOM 2277 N N . SER A 1 288 ? 24.772 -4.055 -41.525 1.00 97.75 288 SER A N 1
ATOM 2278 C CA . SER A 1 288 ? 24.616 -4.211 -42.977 1.00 97.75 288 SER A CA 1
ATOM 2279 C C . SER A 1 288 ? 25.492 -3.236 -43.774 1.00 97.75 288 SER A C 1
ATOM 2281 O O . SER A 1 288 ? 26.161 -3.637 -44.730 1.00 97.75 288 SER A O 1
ATOM 2283 N N . TYR A 1 289 ? 25.536 -1.958 -43.381 1.00 97.44 289 TYR A N 1
ATOM 2284 C CA . TYR A 1 289 ? 26.394 -0.956 -44.022 1.00 97.44 289 TYR A CA 1
ATOM 2285 C C . TYR A 1 289 ? 27.883 -1.310 -43.895 1.00 97.44 289 TYR A C 1
ATOM 2287 O O . TYR A 1 289 ? 28.627 -1.231 -44.875 1.00 97.44 289 TYR A O 1
ATOM 2295 N N . ASN A 1 290 ? 28.317 -1.738 -42.709 1.00 96.94 290 ASN A N 1
ATOM 2296 C CA . ASN A 1 290 ? 29.704 -2.104 -42.436 1.00 96.94 290 ASN A CA 1
ATOM 2297 C C . ASN A 1 290 ? 30.132 -3.351 -43.219 1.00 96.94 290 ASN A C 1
ATOM 2299 O O . ASN A 1 290 ? 31.235 -3.368 -43.766 1.00 96.94 290 ASN A O 1
ATOM 2303 N N . ASP A 1 291 ? 29.262 -4.357 -43.343 1.00 97.62 291 ASP A N 1
ATOM 2304 C CA . ASP A 1 291 ? 29.509 -5.534 -44.186 1.00 97.62 291 ASP A CA 1
ATOM 2305 C C . ASP A 1 291 ? 29.670 -5.148 -45.668 1.00 97.62 291 ASP A C 1
ATOM 2307 O O . ASP A 1 291 ? 30.629 -5.554 -46.332 1.00 97.62 291 ASP A O 1
ATOM 2311 N N . GLN A 1 292 ? 28.788 -4.288 -46.188 1.00 97.25 292 GLN A N 1
ATOM 2312 C CA . GLN A 1 292 ? 28.903 -3.774 -47.558 1.00 97.25 292 GLN A CA 1
ATOM 2313 C C . GLN A 1 292 ? 30.194 -2.971 -47.764 1.00 97.25 292 GLN A C 1
ATOM 2315 O O . GLN A 1 292 ? 30.868 -3.128 -48.784 1.00 97.25 292 GLN A O 1
ATOM 2320 N N . MET A 1 293 ? 30.572 -2.145 -46.786 1.00 96.75 293 MET A N 1
ATOM 2321 C CA . MET A 1 293 ? 31.797 -1.349 -46.840 1.00 96.75 293 MET A CA 1
ATOM 2322 C C . MET A 1 293 ? 33.040 -2.244 -46.811 1.00 96.75 293 MET A C 1
ATOM 2324 O O . MET A 1 293 ? 33.981 -2.024 -47.574 1.00 96.75 293 MET A O 1
ATOM 2328 N N . ALA A 1 294 ? 33.038 -3.298 -45.992 1.00 96.81 294 ALA A N 1
ATOM 2329 C CA . ALA A 1 294 ? 34.114 -4.283 -45.952 1.00 96.81 294 ALA A CA 1
ATOM 2330 C C . ALA A 1 294 ? 34.271 -5.007 -47.300 1.00 96.81 294 ALA A C 1
ATOM 2332 O O . ALA A 1 294 ? 35.391 -5.138 -47.802 1.00 96.81 294 ALA A O 1
ATOM 2333 N N . LYS A 1 295 ? 33.158 -5.409 -47.931 1.00 96.56 295 LYS A N 1
ATOM 2334 C CA . LYS A 1 295 ? 33.152 -6.013 -49.276 1.00 96.56 295 LYS A CA 1
ATOM 2335 C C . LYS A 1 295 ? 33.705 -5.060 -50.336 1.00 96.56 295 LYS A C 1
ATOM 2337 O O . LYS A 1 295 ? 34.556 -5.467 -51.126 1.00 96.56 295 LYS A O 1
ATOM 2342 N N . HIS A 1 296 ? 33.276 -3.796 -50.326 1.00 95.69 296 HIS A N 1
ATOM 2343 C CA . HIS A 1 296 ? 33.809 -2.759 -51.213 1.00 95.69 296 HIS A CA 1
ATOM 2344 C C . HIS A 1 296 ? 35.326 -2.593 -51.036 1.00 95.69 296 HIS A C 1
ATOM 2346 O O . HIS A 1 296 ? 36.081 -2.723 -51.999 1.00 95.69 296 HIS A O 1
ATOM 2352 N N . ASN A 1 297 ? 35.788 -2.394 -49.799 1.00 96.81 297 ASN A N 1
ATOM 2353 C CA . ASN A 1 297 ? 37.205 -2.191 -49.491 1.00 96.81 297 ASN A CA 1
ATOM 2354 C C . ASN A 1 297 ? 38.069 -3.402 -49.876 1.00 96.81 297 ASN A C 1
ATOM 2356 O O . ASN A 1 297 ? 39.179 -3.237 -50.389 1.00 96.81 297 ASN A O 1
ATOM 2360 N N . SER A 1 298 ? 37.561 -4.622 -49.677 1.00 97.62 298 SER A N 1
ATOM 2361 C CA . SER A 1 298 ? 38.238 -5.853 -50.096 1.00 97.62 298 SER A CA 1
ATOM 2362 C C . SER A 1 298 ? 38.373 -5.939 -51.622 1.00 97.62 298 SER A C 1
ATOM 2364 O O . SER A 1 298 ? 39.452 -6.253 -52.138 1.00 97.62 298 SER A O 1
ATOM 2366 N N . ALA A 1 299 ? 37.315 -5.585 -52.359 1.00 97.31 299 ALA A N 1
ATOM 2367 C CA . ALA A 1 299 ? 37.329 -5.550 -53.819 1.00 97.31 299 ALA A CA 1
ATOM 2368 C C . ALA A 1 299 ? 38.290 -4.483 -54.370 1.00 97.31 299 ALA A C 1
ATOM 2370 O O . ALA A 1 299 ? 39.080 -4.788 -55.261 1.00 97.31 299 ALA A O 1
ATOM 2371 N N . VAL A 1 300 ? 38.289 -3.270 -53.801 1.00 96.94 300 VAL A N 1
ATOM 2372 C CA . VAL A 1 300 ? 39.244 -2.201 -54.149 1.00 96.94 300 VAL A CA 1
ATOM 2373 C C . VAL A 1 300 ? 40.682 -2.648 -53.894 1.00 96.94 300 VAL A C 1
ATOM 2375 O O . VAL A 1 300 ? 41.541 -2.490 -54.759 1.00 96.94 300 VAL A O 1
ATOM 2378 N N . THR A 1 301 ? 40.951 -3.255 -52.734 1.00 97.75 301 THR A N 1
ATOM 2379 C CA . THR A 1 301 ? 42.288 -3.768 -52.393 1.00 97.75 301 THR A CA 1
ATOM 2380 C C . THR A 1 301 ? 42.760 -4.810 -53.407 1.00 97.75 301 THR A C 1
ATOM 2382 O O . THR A 1 301 ? 43.883 -4.729 -53.908 1.00 97.75 301 THR A O 1
ATOM 2385 N N . SER A 1 302 ? 41.885 -5.757 -53.753 1.00 97.38 302 SER A N 1
ATOM 2386 C CA . SER A 1 302 ? 42.177 -6.821 -54.719 1.00 97.38 302 SER A CA 1
ATOM 2387 C C . SER A 1 302 ? 42.418 -6.267 -56.126 1.00 97.38 302 SER A C 1
ATOM 2389 O O . SER A 1 302 ? 43.372 -6.669 -56.792 1.00 97.38 302 SER A O 1
ATOM 2391 N N . PHE A 1 303 ? 41.593 -5.308 -56.558 1.00 97.81 303 PHE A N 1
ATOM 2392 C CA . PHE A 1 303 ? 41.759 -4.610 -57.830 1.00 97.81 303 PHE A CA 1
ATOM 2393 C C . PHE A 1 303 ? 43.088 -3.859 -57.896 1.00 97.81 303 PHE A C 1
ATOM 2395 O O . PHE A 1 303 ? 43.819 -4.030 -58.863 1.00 97.81 303 PHE A O 1
ATOM 2402 N N . ASN A 1 304 ? 43.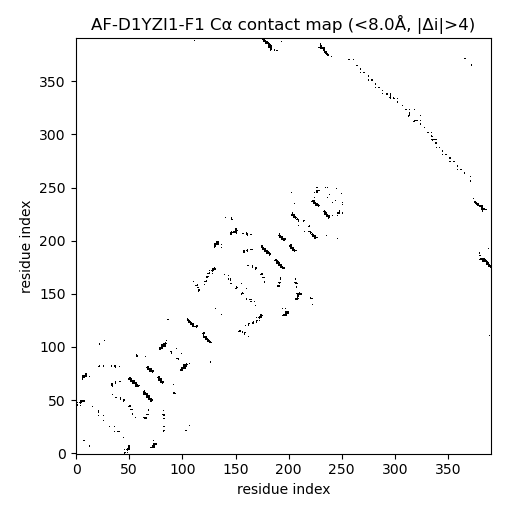439 -3.080 -56.868 1.00 97.38 304 ASN A N 1
ATOM 2403 C CA . ASN A 1 304 ? 44.687 -2.314 -56.839 1.00 97.38 304 ASN A CA 1
ATOM 2404 C C . ASN A 1 304 ? 45.921 -3.223 -56.920 1.00 97.38 304 ASN A C 1
ATOM 2406 O O . ASN A 1 304 ? 46.857 -2.923 -57.661 1.00 97.38 304 ASN A O 1
ATOM 2410 N N . ALA A 1 305 ? 45.912 -4.345 -56.194 1.00 97.38 305 ALA A N 1
ATOM 2411 C CA . ALA A 1 305 ? 47.009 -5.308 -56.217 1.00 97.38 305 ALA A CA 1
ATOM 2412 C C . ALA A 1 305 ? 47.198 -5.946 -57.603 1.00 97.38 305 ALA A C 1
ATOM 2414 O O . ALA A 1 305 ? 48.329 -6.102 -58.063 1.00 97.38 305 ALA A O 1
ATOM 2415 N N . GLU A 1 306 ? 46.106 -6.308 -58.280 1.00 97.75 306 GLU A N 1
ATOM 2416 C CA . GLU A 1 306 ? 46.182 -6.881 -59.626 1.00 97.75 306 GLU A CA 1
ATOM 2417 C C . GLU A 1 306 ? 46.496 -5.817 -60.683 1.00 97.75 306 GLU A C 1
ATOM 2419 O O . GLU A 1 306 ? 47.306 -6.060 -61.573 1.00 97.75 306 GLU A O 1
ATOM 2424 N N . ASN A 1 307 ? 45.939 -4.614 -60.548 1.00 97.69 307 ASN A N 1
ATOM 2425 C CA . ASN A 1 307 ? 46.223 -3.485 -61.425 1.00 97.69 307 ASN A CA 1
ATOM 2426 C C . ASN A 1 307 ? 47.714 -3.167 -61.459 1.00 97.69 307 ASN A C 1
ATOM 2428 O O . ASN A 1 307 ? 48.272 -2.990 -62.537 1.00 97.69 307 ASN A O 1
ATOM 2432 N N . GLU A 1 308 ? 48.373 -3.169 -60.300 1.00 98.00 308 GLU A N 1
ATOM 2433 C CA . GLU A 1 308 ? 49.821 -2.989 -60.231 1.00 98.00 308 GLU A CA 1
ATOM 2434 C C . GLU A 1 308 ? 50.557 -4.069 -61.039 1.00 98.00 308 GLU A C 1
ATOM 2436 O O . GLU A 1 308 ? 51.435 -3.751 -61.837 1.00 98.00 308 GLU A O 1
ATOM 2441 N N . ARG A 1 309 ? 50.167 -5.346 -60.923 1.00 97.62 309 ARG A N 1
ATOM 2442 C CA . ARG A 1 309 ? 50.786 -6.435 -61.705 1.00 97.62 309 ARG A CA 1
ATOM 2443 C C . ARG A 1 309 ? 50.600 -6.243 -63.208 1.00 97.62 309 ARG A C 1
ATOM 2445 O O . ARG A 1 309 ? 51.565 -6.375 -63.959 1.00 97.62 309 ARG A O 1
ATOM 2452 N N . GLN A 1 310 ? 49.384 -5.924 -63.642 1.00 97.62 310 GLN A N 1
ATOM 2453 C CA . GLN A 1 310 ? 49.060 -5.727 -65.057 1.00 97.62 310 GLN A CA 1
ATOM 2454 C C . GLN A 1 310 ? 49.766 -4.494 -65.624 1.00 97.62 310 GLN A C 1
ATOM 2456 O O . GLN A 1 310 ? 50.326 -4.538 -66.719 1.00 97.62 310 GLN A O 1
ATOM 2461 N N . TYR A 1 311 ? 49.845 -3.425 -64.836 1.00 97.56 311 TYR A N 1
ATOM 2462 C CA . TYR A 1 311 ? 50.588 -2.227 -65.191 1.00 97.56 311 TYR A CA 1
ATOM 2463 C C . TYR A 1 311 ? 52.090 -2.506 -65.355 1.00 97.56 311 TYR A C 1
ATOM 2465 O O . TYR A 1 311 ? 52.705 -2.011 -66.301 1.00 97.56 311 TYR A O 1
ATOM 2473 N N . GLN A 1 312 ? 52.688 -3.350 -64.505 1.00 97.88 312 GLN A N 1
ATOM 2474 C CA . GLN A 1 312 ? 54.081 -3.780 -64.679 1.00 97.88 312 GLN A CA 1
ATOM 2475 C C . GLN A 1 312 ? 54.285 -4.645 -65.933 1.00 97.88 312 GLN A C 1
ATOM 2477 O O . GLN A 1 312 ? 55.349 -4.569 -66.548 1.00 97.88 312 GLN A O 1
ATOM 2482 N N . LEU A 1 313 ? 53.307 -5.462 -66.345 1.00 97.56 313 LEU A N 1
ATOM 2483 C CA . LEU A 1 313 ? 53.387 -6.195 -67.617 1.00 97.56 313 LEU A CA 1
ATOM 2484 C C . LEU A 1 313 ? 53.395 -5.232 -68.807 1.00 97.56 313 LEU A C 1
ATOM 2486 O O . LEU A 1 313 ? 54.270 -5.344 -69.664 1.00 97.56 313 LEU A O 1
ATOM 2490 N N . TYR A 1 314 ? 52.486 -4.257 -68.808 1.00 97.12 314 TYR A N 1
ATOM 2491 C CA . TYR A 1 314 ? 52.447 -3.190 -69.807 1.00 97.12 314 TYR A CA 1
ATOM 2492 C C . TYR A 1 314 ? 53.767 -2.405 -69.859 1.00 97.12 314 TYR A C 1
ATOM 2494 O O . TYR A 1 314 ? 54.377 -2.290 -70.916 1.00 97.12 314 TYR A O 1
ATOM 2502 N N . LYS A 1 315 ? 54.269 -1.931 -68.711 1.00 97.50 315 LYS A N 1
ATOM 2503 C CA . LYS A 1 315 ? 55.501 -1.127 -68.625 1.00 97.50 315 LYS A CA 1
ATOM 2504 C C . LYS A 1 315 ? 56.751 -1.855 -69.138 1.00 97.50 315 LYS A C 1
ATOM 2506 O O . LYS A 1 315 ? 57.709 -1.204 -69.542 1.00 97.50 315 LYS A O 1
ATOM 2511 N N . ASN A 1 316 ? 56.757 -3.185 -69.090 1.00 97.56 316 ASN A N 1
ATOM 2512 C CA . ASN A 1 316 ? 57.854 -4.024 -69.574 1.00 97.56 316 ASN A CA 1
ATOM 2513 C C . ASN A 1 316 ? 57.623 -4.536 -71.012 1.00 97.56 316 ASN A C 1
ATOM 2515 O O . ASN A 1 316 ? 58.205 -5.559 -71.378 1.00 97.56 316 ASN A O 1
ATOM 2519 N N . ASP A 1 317 ? 56.744 -3.885 -71.784 1.00 96.69 317 ASP A N 1
ATOM 2520 C CA . ASP A 1 317 ? 56.375 -4.227 -73.167 1.00 96.69 317 ASP A CA 1
ATOM 2521 C C . ASP A 1 317 ? 55.848 -5.669 -73.341 1.00 96.69 317 ASP A C 1
ATOM 2523 O O . ASP A 1 317 ? 55.921 -6.253 -74.422 1.00 96.69 317 ASP A O 1
ATOM 2527 N N . LYS A 1 318 ? 55.309 -6.275 -72.270 1.00 97.62 318 LYS A N 1
ATOM 2528 C CA . LYS A 1 318 ? 54.719 -7.631 -72.292 1.00 97.62 318 LYS A CA 1
ATOM 2529 C C . LYS A 1 318 ? 53.210 -7.637 -72.552 1.00 97.62 318 LYS A C 1
ATOM 2531 O O . LYS A 1 318 ? 52.620 -8.710 -72.617 1.00 97.62 318 LYS A O 1
ATOM 2536 N N . MET A 1 319 ? 52.597 -6.462 -72.641 1.00 97.31 319 MET A N 1
ATOM 2537 C CA . MET A 1 319 ? 51.172 -6.241 -72.882 1.00 97.31 319 MET A CA 1
ATOM 2538 C C . MET A 1 319 ? 51.013 -4.902 -73.609 1.00 97.31 319 MET A C 1
ATOM 2540 O O . MET A 1 319 ? 51.724 -3.950 -73.277 1.00 97.31 319 MET A O 1
ATOM 2544 N N . THR A 1 320 ? 50.100 -4.800 -74.578 1.00 97.81 320 THR A N 1
ATOM 2545 C CA . THR A 1 320 ? 49.828 -3.519 -75.249 1.00 97.81 320 THR A CA 1
ATOM 2546 C C . THR A 1 320 ? 48.996 -2.585 -74.368 1.00 97.81 320 THR A C 1
ATOM 2548 O O . THR A 1 320 ? 48.346 -2.999 -73.405 1.00 97.81 320 THR A O 1
ATOM 2551 N N . TYR A 1 321 ? 48.980 -1.293 -74.700 1.00 97.12 321 TYR A N 1
ATOM 2552 C CA . TYR A 1 321 ? 48.138 -0.332 -73.990 1.00 97.12 321 TYR A CA 1
ATOM 2553 C C . TYR A 1 321 ? 46.644 -0.677 -74.106 1.00 97.12 321 TYR A C 1
ATOM 2555 O O . TYR A 1 321 ? 45.915 -0.577 -73.121 1.00 97.12 321 TYR A O 1
ATOM 2563 N N . GLU A 1 322 ? 46.181 -1.110 -75.280 1.00 97.88 322 GLU A N 1
ATOM 2564 C CA . GLU A 1 322 ? 44.783 -1.484 -75.516 1.00 97.88 322 GLU A CA 1
ATOM 2565 C C . GLU A 1 322 ? 44.372 -2.704 -74.685 1.00 97.88 322 GLU A C 1
ATOM 2567 O O . GLU A 1 322 ? 43.269 -2.724 -74.136 1.00 97.88 322 GLU A O 1
ATOM 2572 N N . GLU A 1 323 ? 45.265 -3.690 -74.551 1.00 97.25 323 GLU A N 1
ATOM 2573 C CA . GLU A 1 323 ? 45.057 -4.869 -73.705 1.00 97.25 323 GLU A CA 1
ATOM 2574 C C . GLU A 1 323 ? 44.950 -4.474 -72.228 1.00 97.25 323 GLU A C 1
ATOM 2576 O O . GLU A 1 323 ? 43.983 -4.848 -71.560 1.00 97.25 323 GLU A O 1
ATOM 2581 N N . TYR A 1 324 ? 45.881 -3.649 -71.734 1.00 97.44 324 TYR A N 1
ATOM 2582 C CA . TYR A 1 324 ? 45.840 -3.143 -70.361 1.00 97.44 324 TYR A CA 1
ATOM 2583 C C . TYR A 1 324 ? 44.584 -2.306 -70.102 1.00 97.44 324 TYR A C 1
ATOM 2585 O O . TYR A 1 324 ? 43.898 -2.516 -69.104 1.00 97.44 324 TYR A O 1
ATOM 2593 N N . LYS A 1 325 ? 44.238 -1.386 -71.011 1.00 97.44 325 LYS A N 1
ATOM 2594 C CA . LYS A 1 325 ? 43.045 -0.541 -70.893 1.00 97.44 325 LYS A CA 1
ATOM 2595 C C . LYS A 1 325 ? 41.770 -1.383 -70.874 1.00 97.44 325 LYS A C 1
ATOM 2597 O O . LYS A 1 325 ? 40.903 -1.152 -70.037 1.00 97.44 325 LYS A O 1
ATOM 2602 N N . SER A 1 326 ? 41.659 -2.371 -71.761 1.00 97.12 326 SER A N 1
ATOM 2603 C CA . SER A 1 326 ? 40.511 -3.282 -71.794 1.00 97.12 326 SER A CA 1
ATOM 2604 C C . SER A 1 326 ? 40.399 -4.094 -70.500 1.00 97.12 326 SER A C 1
ATOM 2606 O O . SER A 1 326 ? 39.305 -4.209 -69.937 1.00 97.12 326 SER A O 1
ATOM 2608 N N . TRP A 1 327 ? 41.527 -4.600 -69.984 1.00 97.56 327 TRP A N 1
ATOM 2609 C CA . TRP A 1 327 ? 41.576 -5.274 -68.688 1.00 97.56 327 TRP A CA 1
ATOM 2610 C C . TRP A 1 327 ? 41.151 -4.336 -67.548 1.00 97.56 327 TRP A C 1
ATOM 2612 O O . TRP A 1 327 ? 40.325 -4.729 -66.719 1.00 97.56 327 TRP A O 1
ATOM 2622 N N . TYR A 1 328 ? 41.663 -3.103 -67.526 1.00 97.75 328 TYR A N 1
ATOM 2623 C CA . TYR A 1 328 ? 41.365 -2.102 -66.503 1.00 97.75 328 TYR A CA 1
ATOM 2624 C C . TYR A 1 328 ? 39.872 -1.782 -66.473 1.00 97.75 328 TYR A C 1
ATOM 2626 O O . TYR A 1 328 ? 39.227 -1.995 -65.447 1.00 97.75 328 TYR A O 1
ATOM 2634 N N . ASP A 1 329 ? 39.309 -1.366 -67.613 1.00 96.81 329 ASP A N 1
ATOM 2635 C CA . ASP A 1 329 ? 37.897 -0.992 -67.754 1.00 96.81 329 ASP A CA 1
ATOM 2636 C C . ASP A 1 329 ? 36.968 -2.155 -67.360 1.00 96.81 329 ASP A C 1
ATOM 2638 O O . ASP A 1 329 ? 35.949 -1.962 -66.696 1.00 96.81 329 ASP A O 1
ATOM 2642 N N . THR A 1 330 ? 37.347 -3.390 -67.705 1.00 97.12 330 THR A N 1
ATOM 2643 C CA . THR A 1 330 ? 36.574 -4.593 -67.364 1.00 97.12 330 THR A CA 1
ATOM 2644 C C . THR A 1 330 ? 36.599 -4.903 -65.868 1.00 97.12 330 THR A C 1
ATOM 2646 O O . THR A 1 330 ? 35.594 -5.354 -65.320 1.00 97.12 330 THR A O 1
ATOM 2649 N N . ASN A 1 331 ? 37.740 -4.735 -65.195 1.00 96.06 331 ASN A N 1
ATOM 2650 C CA . ASN A 1 331 ? 37.881 -5.137 -63.793 1.00 96.06 331 ASN A CA 1
ATOM 2651 C C . ASN A 1 331 ? 37.493 -4.033 -62.813 1.00 96.06 331 ASN A C 1
ATOM 2653 O O . ASN A 1 331 ? 36.960 -4.354 -61.752 1.00 96.06 331 ASN A O 1
ATOM 2657 N N . ILE A 1 332 ? 37.653 -2.757 -63.175 1.00 95.75 332 ILE A N 1
ATOM 2658 C CA . ILE A 1 332 ? 37.161 -1.653 -62.345 1.00 95.75 332 ILE A CA 1
ATOM 2659 C C . ILE A 1 332 ? 35.631 -1.674 -62.250 1.00 95.75 332 ILE A C 1
ATOM 2661 O O . ILE A 1 332 ? 35.079 -1.447 -61.177 1.00 95.75 332 ILE A O 1
ATOM 2665 N N . ALA A 1 333 ? 34.943 -2.067 -63.329 1.00 94.31 333 ALA A N 1
ATOM 2666 C CA . ALA A 1 333 ? 33.490 -2.232 -63.353 1.00 94.31 333 ALA A CA 1
ATOM 2667 C C . ALA A 1 333 ? 32.971 -3.370 -62.448 1.00 94.31 333 ALA A C 1
ATOM 2669 O O . ALA A 1 333 ? 31.772 -3.437 -62.184 1.00 94.31 333 ALA A O 1
ATOM 2670 N N . LYS A 1 334 ? 33.845 -4.270 -61.967 1.00 95.56 334 LYS A N 1
ATOM 2671 C CA . LYS A 1 334 ? 33.481 -5.366 -61.047 1.00 95.56 334 LYS A CA 1
ATOM 2672 C C . LYS A 1 334 ? 33.561 -4.970 -59.574 1.00 95.56 334 LYS A C 1
ATOM 2674 O O . LYS A 1 334 ? 33.084 -5.728 -58.731 1.00 95.56 334 LYS A O 1
ATOM 2679 N N . ILE A 1 335 ? 34.185 -3.838 -59.246 1.00 96.38 335 ILE A N 1
ATOM 2680 C CA . ILE A 1 335 ? 34.243 -3.357 -57.866 1.00 96.38 335 ILE A CA 1
ATOM 2681 C C . ILE A 1 335 ? 32.817 -2.942 -57.469 1.00 96.38 335 ILE A C 1
ATOM 2683 O O . ILE A 1 335 ? 32.238 -2.087 -58.143 1.00 96.38 335 ILE A O 1
ATOM 2687 N N . PRO A 1 336 ? 32.225 -3.515 -56.402 1.00 94.06 336 PRO A N 1
ATOM 2688 C CA . PRO A 1 336 ? 30.932 -3.061 -55.903 1.00 94.06 336 PRO A CA 1
ATOM 2689 C C . PRO A 1 336 ? 30.998 -1.564 -55.600 1.00 94.06 336 PRO A C 1
ATOM 2691 O O . PRO A 1 336 ? 32.025 -1.096 -55.115 1.00 94.06 336 PRO A O 1
ATOM 2694 N N . GLY A 1 337 ? 29.930 -0.805 -55.839 1.00 93.38 337 GLY A N 1
ATOM 2695 C CA . GLY A 1 337 ? 29.891 0.592 -55.400 1.00 93.38 337 GLY A CA 1
ATOM 2696 C C . GLY A 1 337 ? 30.101 0.695 -53.885 1.00 93.38 337 GLY A C 1
ATOM 2697 O O . GLY A 1 337 ? 29.660 -0.185 -53.143 1.00 93.38 337 GLY A O 1
ATOM 2698 N N . ALA A 1 338 ? 30.773 1.751 -53.420 1.00 91.06 338 ALA A N 1
ATOM 2699 C CA . ALA A 1 338 ? 30.819 2.033 -51.988 1.00 91.06 338 ALA A CA 1
ATOM 2700 C C . ALA A 1 338 ? 29.377 2.196 -51.481 1.00 91.06 338 ALA A C 1
ATOM 2702 O O . ALA A 1 338 ? 28.586 2.881 -52.148 1.00 91.06 338 ALA A O 1
ATOM 2703 N N . PRO A 1 339 ? 29.002 1.581 -50.345 1.00 91.94 339 PRO A N 1
ATOM 2704 C CA . PRO A 1 339 ? 27.662 1.765 -49.821 1.00 91.94 339 PRO A CA 1
ATOM 2705 C C . PRO A 1 339 ? 27.441 3.249 -49.530 1.00 91.94 339 PRO A C 1
ATOM 2707 O O . PRO A 1 339 ? 28.294 3.940 -48.970 1.00 91.94 339 PRO A O 1
ATOM 2710 N N . THR A 1 340 ? 26.284 3.749 -49.944 1.00 90.44 340 THR A N 1
ATOM 2711 C CA . THR A 1 340 ? 25.854 5.118 -49.656 1.00 90.44 340 THR A CA 1
ATOM 2712 C C . THR A 1 340 ? 24.936 5.097 -48.435 1.00 90.44 340 THR A C 1
ATOM 2714 O O . THR A 1 340 ? 24.326 4.076 -48.130 1.00 90.44 340 THR A O 1
ATOM 2717 N N . GLY A 1 341 ? 24.850 6.209 -47.700 1.00 90.81 341 GLY A N 1
ATOM 2718 C CA . GLY A 1 341 ? 23.907 6.333 -46.580 1.00 90.81 341 GLY A CA 1
ATOM 2719 C C . GLY A 1 341 ? 24.511 6.398 -45.177 1.00 90.81 341 GLY A C 1
ATOM 2720 O O . GLY A 1 341 ? 23.745 6.563 -44.233 1.00 90.81 341 GLY A O 1
ATOM 2721 N N . GLY A 1 342 ? 25.841 6.382 -45.014 1.00 93.44 342 GLY A N 1
ATOM 2722 C CA . GLY A 1 342 ? 26.481 6.599 -43.703 1.00 93.44 342 GLY A CA 1
ATOM 2723 C C . GLY A 1 342 ? 25.967 7.860 -42.987 1.00 93.44 342 GLY A C 1
ATOM 2724 O O . GLY A 1 342 ? 25.511 7.783 -41.852 1.00 93.44 342 GLY A O 1
ATOM 2725 N N . ASN A 1 343 ? 25.867 8.987 -43.704 1.00 94.56 343 ASN A N 1
ATOM 2726 C CA . ASN A 1 343 ? 25.312 10.239 -43.163 1.00 94.56 343 ASN A CA 1
ATOM 2727 C C . ASN A 1 343 ? 23.853 10.107 -42.678 1.00 94.56 343 ASN A C 1
ATOM 2729 O O . ASN A 1 343 ? 23.447 10.787 -41.738 1.00 94.56 343 ASN A O 1
ATOM 2733 N N . VAL A 1 344 ? 23.049 9.249 -43.319 1.00 95.94 344 VAL A N 1
ATOM 2734 C CA . VAL A 1 344 ? 21.656 8.997 -42.914 1.00 95.94 344 VAL A CA 1
ATOM 2735 C C . VAL A 1 344 ? 21.622 8.187 -41.618 1.00 95.94 344 VAL A C 1
ATOM 2737 O O . VAL A 1 344 ? 20.823 8.492 -40.733 1.00 95.94 344 VAL A O 1
ATOM 2740 N N . LEU A 1 345 ? 22.501 7.190 -41.481 1.00 96.25 345 LEU A N 1
ATOM 2741 C CA . LEU A 1 345 ? 22.640 6.407 -40.250 1.00 96.25 345 LEU A CA 1
ATOM 2742 C C . LEU A 1 345 ? 23.121 7.280 -39.087 1.00 96.25 345 LEU A C 1
ATOM 2744 O O . LEU A 1 345 ? 22.519 7.241 -38.015 1.00 96.25 345 LEU A O 1
ATOM 2748 N N . ASP A 1 346 ? 24.111 8.142 -39.319 1.00 96.31 346 ASP A N 1
ATOM 2749 C CA . ASP A 1 346 ? 24.612 9.080 -38.309 1.00 96.31 346 ASP A CA 1
ATOM 2750 C C . ASP A 1 346 ? 23.533 10.085 -37.879 1.00 96.31 346 ASP A C 1
ATOM 2752 O O . ASP A 1 346 ? 23.373 10.370 -36.689 1.00 96.31 346 ASP A O 1
ATOM 2756 N N . SER A 1 347 ? 22.735 10.583 -38.829 1.00 97.00 347 SER A N 1
ATOM 2757 C CA . SER A 1 347 ? 21.598 11.455 -38.525 1.00 97.00 347 SER A CA 1
ATOM 2758 C C . SER A 1 347 ? 20.543 10.739 -37.676 1.00 97.00 347 SER A C 1
ATOM 2760 O O . SER A 1 347 ? 20.123 11.282 -36.655 1.00 97.00 347 SER A O 1
ATOM 2762 N N . ARG A 1 348 ? 20.167 9.501 -38.030 1.00 97.75 348 ARG A N 1
ATOM 2763 C CA . ARG A 1 348 ? 19.232 8.682 -37.235 1.00 97.75 348 ARG A CA 1
ATOM 2764 C C . ARG A 1 348 ? 19.770 8.389 -35.837 1.00 97.75 348 ARG A C 1
ATOM 2766 O O . ARG A 1 348 ? 19.017 8.472 -34.870 1.00 97.75 348 ARG A O 1
ATOM 2773 N N . ARG A 1 349 ? 21.065 8.088 -35.715 1.00 97.81 349 ARG A N 1
ATOM 2774 C CA . ARG A 1 349 ? 21.742 7.905 -34.426 1.00 97.81 349 ARG A CA 1
ATOM 2775 C C . ARG A 1 349 ? 21.657 9.162 -33.570 1.00 97.81 349 ARG A C 1
ATOM 2777 O O . ARG A 1 349 ? 21.350 9.067 -32.388 1.00 97.81 349 ARG A O 1
ATOM 2784 N N . SER A 1 350 ? 21.889 10.334 -34.160 1.00 97.75 350 SER A N 1
ATOM 2785 C CA . SER A 1 350 ? 21.750 11.617 -33.463 1.00 97.75 350 SER A CA 1
ATOM 2786 C C . SER A 1 350 ? 20.325 11.824 -32.934 1.00 97.75 350 SER A C 1
ATOM 2788 O O . SER A 1 350 ? 20.145 12.162 -31.764 1.00 97.75 350 SER A O 1
ATOM 2790 N N . THR A 1 351 ? 19.304 11.525 -33.747 1.00 98.00 351 THR A N 1
ATOM 2791 C CA . THR A 1 351 ? 17.899 11.566 -33.314 1.00 98.00 351 THR A CA 1
ATOM 2792 C C . THR A 1 351 ? 17.624 10.607 -32.156 1.00 98.00 351 THR A C 1
ATOM 2794 O O . THR A 1 351 ? 17.008 11.015 -31.174 1.00 98.00 351 THR A O 1
ATOM 2797 N N . LEU A 1 352 ? 18.105 9.360 -32.223 1.00 97.81 352 LEU A N 1
ATOM 2798 C CA . LEU A 1 352 ? 17.928 8.391 -31.135 1.00 97.81 352 LEU A CA 1
ATOM 2799 C C . LEU A 1 352 ? 18.653 8.816 -29.855 1.00 97.81 352 LEU A C 1
ATOM 2801 O O . LEU A 1 352 ? 18.087 8.701 -28.775 1.00 97.81 352 LEU A O 1
ATOM 2805 N N . ASN A 1 353 ? 19.851 9.390 -29.958 1.00 97.75 353 ASN A N 1
ATOM 2806 C CA . ASN A 1 353 ? 20.556 9.936 -28.798 1.00 97.75 353 ASN A CA 1
ATOM 2807 C C . ASN A 1 353 ? 19.760 11.066 -28.126 1.00 97.75 353 ASN A C 1
ATOM 2809 O O . ASN A 1 353 ? 19.708 11.141 -26.900 1.00 97.75 353 ASN A O 1
ATOM 2813 N N . GLN A 1 354 ? 19.120 11.934 -28.915 1.00 98.19 354 GLN A N 1
ATOM 2814 C CA . GLN A 1 354 ? 18.251 12.979 -28.378 1.00 98.19 354 GLN A CA 1
ATOM 2815 C C . GLN A 1 354 ? 16.999 12.390 -27.712 1.00 98.19 354 GLN A C 1
ATOM 2817 O O . GLN A 1 354 ? 16.613 12.841 -26.636 1.00 98.19 354 GLN A O 1
ATOM 2822 N N . GLN A 1 355 ? 16.382 11.371 -28.318 1.00 98.12 355 GLN A N 1
ATOM 2823 C CA . GLN A 1 355 ? 15.251 10.659 -27.715 1.00 98.12 355 GLN A CA 1
ATOM 2824 C C . GLN A 1 355 ? 15.643 10.004 -26.386 1.00 98.12 355 GLN A C 1
ATOM 2826 O O . GLN A 1 355 ? 14.937 10.186 -25.399 1.00 98.12 355 GLN A O 1
ATOM 2831 N N . TYR A 1 356 ? 16.794 9.333 -26.328 1.00 98.19 356 TYR A N 1
ATOM 2832 C CA . TYR A 1 356 ? 17.325 8.747 -25.099 1.00 98.19 356 TYR A CA 1
ATOM 2833 C C . TYR A 1 356 ? 17.536 9.797 -24.000 1.00 98.19 356 TYR A C 1
ATOM 2835 O O . TYR A 1 356 ? 17.117 9.596 -22.865 1.00 98.19 356 TYR A O 1
ATOM 2843 N N . ALA A 1 357 ? 18.121 10.953 -24.333 1.00 98.19 357 ALA A N 1
ATOM 2844 C CA . ALA A 1 357 ? 18.297 12.041 -23.370 1.00 98.19 357 ALA A CA 1
ATOM 2845 C C . ALA A 1 357 ? 16.954 12.564 -22.820 1.00 98.19 357 ALA A C 1
ATOM 2847 O O . ALA A 1 357 ? 16.854 12.888 -21.636 1.00 98.19 357 ALA A O 1
ATOM 2848 N N . ASN A 1 358 ? 15.914 12.619 -23.658 1.00 98.25 358 ASN A N 1
ATOM 2849 C CA . ASN A 1 358 ? 14.568 12.990 -23.220 1.00 98.25 358 ASN A CA 1
ATOM 2850 C C . ASN A 1 358 ? 13.949 11.925 -22.301 1.00 98.25 358 ASN A C 1
ATOM 2852 O O . ASN A 1 358 ? 13.351 12.289 -21.291 1.00 98.25 358 ASN A O 1
ATOM 2856 N N . LEU A 1 359 ? 14.116 10.637 -22.619 1.00 98.25 359 LEU A N 1
ATOM 2857 C CA . LEU A 1 359 ? 13.661 9.533 -21.767 1.00 98.25 359 LEU A CA 1
ATOM 2858 C C . LEU A 1 359 ? 14.361 9.554 -20.407 1.00 98.25 359 LEU A C 1
ATOM 2860 O O . LEU A 1 359 ? 13.695 9.433 -19.386 1.00 98.25 359 LEU A O 1
ATOM 2864 N N . GLU A 1 360 ? 15.672 9.799 -20.366 1.00 98.19 360 GLU A N 1
ATOM 2865 C CA . GLU A 1 360 ? 16.399 9.899 -19.096 1.00 98.19 360 GLU A CA 1
ATOM 2866 C C . GLU A 1 360 ? 15.898 11.077 -18.252 1.00 98.19 360 GLU A C 1
ATOM 2868 O O . GLU A 1 360 ? 15.722 10.952 -17.041 1.00 98.19 360 GLU A O 1
ATOM 2873 N N . LYS A 1 361 ? 15.583 12.213 -18.886 1.00 98.19 361 LYS A N 1
ATOM 2874 C CA . LYS A 1 361 ? 14.951 13.336 -18.187 1.00 98.19 361 LYS A CA 1
ATOM 2875 C C . LYS A 1 361 ? 13.591 12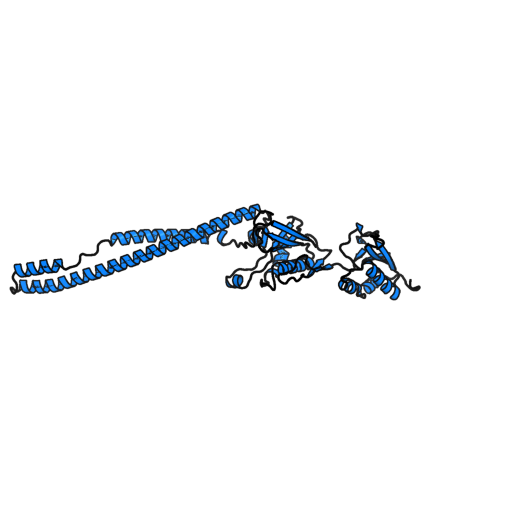.937 -17.599 1.00 98.19 361 LYS A C 1
ATOM 2877 O O . LYS A 1 361 ? 13.344 13.214 -16.429 1.00 98.19 361 LYS A O 1
ATOM 2882 N N . GLN A 1 362 ? 12.731 12.273 -18.374 1.00 97.69 362 GLN A N 1
ATOM 2883 C CA . GLN A 1 362 ? 11.418 11.809 -17.902 1.00 97.69 362 GLN A CA 1
ATOM 2884 C C . GLN A 1 362 ? 11.542 10.793 -16.763 1.00 97.69 362 GLN A C 1
ATOM 2886 O O . GLN A 1 362 ? 10.832 10.904 -15.766 1.00 97.69 362 GLN A O 1
ATOM 2891 N N . ARG A 1 363 ? 12.484 9.851 -16.870 1.00 97.50 363 ARG A N 1
ATOM 2892 C CA . ARG A 1 363 ? 12.808 8.891 -15.812 1.00 97.50 363 ARG A CA 1
ATOM 2893 C C . ARG A 1 363 ? 13.159 9.611 -14.514 1.00 97.50 363 ARG A C 1
ATOM 2895 O O . ARG A 1 363 ? 12.620 9.277 -13.465 1.00 97.50 363 ARG A O 1
ATOM 2902 N N . LEU A 1 364 ? 14.033 10.616 -14.576 1.00 97.19 364 LEU A N 1
ATOM 2903 C CA . LEU A 1 364 ? 14.402 11.411 -13.404 1.00 97.19 364 LEU A CA 1
ATOM 2904 C C . LEU A 1 364 ? 13.219 12.216 -12.852 1.00 97.19 364 LEU A C 1
ATOM 2906 O O . LEU A 1 364 ? 13.102 12.348 -11.639 1.00 97.19 364 LEU A O 1
ATOM 2910 N N . GLU A 1 365 ? 12.333 12.741 -13.698 1.00 96.25 365 GLU A N 1
ATOM 2911 C CA . GLU A 1 365 ? 11.106 13.406 -13.240 1.00 96.25 365 GLU A CA 1
ATOM 2912 C C . GLU A 1 365 ? 10.168 12.440 -12.499 1.00 96.25 365 GLU A C 1
ATOM 2914 O O . GLU A 1 365 ? 9.608 12.817 -11.475 1.00 96.25 365 GLU A O 1
ATOM 2919 N N . ILE A 1 366 ? 10.019 11.201 -12.980 1.00 95.38 366 ILE A N 1
ATOM 2920 C CA . ILE A 1 366 ? 9.230 10.150 -12.316 1.00 95.38 366 ILE A CA 1
ATOM 2921 C C . ILE A 1 366 ? 9.865 9.776 -10.972 1.00 95.38 366 ILE A C 1
ATOM 2923 O O . ILE A 1 366 ? 9.185 9.785 -9.949 1.00 95.38 366 ILE A O 1
ATOM 2927 N N . LEU A 1 367 ? 11.173 9.508 -10.948 1.00 92.69 367 LEU A N 1
ATOM 2928 C CA . LEU A 1 367 ? 11.887 9.095 -9.732 1.00 92.69 367 LEU A CA 1
ATOM 2929 C C . LEU A 1 367 ? 11.935 10.181 -8.649 1.00 92.69 367 LEU A C 1
ATOM 2931 O O . LEU A 1 367 ? 12.043 9.860 -7.469 1.00 92.69 367 LEU A O 1
ATOM 2935 N N . ASN A 1 368 ? 11.869 11.455 -9.039 1.00 93.19 368 ASN A N 1
ATOM 2936 C CA . ASN A 1 368 ? 11.854 12.585 -8.109 1.00 93.19 368 ASN A CA 1
ATOM 2937 C C . ASN A 1 368 ? 10.439 13.072 -7.760 1.00 93.19 368 ASN A C 1
ATOM 2939 O O . ASN A 1 368 ? 10.313 14.035 -7.001 1.00 93.19 368 ASN A O 1
ATOM 2943 N N . SER A 1 369 ? 9.396 12.455 -8.321 1.00 92.88 369 SER A N 1
ATOM 2944 C CA . SER A 1 369 ? 8.008 12.793 -7.999 1.00 92.88 369 SER A CA 1
ATOM 2945 C C . SER A 1 369 ? 7.684 12.472 -6.536 1.00 92.88 369 SER A C 1
ATOM 2947 O O . SER A 1 369 ? 8.391 11.711 -5.873 1.00 92.88 369 SER A O 1
ATOM 2949 N N . GLU A 1 370 ? 6.642 13.095 -5.996 1.00 89.62 370 GLU A N 1
ATOM 2950 C CA . GLU A 1 370 ? 6.189 12.784 -4.638 1.00 89.62 370 GLU A CA 1
ATOM 2951 C C . GLU A 1 370 ? 5.393 11.475 -4.634 1.00 89.62 370 GLU A C 1
ATOM 2953 O O . GLU A 1 370 ? 5.533 10.660 -3.727 1.00 89.62 370 GLU A O 1
ATOM 2958 N N . GLU A 1 371 ? 4.629 11.265 -5.703 1.00 90.88 371 GLU A N 1
ATOM 2959 C CA . GLU A 1 371 ? 3.697 10.169 -5.928 1.00 90.88 371 GLU A CA 1
ATOM 2960 C C . GLU A 1 371 ? 4.385 8.800 -5.900 1.00 90.88 371 GLU A C 1
ATOM 2962 O O . GLU A 1 371 ? 3.797 7.835 -5.428 1.00 90.88 371 GLU A O 1
ATOM 2967 N N . ILE A 1 372 ? 5.661 8.712 -6.299 1.00 87.06 372 ILE A N 1
ATOM 2968 C CA . ILE A 1 372 ? 6.442 7.466 -6.194 1.00 87.06 372 ILE A CA 1
ATOM 2969 C C . ILE A 1 372 ? 6.629 6.987 -4.745 1.00 87.06 372 ILE A C 1
ATOM 2971 O O . ILE A 1 372 ? 6.921 5.819 -4.511 1.00 87.06 372 ILE A O 1
ATOM 2975 N N . LYS A 1 373 ? 6.508 7.891 -3.767 1.00 83.56 373 LYS A N 1
ATOM 2976 C CA . LYS A 1 373 ? 6.620 7.571 -2.336 1.00 83.56 373 LYS A CA 1
ATOM 2977 C C . LYS A 1 373 ? 5.276 7.202 -1.731 1.00 83.56 373 LYS A C 1
ATOM 2979 O O . LYS A 1 373 ? 5.225 6.803 -0.569 1.00 83.56 373 LYS A O 1
ATOM 2984 N N . TRP A 1 374 ? 4.191 7.427 -2.463 1.00 84.31 374 TRP A N 1
ATOM 2985 C CA . TRP A 1 374 ? 2.864 7.191 -1.947 1.00 84.31 374 TRP A CA 1
ATOM 2986 C C . TRP A 1 374 ? 2.563 5.702 -2.033 1.00 84.31 374 TRP A C 1
ATOM 2988 O O . TRP A 1 374 ? 2.740 5.069 -3.070 1.00 84.31 374 TRP A O 1
ATOM 2998 N N . ILE A 1 375 ? 2.151 5.149 -0.901 1.00 71.62 375 ILE A N 1
ATOM 2999 C CA . ILE A 1 375 ? 1.756 3.754 -0.785 1.00 71.62 375 ILE A CA 1
ATOM 3000 C C . ILE A 1 375 ? 0.247 3.819 -0.715 1.00 71.62 375 ILE A C 1
ATOM 3002 O O . ILE A 1 375 ? -0.303 4.484 0.161 1.00 71.62 375 ILE A O 1
ATOM 3006 N N . THR A 1 376 ? -0.409 3.166 -1.659 1.00 66.81 376 THR A N 1
ATOM 3007 C CA . THR A 1 376 ? -1.851 2.983 -1.599 1.00 66.81 376 THR A CA 1
ATOM 3008 C C . THR A 1 376 ? -2.138 1.515 -1.494 1.00 66.81 376 THR A C 1
ATOM 3010 O O . THR A 1 376 ? -1.826 0.751 -2.412 1.00 66.81 376 THR A O 1
ATOM 3013 N N . PHE A 1 377 ? -2.776 1.150 -0.398 1.00 67.44 377 PHE A N 1
ATOM 3014 C CA . PHE A 1 377 ? -3.577 -0.047 -0.365 1.00 67.44 377 PHE A CA 1
ATOM 3015 C C . PHE A 1 377 ? -4.934 0.358 -0.927 1.00 67.44 377 PHE A C 1
ATOM 3017 O O . PHE A 1 377 ? -5.502 1.374 -0.542 1.00 67.44 377 PHE A O 1
ATOM 3024 N N . ASN A 1 378 ? -5.406 -0.376 -1.928 1.00 60.31 378 ASN A N 1
ATOM 3025 C CA . ASN A 1 378 ? -6.725 -0.143 -2.501 1.00 60.31 378 ASN A CA 1
ATOM 3026 C C . ASN A 1 378 ? -7.593 -1.374 -2.222 1.00 60.31 378 ASN A C 1
ATOM 3028 O O . ASN A 1 378 ? -7.880 -2.131 -3.157 1.00 60.31 378 ASN A O 1
ATOM 3032 N N . PRO A 1 379 ? -7.915 -1.681 -0.950 1.00 58.94 379 PRO A N 1
ATOM 3033 C CA . PRO A 1 379 ? -8.837 -2.760 -0.677 1.00 58.94 379 PRO A CA 1
ATOM 3034 C C . PRO A 1 379 ? -10.262 -2.315 -1.015 1.00 58.94 379 PRO A C 1
ATOM 3036 O O . PRO A 1 379 ? -10.774 -1.323 -0.511 1.00 58.94 379 PRO A O 1
ATOM 3039 N N . GLY A 1 380 ? -10.916 -3.123 -1.847 1.00 73.62 380 GLY A N 1
ATOM 3040 C CA . GLY A 1 380 ? -12.373 -3.179 -1.943 1.00 73.62 380 GLY A CA 1
ATOM 3041 C C . GLY A 1 380 ? -13.065 -2.151 -2.842 1.00 73.62 380 GLY A C 1
ATOM 3042 O O . GLY A 1 380 ? -12.514 -1.141 -3.263 1.00 73.62 380 GLY A O 1
ATOM 3043 N N . GLY A 1 381 ? -14.304 -2.483 -3.201 1.00 86.94 381 GLY A N 1
ATOM 3044 C CA . GLY A 1 381 ? -15.121 -1.764 -4.176 1.00 86.94 381 GLY A CA 1
ATOM 3045 C C . GLY A 1 381 ? -15.851 -0.548 -3.608 1.00 86.94 381 GLY A C 1
ATOM 3046 O O . GLY A 1 381 ? -15.439 0.073 -2.629 1.00 86.94 381 GLY A O 1
ATOM 3047 N N . THR A 1 382 ? -16.959 -0.206 -4.253 1.00 94.38 382 THR A N 1
ATOM 3048 C CA . THR A 1 382 ? -17.866 0.851 -3.805 1.00 94.38 382 THR A CA 1
ATOM 3049 C C . THR A 1 382 ? -18.606 0.405 -2.549 1.00 94.38 382 THR A C 1
ATOM 3051 O O . THR A 1 382 ? -19.196 -0.675 -2.523 1.00 94.38 382 THR A O 1
ATOM 3054 N N . VAL A 1 383 ? -18.557 1.215 -1.494 1.00 95.62 383 VAL A N 1
ATOM 3055 C CA . VAL A 1 383 ? -19.137 0.909 -0.181 1.00 95.62 383 VAL A CA 1
ATOM 3056 C C . VAL A 1 383 ? -20.663 0.936 -0.258 1.00 95.62 383 VAL A C 1
ATOM 3058 O O . VAL A 1 383 ? -21.253 1.984 -0.522 1.00 95.62 383 VAL A O 1
ATOM 3061 N N . GLU A 1 384 ? -21.306 -0.193 0.044 1.00 95.94 384 GLU A N 1
ATOM 3062 C CA . GLU A 1 384 ? -22.768 -0.327 0.068 1.00 95.94 384 GLU A CA 1
ATOM 3063 C C . GLU A 1 384 ? -23.325 -0.058 1.472 1.00 95.94 384 GLU A C 1
ATOM 3065 O O . GLU A 1 384 ? -24.174 0.817 1.664 1.00 95.94 384 GLU A O 1
ATOM 3070 N N . THR A 1 385 ? -22.835 -0.789 2.479 1.00 95.56 385 THR A N 1
ATOM 3071 C CA . THR A 1 385 ? -23.273 -0.619 3.873 1.00 95.56 385 THR A CA 1
ATOM 3072 C C . THR A 1 385 ? -22.106 -0.608 4.847 1.00 95.56 385 THR A C 1
ATOM 3074 O O . THR A 1 385 ? -21.076 -1.243 4.619 1.00 95.56 385 THR A O 1
ATOM 3077 N N . ILE A 1 386 ? -22.294 0.119 5.951 1.00 96.38 386 ILE A N 1
ATOM 3078 C CA . ILE A 1 386 ? -21.339 0.258 7.051 1.00 96.38 386 ILE A CA 1
ATOM 3079 C C . ILE A 1 386 ? -22.054 -0.169 8.329 1.00 96.38 386 ILE A C 1
ATOM 3081 O O . ILE A 1 386 ? -23.091 0.395 8.681 1.00 96.38 386 ILE A O 1
ATOM 3085 N N . THR A 1 387 ? -21.488 -1.138 9.039 1.00 96.38 387 THR A N 1
ATOM 3086 C CA . THR A 1 387 ? -21.963 -1.568 10.355 1.00 96.38 387 THR A CA 1
ATOM 3087 C C . THR A 1 387 ? -20.869 -1.319 11.381 1.00 96.38 387 THR A C 1
ATOM 3089 O O . THR A 1 387 ? -19.738 -1.755 11.201 1.00 96.38 387 THR A O 1
ATOM 3092 N N . THR A 1 388 ? -21.199 -0.631 12.473 1.00 96.25 388 THR A N 1
ATOM 3093 C CA . THR A 1 388 ? -20.247 -0.305 13.542 1.00 96.25 388 THR A CA 1
ATOM 3094 C C . THR A 1 388 ? -20.720 -0.893 14.863 1.00 96.25 388 THR A C 1
ATOM 3096 O O . THR A 1 388 ? -21.857 -0.661 15.275 1.00 96.25 388 THR A O 1
ATOM 3099 N N . TYR A 1 389 ? -19.836 -1.620 15.538 1.00 94.00 389 TYR A N 1
ATOM 3100 C CA . TYR A 1 389 ? -20.061 -2.220 16.846 1.00 94.00 389 TYR A CA 1
ATOM 3101 C C . TYR A 1 389 ? -19.147 -1.558 17.879 1.00 94.00 389 TYR A C 1
ATOM 3103 O O . TYR A 1 389 ? -17.945 -1.818 17.914 1.00 94.00 389 TYR A O 1
ATOM 3111 N N . TRP A 1 390 ? -19.716 -0.659 18.685 1.00 91.19 390 TRP A N 1
ATOM 3112 C CA . TRP A 1 390 ? -18.994 0.067 19.731 1.00 91.19 390 TRP A CA 1
ATOM 3113 C C . TRP A 1 390 ? -18.874 -0.742 21.014 1.00 91.19 390 TRP A C 1
ATOM 3115 O O . TRP A 1 390 ? -19.820 -1.418 21.417 1.00 91.19 390 TRP A O 1
ATOM 3125 N N . SER A 1 391 ? -17.718 -0.584 21.659 1.00 80.31 391 SER A N 1
ATOM 3126 C CA . SER A 1 391 ? -17.467 -0.966 23.046 1.00 80.31 391 SER A CA 1
ATOM 3127 C C . SER A 1 391 ? -18.348 -0.193 24.035 1.00 80.31 391 SER A C 1
ATOM 3129 O O . SER A 1 391 ? -18.411 1.059 23.876 1.00 80.31 391 SER A O 1
#

Solvent-accessible surface area (backbone atoms only — not comparable to full-atom values): 21346 Å² total; per-residue (Å²): 136,58,96,70,40,38,65,40,46,60,66,57,49,50,53,52,56,73,72,46,66,53,53,56,57,55,69,72,41,92,81,66,59,39,48,58,44,20,50,50,53,45,53,55,32,35,76,70,33,33,35,65,47,78,45,72,19,72,69,57,95,89,37,53,69,38,27,28,30,37,31,45,24,78,76,72,44,74,41,34,32,24,51,58,47,62,105,70,55,55,90,57,40,96,55,68,52,94,59,48,44,58,64,33,61,62,50,76,43,66,45,99,56,57,44,84,75,72,43,62,48,75,35,47,36,37,73,79,29,36,63,42,44,56,69,57,49,53,51,49,56,75,74,53,64,61,22,76,42,68,39,35,91,71,84,37,47,39,54,50,37,27,38,51,49,45,32,54,36,19,77,71,36,35,32,42,22,42,33,40,37,37,29,52,95,80,45,81,56,52,40,23,29,37,33,46,27,74,78,71,45,74,46,36,41,34,37,55,30,46,33,69,68,44,48,76,75,67,55,76,61,51,56,19,40,46,31,81,47,78,78,32,57,41,38,40,36,38,52,95,75,42,85,80,62,80,50,56,68,59,52,53,55,51,50,54,52,46,52,56,47,51,52,52,50,50,54,49,52,56,50,51,51,55,49,51,56,53,50,54,52,52,50,55,52,50,54,53,48,50,53,44,38,52,52,21,52,51,39,50,53,52,48,54,59,48,47,53,55,53,49,53,36,35,75,67,73,72,40,53,70,68,57,50,50,53,52,46,61,60,52,60,71,66,42,60,72,72,67,81,54,66,71,56,52,55,50,52,49,51,53,50,53,52,51,50,55,52,51,53,52,50,51,52,53,53,75,68,40,70,64,76,73,60,65,71,57,76,66,70,52,37,26,63,48,80,48,75,51,72,104